Protein 5XEV (pdb70)

Sequence (409 aa):
STPIPAMQAALAATDLDGWLVYDFQGLNPHARRVLGIGDDVFLTRRFFVWVPRAGRAVVLHNHIEGGNWNRITQEWDAELRPFGSHAELDAALLRRGVVSGQRLAMEYSPNGAVPYVSRVDAGTLERVRGAGAAEVASSADLLQAFLVWTPDDLAAHRRAAALLMRAKDDAFRLIHDRLRAGQSVTEWEVQQLIMDQIRAAGMQAGHDVNVSFGVNAADSHYEPSEQRSATLHPGECVLIDLWAQEPGRPFADVTWVGFAGEPGTEYLDAWQAVRAAREAALELLRSRFVAEGYGRLQGWELDRAARDAMGEERWAPHFLHRTGHDLGVQIHGAGANLDDYETRDTRTTLTPGLSSVTVEPGTYPAAGGFGIRSEVDVYLAPDGPEVTTDLQQAPFILGVGDWDDAVRAAGYGEQ

Structure (mmCIF, N/CA/C/O backbone):
data_5XEV
#
_entry.id   5XEV
#
_cell.length_a   90.670
_cell.length_b   91.879
_cell.length_c   53.849
_cell.angle_alpha   90.00
_cell.angle_beta   98.78
_cell.angle_gamma   90.00
#
_symmetry.space_group_name_H-M   'C 1 2 1'
#
loop_
_entity.id
_entity.type
_entity.pdbx_description
1 polymer 'Xaa-Pro dipeptidase,Peptidase-related protein'
2 non-polymer 'ZINC ION'
3 non-polymer 'PHOSPHATE ION'
4 non-polymer 'ACETATE ION'
5 non-polymer 'CHLORIDE ION'
6 non-polymer 1,2-ETHANEDIOL
7 water water
#
loop_
_atom_site.group_PDB
_atom_site.id
_atom_site.type_symbol
_atom_site.label_atom_id
_atom_site.label_alt_id
_atom_site.label_comp_id
_atom_site.label_asym_id
_atom_site.label_entity_id
_atom_site.label_seq_id
_atom_site.pdbx_PDB_ins_code
_atom_site.Cartn_x
_atom_site.Cartn_y
_atom_site.Cartn_z
_atom_site.occupancy
_atom_site.B_iso_or_equiv
_atom_site.auth_seq_id
_atom_site.auth_comp_id
_atom_site.auth_asym_id
_atom_site.auth_atom_id
_atom_site.pdbx_PDB_model_num
ATOM 1 N N . SER A 1 2 ? -8.101 -30.079 -22.364 1.00 38.27 2 SER A N 1
ATOM 2 C CA . SER A 1 2 ? -9.195 -29.116 -22.330 1.00 38.81 2 SER A CA 1
ATOM 3 C C . SER A 1 2 ? -8.630 -27.704 -22.264 1.00 34.90 2 SER A C 1
ATOM 4 O O . SER A 1 2 ? -7.412 -27.519 -22.124 1.00 29.01 2 SER A O 1
ATOM 11 N N . THR A 1 3 ? -9.504 -26.702 -22.380 1.00 24.49 3 THR A N 1
ATOM 12 C CA . THR A 1 3 ? -9.076 -25.323 -22.245 1.00 21.59 3 THR A CA 1
ATOM 13 C C . THR A 1 3 ? -9.945 -24.642 -21.196 1.00 17.92 3 THR A C 1
ATOM 14 O O . THR A 1 3 ? -11.176 -24.730 -21.262 1.00 21.04 3 THR A O 1
ATOM 25 N N . PRO A 1 4 ? -9.341 -23.948 -20.234 1.00 18.76 4 PRO A N 1
ATOM 26 C CA . PRO A 1 4 ? -10.106 -23.211 -19.228 1.00 14.88 4 PRO A CA 1
ATOM 27 C C . PRO A 1 4 ? -10.499 -21.812 -19.671 1.00 15.60 4 PRO A C 1
ATOM 28 O O . PRO A 1 4 ? -11.231 -21.129 -18.942 1.00 15.57 4 PRO A O 1
ATOM 39 N N . ILE A 1 5 ? -10.008 -21.357 -20.820 1.00 15.05 5 ILE A N 1
ATOM 40 C CA . ILE A 1 5 ? -10.100 -19.944 -21.160 1.00 13.89 5 ILE A CA 1
ATOM 41 C C . ILE A 1 5 ? -11.528 -19.522 -21.479 1.00 13.95 5 ILE A C 1
ATOM 42 O O . ILE A 1 5 ? -11.974 -18.472 -20.990 1.00 14.51 5 ILE A O 1
ATOM 58 N N . PRO A 1 6 ? -12.304 -20.294 -22.252 1.00 15.73 6 PRO A N 1
ATOM 59 C CA . PRO A 1 6 ? -13.687 -19.863 -22.497 1.00 15.07 6 PRO A CA 1
ATOM 60 C C . PRO A 1 6 ? -14.489 -19.646 -21.229 1.00 14.81 6 PRO A C 1
ATOM 61 O O . PRO A 1 6 ? -15.229 -18.662 -21.145 1.00 15.13 6 PRO A O 1
ATOM 72 N N . ALA A 1 7 ? -14.374 -20.523 -20.234 1.00 14.54 7 ALA A N 1
ATOM 73 C CA . ALA A 1 7 ? -15.153 -20.323 -19.023 1.00 13.64 7 ALA A CA 1
ATOM 74 C C . ALA A 1 7 ? -14.698 -19.067 -18.294 1.00 13.02 7 ALA A C 1
ATOM 75 O O . ALA A 1 7 ? -15.521 -18.318 -17.743 1.00 14.57 7 ALA A O 1
ATOM 82 N N . MET A 1 8 ? -13.386 -18.823 -18.272 1.00 11.99 8 MET A N 1
ATOM 83 C CA . MET A 1 8 ? -12.872 -17.637 -17.596 1.00 13.18 8 MET A CA 1
ATOM 84 C C . MET A 1 8 ? -13.323 -16.368 -18.309 1.00 12.61 8 MET A C 1
ATOM 85 O O . MET A 1 8 ? -13.678 -15.380 -17.661 1.00 13.56 8 MET A O 1
ATOM 99 N N . GLN A 1 9 ? -13.340 -16.377 -19.645 1.00 11.45 9 GLN A N 1
ATOM 100 C CA . GLN A 1 9 ? -13.795 -15.207 -20.386 1.00 14.24 9 GLN A CA 1
ATOM 101 C C . GLN A 1 9 ? -15.296 -15.010 -20.257 1.00 16.65 9 GLN A C 1
ATOM 102 O O . GLN A 1 9 ? -15.761 -13.872 -20.216 1.00 15.06 9 GLN A O 1
ATOM 116 N N . ALA A 1 10 ? -16.063 -16.097 -20.173 1.00 14.89 10 ALA A N 1
ATOM 117 C CA . ALA A 1 10 ? -17.497 -15.954 -19.925 1.00 14.86 10 ALA A CA 1
ATOM 118 C C . ALA A 1 10 ? -17.753 -15.336 -18.562 1.00 15.91 10 ALA A C 1
ATOM 119 O O . ALA A 1 10 ? -18.652 -14.493 -18.410 1.00 17.36 10 ALA A O 1
ATOM 126 N N . ALA A 1 11 ? -16.961 -15.717 -17.563 1.00 15.12 11 ALA A N 1
ATOM 127 C CA . ALA A 1 11 ? -17.095 -15.120 -16.239 1.00 14.73 11 ALA A CA 1
ATOM 128 C C . ALA A 1 11 ? -16.715 -13.652 -16.298 1.00 14.57 11 ALA A C 1
ATOM 129 O O . ALA A 1 11 ? -17.431 -12.791 -15.774 1.00 15.54 11 ALA A O 1
ATOM 136 N N . LEU A 1 12 ? -15.620 -13.337 -16.988 1.00 12.15 12 LEU A N 1
ATOM 137 C CA . LEU A 1 12 ? -15.217 -11.945 -17.118 1.00 14.04 12 LEU A CA 1
ATOM 138 C C . LEU A 1 12 ? -16.276 -11.104 -17.818 1.00 14.84 12 LEU A C 1
ATOM 139 O O . LEU A 1 12 ? -16.394 -9.901 -17.543 1.00 15.21 12 LEU A O 1
ATOM 155 N N . ALA A 1 13 ? -17.043 -11.702 -18.739 1.00 16.90 13 ALA A N 1
ATOM 156 C CA . ALA A 1 13 ? -18.000 -10.922 -19.519 1.00 17.63 13 ALA A CA 1
ATOM 157 C C . ALA A 1 13 ? -19.054 -10.286 -18.634 1.00 19.18 13 ALA A C 1
ATOM 158 O O . ALA A 1 13 ? -19.602 -9.236 -18.994 1.00 23.60 13 ALA A O 1
ATOM 165 N N . ALA A 1 14 ? -19.367 -10.902 -17.502 1.00 17.74 14 ALA A N 1
ATOM 166 C CA . ALA A 1 14 ? -20.360 -10.372 -16.578 1.00 20.07 14 ALA A CA 1
ATOM 167 C C . ALA A 1 14 ? -19.791 -9.307 -15.661 1.00 23.37 14 ALA A C 1
ATOM 168 O O . ALA A 1 14 ? -20.515 -8.808 -14.789 1.00 23.78 14 ALA A O 1
ATOM 175 N N . THR A 1 15 ? -18.520 -8.966 -15.822 1.00 18.59 15 THR A N 1
ATOM 176 C CA . THR A 1 15 ? -17.857 -7.928 -15.050 1.00 16.46 15 THR A CA 1
ATOM 177 C C . THR A 1 15 ? -17.522 -6.783 -15.991 1.00 16.33 15 THR A C 1
ATOM 178 O O . THR A 1 15 ? -17.692 -6.881 -17.208 1.00 16.64 15 THR A O 1
ATOM 189 N N . ASP A 1 16 ? -16.972 -5.709 -15.425 1.00 17.09 16 ASP A N 1
ATOM 190 C CA . ASP A 1 16 ? -16.407 -4.633 -16.230 1.00 15.83 16 ASP A CA 1
ATOM 191 C C . ASP A 1 16 ? -14.884 -4.638 -16.215 1.00 17.78 16 ASP A C 1
ATOM 192 O O . ASP A 1 16 ? -14.262 -3.668 -16.653 1.00 19.24 16 ASP A O 1
ATOM 201 N N . LEU A 1 17 ? -14.274 -5.735 -15.775 1.00 15.87 17 LEU A N 1
ATOM 202 C CA . LEU A 1 17 ? -12.823 -5.781 -15.682 1.00 13.90 17 LEU A CA 1
ATOM 203 C C . LEU A 1 17 ? -12.189 -6.131 -17.019 1.00 13.54 17 LEU A C 1
ATOM 204 O O . LEU A 1 17 ? -12.802 -6.751 -17.889 1.00 14.75 17 LEU A O 1
ATOM 220 N N . ASP A 1 18 ? -10.939 -5.703 -17.187 1.00 13.55 18 ASP A N 1
ATOM 221 C CA . ASP A 1 18 ? -10.212 -5.979 -18.413 1.00 12.57 18 ASP A CA 1
ATOM 222 C C . ASP A 1 18 ? -9.691 -7.403 -18.480 1.00 11.88 18 ASP A C 1
ATOM 223 O O . ASP A 1 18 ? -9.479 -7.915 -19.588 1.00 13.19 18 ASP A O 1
ATOM 232 N N . GLY A 1 19 ? -9.488 -8.047 -17.344 1.00 11.66 19 GLY A N 1
ATOM 233 C CA . GLY A 1 19 ? -8.967 -9.399 -17.381 1.00 10.78 19 GLY A CA 1
ATOM 234 C C . GLY A 1 19 ? -8.734 -9.941 -15.992 1.00 11.63 19 GLY A C 1
ATOM 235 O O . GLY A 1 19 ? -8.945 -9.262 -14.977 1.00 12.09 19 GLY A O 1
ATOM 239 N N . TRP A 1 20 ? -8.297 -11.192 -15.975 1.00 10.44 20 TRP A N 1
ATOM 240 C CA . TRP A 1 20 ? -8.053 -11.955 -14.758 1.00 11.63 20 TRP A CA 1
ATOM 241 C C . TRP A 1 20 ? -6.603 -12.395 -14.812 1.00 10.98 20 TRP A C 1
ATOM 242 O O . TRP A 1 20 ? -6.190 -13.044 -15.784 1.00 10.77 20 TRP A O 1
ATOM 263 N N . LEU A 1 21 ? -5.815 -11.964 -13.827 1.00 9.97 21 LEU A N 1
ATOM 264 C CA . LEU A 1 21 ? -4.410 -12.345 -13.727 1.00 10.11 21 LEU A CA 1
ATOM 265 C C . LEU A 1 21 ? -4.267 -13.427 -12.659 1.00 10.51 21 LEU A C 1
ATOM 266 O O . LEU A 1 21 ? -4.359 -13.153 -11.455 1.00 10.32 21 LEU A O 1
ATOM 282 N N . VAL A 1 22 ? -4.057 -14.654 -13.097 1.00 10.07 22 VAL A N 1
ATOM 283 C CA . VAL A 1 22 ? -3.885 -15.788 -12.197 1.00 10.09 22 VAL A CA 1
ATOM 284 C C . VAL A 1 22 ? -2.396 -15.924 -11.881 1.00 11.17 22 VAL A C 1
ATOM 285 O O . VAL A 1 22 ? -1.576 -16.062 -12.793 1.00 10.55 22 VAL A O 1
ATOM 298 N N . TYR A 1 23 ? -2.036 -15.896 -10.607 1.00 10.46 23 TYR A N 1
ATOM 299 C CA . TYR A 1 23 ? -0.672 -16.084 -10.157 1.00 10.96 23 TYR A CA 1
ATOM 300 C C . TYR A 1 23 ? -0.578 -17.303 -9.256 1.00 10.76 23 TYR A C 1
ATOM 301 O O . TYR A 1 23 ? -1.442 -17.520 -8.415 1.00 10.65 23 TYR A O 1
ATOM 319 N N . ASP A 1 24 ? 0.499 -18.066 -9.380 1.00 10.65 24 ASP A N 1
ATOM 320 C CA . ASP A 1 24 ? 0.755 -19.132 -8.419 1.00 10.97 24 ASP A CA 1
ATOM 321 C C . ASP A 1 24 ? 2.247 -19.347 -8.235 1.00 11.49 24 ASP A C 1
ATOM 322 O O . ASP A 1 24 ? 3.070 -19.055 -9.110 1.00 11.21 24 ASP A O 1
ATOM 331 N N . PHE A 1 25 ? 2.582 -19.874 -7.062 1.00 11.44 25 PHE A N 1
ATOM 332 C CA . PHE A 1 25 ? 3.910 -20.396 -6.752 1.00 12.36 25 PHE A CA 1
ATOM 333 C C . PHE A 1 25 ? 3.691 -21.633 -5.886 1.00 13.45 25 PHE A C 1
ATOM 334 O O . PHE A 1 25 ? 3.221 -21.520 -4.749 1.00 12.98 25 PHE A O 1
ATOM 351 N N . GLN A 1 26 ? 3.983 -22.811 -6.434 1.00 14.14 26 GLN A N 1
ATOM 352 C CA . GLN A 1 26 ? 3.893 -24.081 -5.694 1.00 14.79 26 GLN A CA 1
ATOM 353 C C . GLN A 1 26 ? 2.498 -24.184 -5.084 1.00 15.44 26 GLN A C 1
ATOM 354 O O . GLN A 1 26 ? 1.506 -24.058 -5.810 1.00 15.31 26 GLN A O 1
ATOM 368 N N . GLY A 1 27 ? 2.353 -24.390 -3.774 1.00 16.05 27 GLY A N 1
ATOM 369 C CA . GLY A 1 27 ? 1.026 -24.521 -3.197 1.00 17.35 27 GLY A CA 1
ATOM 370 C C . GLY A 1 27 ? 0.328 -23.239 -2.775 1.00 16.55 27 GLY A C 1
ATOM 371 O O . GLY A 1 27 ? -0.686 -23.284 -2.068 1.00 18.10 27 GLY A O 1
ATOM 375 N N . LEU A 1 28 ? 0.835 -22.080 -3.188 1.00 13.48 28 LEU A N 1
ATOM 376 C CA . LEU A 1 28 ? 0.368 -20.829 -2.609 1.00 11.56 28 LEU A CA 1
ATOM 377 C C . LEU A 1 28 ? -1.097 -20.562 -2.917 1.00 12.94 28 LEU A C 1
ATOM 378 O O . LEU A 1 28 ? -1.858 -20.139 -2.029 1.00 12.88 28 LEU A O 1
ATOM 394 N N . ASN A 1 29 ? -1.519 -20.798 -4.160 1.00 11.90 29 ASN A N 1
ATOM 395 C CA . ASN A 1 29 ? -2.831 -20.400 -4.657 1.00 12.92 29 ASN A CA 1
ATOM 396 C C . ASN A 1 29 ? -3.509 -21.584 -5.331 1.00 13.92 29 ASN A C 1
ATOM 397 O O . ASN A 1 29 ? -3.479 -21.718 -6.562 1.00 12.60 29 ASN A O 1
ATOM 408 N N . PRO A 1 30 ? -4.179 -22.435 -4.559 1.00 13.98 30 PRO A N 1
ATOM 409 C CA . PRO A 1 30 ? -4.849 -23.599 -5.167 1.00 15.19 30 PRO A CA 1
ATOM 410 C C . PRO A 1 30 ? -5.853 -23.229 -6.240 1.00 13.40 30 PRO A C 1
ATOM 411 O O . PRO A 1 30 ? -6.092 -24.023 -7.159 1.00 14.04 30 PRO A O 1
ATOM 422 N N . HIS A 1 31 ? -6.462 -22.053 -6.163 1.00 12.37 31 HIS A N 1
ATOM 423 C CA . HIS A 1 31 ? -7.421 -21.659 -7.184 1.00 12.91 31 HIS A CA 1
ATOM 424 C C . HIS A 1 31 ? -6.766 -21.587 -8.542 1.00 15.60 31 HIS A C 1
ATOM 425 O O . HIS A 1 31 ? -7.442 -21.801 -9.561 1.00 14.98 31 HIS A O 1
ATOM 439 N N . ALA A 1 32 ? -5.482 -21.235 -8.595 1.00 13.19 32 ALA A N 1
ATOM 440 C CA . ALA A 1 32 ? -4.826 -21.088 -9.888 1.00 14.58 32 ALA A CA 1
ATOM 441 C C . ALA A 1 32 ? -4.883 -22.390 -10.654 1.00 15.88 32 ALA A C 1
ATOM 442 O O . ALA A 1 32 ? -5.248 -22.431 -11.835 1.00 16.32 32 ALA A O 1
ATOM 449 N N . ARG A 1 33 ? -4.498 -23.474 -10.004 1.00 14.90 33 ARG A N 1
ATOM 450 C CA . ARG A 1 33 ? -4.445 -24.740 -10.701 1.00 16.66 33 ARG A CA 1
ATOM 451 C C . ARG A 1 33 ? -5.839 -25.268 -10.988 1.00 15.55 33 ARG A C 1
ATOM 452 O O . ARG A 1 33 ? -6.056 -25.866 -12.044 1.00 19.81 33 ARG A O 1
ATOM 473 N N . ARG A 1 34 ? -6.791 -25.042 -10.078 1.00 14.23 34 ARG A N 1
ATOM 474 C CA . ARG A 1 34 ? -8.165 -25.493 -10.301 1.00 16.57 34 ARG A CA 1
ATOM 475 C C . ARG A 1 34 ? -8.802 -24.752 -11.468 1.00 15.66 34 ARG A C 1
ATOM 476 O O . ARG A 1 34 ? -9.317 -25.378 -12.401 1.00 16.68 34 ARG A O 1
ATOM 482 N N . VAL A 1 35 ? -8.764 -23.416 -11.457 1.00 14.14 35 VAL A N 1
ATOM 483 C CA . VAL A 1 35 ? -9.415 -22.679 -12.537 1.00 13.43 35 VAL A CA 1
ATOM 484 C C . VAL A 1 35 ? -8.766 -22.970 -13.882 1.00 13.96 35 VAL A C 1
ATOM 485 O O . VAL A 1 35 ? -9.449 -22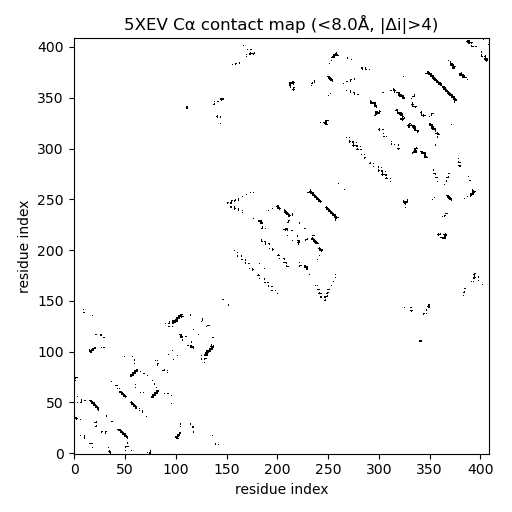.975 -14.919 1.00 15.19 35 VAL A O 1
ATOM 498 N N . LEU A 1 36 ? -7.458 -23.190 -13.911 1.00 15.52 36 LEU A N 1
ATOM 499 C CA . LEU A 1 36 ? -6.741 -23.414 -15.166 1.00 15.63 36 LEU A CA 1
ATOM 500 C C . LEU A 1 36 ? -6.770 -24.874 -15.609 1.00 15.13 36 LEU A C 1
ATOM 501 O O . LEU A 1 36 ? -6.252 -25.191 -16.686 1.00 18.56 36 LEU A O 1
ATOM 517 N N . GLY A 1 37 ? -7.316 -25.770 -14.791 1.00 15.35 37 GLY A N 1
ATOM 518 C CA . GLY A 1 37 ? -7.419 -27.164 -15.175 1.00 19.81 37 GLY A CA 1
ATOM 519 C C . GLY A 1 37 ? -6.098 -27.891 -15.152 1.00 20.54 37 GLY A C 1
ATOM 520 O O . GLY A 1 37 ? -5.910 -28.847 -15.909 1.00 23.93 37 GLY A O 1
ATOM 524 N N . ILE A 1 38 ? -5.169 -27.458 -14.303 1.00 19.04 38 ILE A N 1
ATOM 525 C CA . ILE A 1 38 ? -3.856 -28.083 -14.202 1.00 20.51 38 ILE A CA 1
ATOM 526 C C . ILE A 1 38 ? -3.963 -29.303 -13.294 1.00 27.49 38 ILE A C 1
ATOM 527 O O . ILE A 1 38 ? -4.381 -29.191 -12.140 1.00 32.52 38 ILE A O 1
ATOM 543 N N . GLY A 1 39 ? -3.551 -30.461 -13.806 1.00 39.23 39 GLY A N 1
ATOM 544 C CA . GLY A 1 39 ? -3.650 -31.687 -13.031 1.00 41.02 39 GLY A CA 1
ATOM 545 C C . GLY A 1 39 ? -2.730 -31.684 -11.824 1.00 45.84 39 GLY A C 1
ATOM 546 O O . GLY A 1 39 ? -1.648 -31.095 -11.830 1.00 46.95 39 GLY A O 1
ATOM 550 N N . ASP A 1 40 ? -3.174 -32.366 -10.764 1.00 50.37 40 ASP A N 1
ATOM 551 C CA . ASP A 1 40 ? -2.390 -32.413 -9.534 1.00 45.13 40 ASP A CA 1
ATOM 552 C C . ASP A 1 40 ? -1.050 -33.094 -9.752 1.00 40.85 40 ASP A C 1
ATOM 553 O O . ASP A 1 40 ? -0.082 -32.797 -9.043 1.00 46.92 40 ASP A O 1
ATOM 562 N N . ASP A 1 41 ? -0.973 -34.000 -10.722 1.00 38.61 41 ASP A N 1
ATOM 563 C CA . ASP A 1 41 ? 0.263 -34.714 -11.018 1.00 41.82 41 ASP A CA 1
ATOM 564 C C . ASP A 1 41 ? 1.266 -33.879 -11.806 1.00 41.19 41 ASP A C 1
ATOM 565 O O . ASP A 1 41 ? 2.322 -34.401 -12.180 1.00 42.32 41 ASP A O 1
ATOM 574 N N . VAL A 1 42 ? 0.970 -32.611 -12.074 1.00 35.33 42 VAL A N 1
ATOM 575 C CA . VAL A 1 42 ? 1.873 -31.749 -12.826 1.00 31.33 42 VAL A CA 1
ATOM 576 C C . VAL A 1 42 ? 2.794 -31.053 -11.834 1.00 26.06 42 VAL A C 1
ATOM 577 O O . VAL A 1 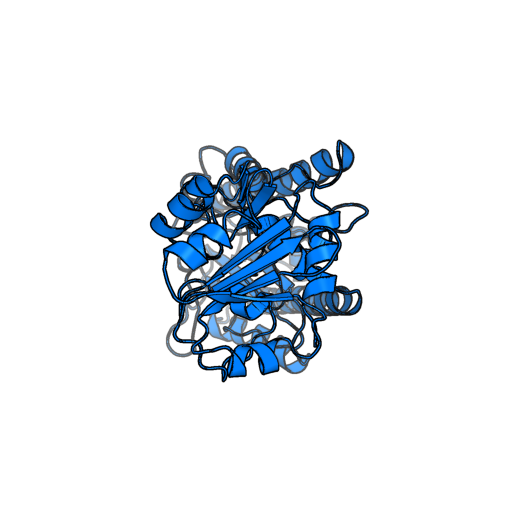42 ? 2.330 -30.338 -10.939 1.00 31.52 42 VAL A O 1
ATOM 590 N N . PHE A 1 43 ? 4.094 -31.261 -11.996 1.00 29.21 43 PHE A N 1
ATOM 591 C CA . PHE A 1 43 ? 5.103 -30.735 -11.084 1.00 31.53 43 PHE A CA 1
ATOM 592 C C . PHE A 1 43 ? 5.547 -29.370 -11.598 1.00 28.96 43 PHE A C 1
ATOM 593 O O . PHE A 1 43 ? 6.223 -29.277 -12.629 1.00 31.04 43 PHE A O 1
ATOM 610 N N . LEU A 1 44 ? 5.164 -28.308 -10.882 1.00 25.09 44 LEU A N 1
ATOM 611 C CA . LEU A 1 44 ? 5.531 -26.938 -11.234 1.00 21.25 44 LEU A CA 1
ATOM 612 C C . LEU A 1 44 ? 6.238 -26.296 -10.047 1.00 20.01 44 LEU A C 1
ATOM 613 O O . LEU A 1 44 ? 5.587 -25.908 -9.069 1.00 22.02 44 LEU A O 1
ATOM 629 N N . THR A 1 45 ? 7.554 -26.139 -10.153 1.00 19.93 45 THR A N 1
ATOM 630 C CA . THR A 1 45 ? 8.343 -25.594 -9.054 1.00 20.85 45 THR A CA 1
ATOM 631 C C . THR A 1 45 ? 8.497 -24.084 -9.125 1.00 20.18 45 THR A C 1
ATOM 632 O O . THR A 1 45 ? 8.870 -23.463 -8.125 1.00 19.57 45 THR A O 1
ATOM 643 N N . ARG A 1 46 ? 8.236 -23.475 -10.269 1.00 15.99 46 ARG A N 1
ATOM 644 C CA . ARG A 1 46 ? 8.466 -22.050 -10.434 1.00 17.03 46 ARG A CA 1
ATOM 645 C C . ARG A 1 46 ? 7.157 -21.279 -10.516 1.00 14.85 46 ARG A C 1
ATOM 646 O O . ARG A 1 46 ? 6.109 -21.796 -10.931 1.00 14.95 46 ARG A O 1
ATOM 667 N N . ARG A 1 47 ? 7.240 -20.019 -10.121 1.00 13.02 47 ARG A N 1
ATOM 668 C CA . ARG A 1 47 ? 6.089 -19.136 -10.161 1.00 12.71 47 ARG A CA 1
ATOM 669 C C . ARG A 1 47 ? 5.649 -18.905 -11.603 1.00 11.71 47 ARG A C 1
ATOM 670 O O . ARG A 1 47 ? 6.445 -18.988 -12.538 1.00 12.92 47 ARG A O 1
ATOM 691 N N . PHE A 1 48 ? 4.372 -18.574 -11.773 1.00 11.48 48 PHE A N 1
ATOM 692 C CA . PHE A 1 48 ? 3.859 -18.284 -13.095 1.00 11.35 48 PHE A CA 1
ATOM 693 C C . PHE A 1 48 ? 2.689 -17.331 -12.987 1.00 11.00 48 PHE A C 1
ATOM 694 O O . PHE A 1 48 ? 2.050 -17.216 -11.945 1.00 10.84 48 PHE A O 1
ATOM 711 N N . PHE A 1 49 ? 2.401 -16.654 -14.103 1.00 11.33 49 PHE A N 1
ATOM 712 C CA . PHE A 1 49 ? 1.203 -15.847 -14.258 1.00 10.70 49 PHE A CA 1
ATOM 713 C C . PHE A 1 49 ? 0.471 -16.325 -15.500 1.00 10.94 49 PHE A C 1
ATOM 714 O O . PHE A 1 49 ? 1.106 -16.623 -16.513 1.00 11.23 49 PHE A O 1
ATOM 731 N N . VAL A 1 50 ? -0.855 -16.359 -15.441 1.00 10.70 50 VAL A N 1
ATOM 732 C CA . VAL A 1 50 ? -1.679 -16.505 -16.635 1.00 10.81 50 VAL A CA 1
ATOM 733 C C . VAL A 1 50 ? -2.602 -15.308 -16.715 1.00 10.62 50 VAL A C 1
ATOM 734 O O . VAL A 1 50 ? -3.439 -15.099 -15.825 1.00 10.66 50 VAL A O 1
ATOM 747 N N . TRP A 1 51 ? -2.468 -14.533 -17.793 1.00 10.87 51 TRP A N 1
ATOM 748 C CA . TRP A 1 51 ? -3.306 -13.375 -18.046 1.00 10.63 51 TRP A CA 1
ATOM 749 C C . TRP A 1 51 ? -4.437 -13.819 -18.959 1.00 10.89 51 TRP A C 1
ATOM 750 O O . TRP A 1 51 ? -4.184 -14.365 -20.035 1.00 11.44 51 TRP A O 1
ATOM 771 N N . VAL A 1 52 ? -5.669 -13.596 -18.516 1.00 10.85 52 VAL A N 1
ATOM 772 C CA . VAL A 1 52 ? -6.826 -13.881 -19.354 1.00 10.90 52 VAL A CA 1
ATOM 773 C C . VAL A 1 52 ? -7.578 -12.582 -19.577 1.00 11.65 52 VAL A C 1
ATOM 774 O O . VAL A 1 52 ? -8.258 -12.103 -18.655 1.00 10.81 52 VAL A O 1
ATOM 787 N N . PRO A 1 53 ? -7.507 -11.995 -20.770 1.00 11.13 53 PRO A N 1
ATOM 788 C CA . PRO A 1 53 ? -8.281 -10.791 -21.067 1.00 12.20 53 PRO A CA 1
ATOM 789 C C . PRO A 1 53 ? -9.737 -11.154 -21.338 1.00 13.70 53 PRO A C 1
ATOM 790 O O . PRO A 1 53 ? -10.097 -12.318 -21.477 1.00 12.00 53 PRO A O 1
ATOM 801 N N . ARG A 1 54 ? -10.580 -10.121 -21.405 1.00 14.33 54 ARG A N 1
ATOM 802 C CA . ARG A 1 54 ? -11.993 -10.323 -21.712 1.00 16.58 54 ARG A CA 1
ATOM 803 C C . ARG A 1 54 ? -12.170 -11.111 -23.000 1.00 15.83 54 ARG A C 1
ATOM 804 O O . ARG A 1 54 ? -13.059 -11.965 -23.100 1.00 16.98 54 ARG A O 1
ATOM 825 N N . ALA A 1 55 ? -11.369 -10.799 -24.010 1.00 15.76 55 ALA A N 1
ATOM 826 C CA . ALA A 1 55 ? -11.436 -11.418 -25.323 1.00 14.70 55 ALA A CA 1
ATOM 827 C C . ALA A 1 55 ? -10.024 -11.463 -25.884 1.00 16.13 55 ALA A C 1
ATOM 828 O O . ALA A 1 55 ? -9.208 -10.583 -25.601 1.00 19.76 55 ALA A O 1
ATOM 835 N N . GLY A 1 56 ? -9.738 -12.484 -26.674 1.00 15.87 56 GLY A N 1
ATOM 836 C CA . GLY A 1 56 ? -8.418 -12.675 -27.237 1.00 18.17 56 GLY A CA 1
ATOM 837 C C . GLY A 1 56 ? -7.669 -13.771 -26.514 1.00 15.03 56 GLY A C 1
ATOM 838 O O . GLY A 1 56 ? -8.215 -14.509 -25.694 1.00 16.02 56 GLY A O 1
ATOM 842 N N . ARG A 1 57 ? -6.396 -13.895 -26.871 1.00 14.54 57 ARG A N 1
ATOM 843 C CA . ARG A 1 57 ? -5.582 -14.994 -26.368 1.00 16.45 57 ARG A CA 1
ATOM 844 C C . ARG A 1 57 ? -5.213 -14.757 -24.910 1.00 12.43 57 ARG A C 1
ATOM 845 O O . ARG A 1 57 ? -4.929 -13.633 -24.494 1.00 13.21 57 ARG A O 1
ATOM 866 N N . ALA A 1 58 ? -5.187 -15.843 -24.144 1.00 13.53 58 ALA A N 1
ATOM 867 C CA . ALA A 1 58 ? -4.506 -15.832 -22.858 1.00 12.45 58 ALA A CA 1
ATOM 868 C C . ALA A 1 58 ? -3.008 -15.704 -23.077 1.00 13.48 58 ALA A C 1
ATOM 869 O O . ALA A 1 58 ? -2.468 -16.087 -24.123 1.00 13.37 58 ALA A O 1
ATOM 876 N N . VAL A 1 59 ? -2.325 -15.179 -22.068 1.00 11.83 59 VAL A N 1
ATOM 877 C CA . VAL A 1 59 ? -0.873 -15.045 -22.097 1.00 11.62 59 VAL A CA 1
ATOM 878 C C . VAL A 1 59 ? -0.298 -15.723 -20.862 1.00 11.49 59 VAL A C 1
ATOM 879 O O . VAL A 1 59 ? -0.600 -15.329 -19.726 1.00 11.96 59 VAL A O 1
ATOM 892 N N . VAL A 1 60 ? 0.540 -16.727 -21.077 1.00 11.74 60 VAL A N 1
ATOM 893 C CA . VAL A 1 60 ? 1.174 -17.463 -19.996 1.00 11.71 60 VAL A CA 1
ATOM 894 C C . VAL A 1 60 ? 2.587 -16.950 -19.829 1.00 13.17 60 VAL A C 1
ATOM 895 O O . VAL A 1 60 ? 3.405 -17.066 -20.746 1.00 13.23 60 VAL A O 1
ATOM 908 N N . LEU A 1 61 ? 2.900 -16.423 -18.660 1.00 11.50 61 LEU A N 1
ATOM 909 C CA . LEU A 1 61 ? 4.265 -16.043 -18.320 1.00 12.13 61 LEU A CA 1
ATOM 910 C C . LEU A 1 61 ? 4.825 -17.157 -17.452 1.00 12.76 61 LEU A C 1
ATOM 911 O O . LEU A 1 61 ? 4.371 -17.353 -16.322 1.00 12.69 61 LEU A O 1
ATOM 927 N N . HIS A 1 62 ? 5.805 -17.881 -17.973 1.00 13.10 62 HIS A N 1
ATOM 928 C CA . HIS A 1 62 ? 6.346 -19.036 -17.280 1.00 13.37 62 HIS A CA 1
ATOM 929 C C . HIS A 1 62 ? 7.860 -18.998 -17.349 1.00 13.77 62 HIS A C 1
ATOM 930 O O . HIS A 1 62 ? 8.450 -18.441 -18.278 1.00 13.56 62 HIS A O 1
ATOM 944 N N . ASN A 1 63 ? 8.484 -19.600 -16.345 1.00 13.91 63 ASN A N 1
ATOM 945 C CA . ASN A 1 63 ? 9.924 -19.720 -16.343 1.00 15.84 63 ASN A CA 1
ATOM 946 C C . ASN A 1 63 ? 10.326 -20.689 -17.438 1.00 16.84 63 ASN A C 1
ATOM 947 O O . ASN A 1 63 ? 9.667 -21.707 -17.655 1.00 18.41 63 ASN A O 1
ATOM 958 N N . HIS A 1 64 ? 11.383 -20.339 -18.157 1.00 16.88 64 HIS A N 1
ATOM 959 C CA . HIS A 1 64 ? 11.795 -21.147 -19.302 1.00 19.37 64 HIS A CA 1
ATOM 960 C C . HIS A 1 64 ? 12.144 -22.570 -18.899 1.00 24.26 64 HIS A C 1
ATOM 961 O O . HIS A 1 64 ? 12.032 -23.484 -19.723 1.00 28.10 64 HIS A O 1
ATOM 975 N N . ILE A 1 65 ? 12.545 -22.789 -17.643 1.00 20.97 65 ILE A N 1
ATOM 976 C CA . ILE A 1 65 ? 12.947 -24.132 -17.233 1.00 23.52 65 ILE A CA 1
ATOM 977 C C . ILE A 1 65 ? 11.763 -25.088 -17.218 1.00 23.89 65 ILE A C 1
ATOM 978 O O . ILE A 1 65 ? 11.957 -26.303 -17.299 1.00 29.09 65 ILE A O 1
ATOM 994 N N . GLU A 1 66 ? 10.537 -24.575 -17.127 1.00 22.98 66 GLU A N 1
ATOM 995 C CA . GLU A 1 66 ? 9.339 -25.406 -17.131 1.00 20.58 66 GLU A CA 1
ATOM 996 C C . GLU A 1 66 ? 8.510 -25.199 -18.401 1.00 22.77 66 GLU A C 1
ATOM 997 O O . GLU A 1 66 ? 7.297 -25.403 -18.407 1.00 22.45 66 GLU A O 1
ATOM 1009 N N . GLY A 1 67 ? 9.176 -24.846 -19.503 1.00 24.75 67 GLY A N 1
ATOM 1010 C CA . GLY A 1 67 ? 8.461 -24.656 -20.757 1.00 22.51 67 GLY A CA 1
ATOM 1011 C C . GLY A 1 67 ? 7.812 -25.933 -21.252 1.00 26.30 67 GLY A C 1
ATOM 1012 O O . GLY A 1 67 ? 6.698 -25.910 -21.783 1.00 29.11 67 GLY A O 1
ATOM 1016 N N . GLY A 1 68 ? 8.496 -27.065 -21.085 1.00 28.81 68 GLY A N 1
ATOM 1017 C CA . GLY A 1 68 ? 7.935 -28.316 -21.557 1.00 28.66 68 GLY A CA 1
ATOM 1018 C C . GLY A 1 68 ? 6.623 -28.635 -20.878 1.00 26.57 68 GLY A C 1
ATOM 1019 O O . GLY A 1 68 ? 5.642 -28.999 -21.529 1.00 25.61 68 GLY A O 1
ATOM 1023 N N . ASN A 1 69 ? 6.582 -28.479 -19.555 1.00 24.86 69 ASN A N 1
ATOM 1024 C CA . ASN A 1 69 ? 5.350 -28.739 -18.825 1.00 25.59 69 ASN A CA 1
ATOM 1025 C C . ASN A 1 69 ? 4.253 -27.777 -19.250 1.00 20.65 69 ASN A C 1
ATOM 1026 O O . ASN A 1 69 ? 3.080 -28.154 -19.306 1.00 23.13 69 ASN A O 1
ATOM 1037 N N . TRP A 1 70 ? 4.618 -26.521 -19.541 1.00 21.08 70 TRP A N 1
ATOM 1038 C CA . TRP A 1 70 ? 3.630 -25.531 -19.944 1.00 19.17 70 TRP A CA 1
ATOM 1039 C C . TRP A 1 70 ? 3.096 -25.773 -21.353 1.00 19.59 70 TRP A C 1
ATOM 1040 O O . TRP A 1 70 ? 1.909 -25.533 -21.594 1.00 19.59 70 TRP A O 1
ATOM 1061 N N . ASN A 1 71 ? 3.925 -26.270 -22.277 1.00 23.22 71 ASN A N 1
ATOM 1062 C CA . ASN A 1 71 ? 3.401 -26.726 -23.568 1.00 21.71 71 ASN A CA 1
ATOM 1063 C C . ASN A 1 71 ? 2.333 -27.794 -23.376 1.00 23.11 71 ASN A C 1
ATOM 1064 O O . ASN A 1 71 ? 1.255 -27.731 -23.984 1.00 21.09 71 ASN A O 1
ATOM 1075 N N . ARG A 1 72 ? 2.612 -28.788 -22.525 1.00 23.00 72 ARG A N 1
ATOM 1076 C CA . ARG A 1 72 ? 1.658 -29.869 -22.304 1.00 23.13 72 ARG A CA 1
ATOM 1077 C C . ARG A 1 72 ? 0.383 -29.353 -21.645 1.00 23.28 72 ARG A C 1
ATOM 1078 O O . ARG A 1 72 ? -0.729 -29.685 -22.072 1.00 22.65 72 ARG A O 1
ATOM 1082 N N . ILE A 1 73 ? 0.521 -28.528 -20.602 1.00 19.22 73 ILE A N 1
ATOM 1083 C CA . ILE A 1 73 ? -0.649 -27.994 -19.912 1.00 19.06 73 ILE A CA 1
ATOM 1084 C C . ILE A 1 73 ? -1.572 -27.305 -20.899 1.00 16.78 73 ILE A C 1
ATOM 1085 O O . ILE A 1 73 ? -2.790 -27.483 -20.865 1.00 19.68 73 ILE A O 1
ATOM 1101 N N . THR A 1 74 ? -0.998 -26.504 -21.795 1.00 19.07 74 THR A N 1
ATOM 1102 C CA . THR A 1 74 ? -1.766 -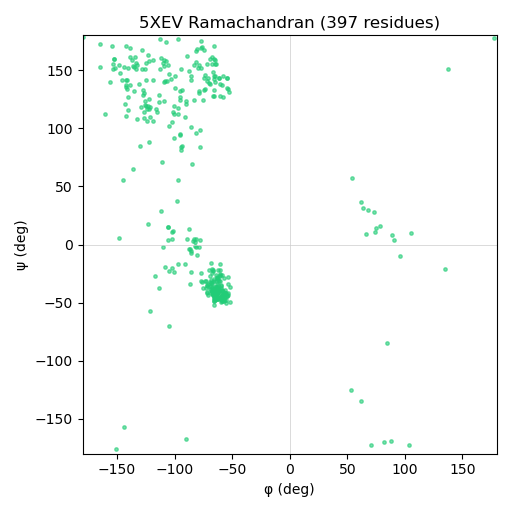25.548 -22.586 1.00 19.08 74 THR A CA 1
ATOM 1103 C C . THR A 1 74 ? -2.022 -26.007 -24.010 1.00 21.20 74 THR A C 1
ATOM 1104 O O . THR A 1 74 ? -2.477 -25.207 -24.835 1.00 20.81 74 THR A O 1
ATOM 1115 N N . GLN A 1 75 ? -1.747 -27.264 -24.328 1.00 23.71 75 GLN A N 1
ATOM 1116 C CA . GLN A 1 75 ? -1.743 -27.652 -25.733 1.00 24.27 75 GLN A CA 1
ATOM 1117 C C . GLN A 1 75 ? -3.099 -27.450 -26.408 1.00 25.60 75 GLN A C 1
ATOM 1118 O O . GLN A 1 75 ? -3.140 -27.306 -27.634 1.00 29.76 75 GLN A O 1
ATOM 1132 N N . GLU A 1 76 ? -4.193 -27.394 -25.651 1.00 22.53 76 GLU A N 1
ATOM 1133 C CA . GLU A 1 76 ? -5.519 -27.141 -26.208 1.00 24.18 76 GLU A CA 1
ATOM 1134 C C . GLU A 1 76 ? -6.005 -25.709 -25.990 1.00 22.35 76 GLU A C 1
ATOM 1135 O O . GLU A 1 76 ? -7.136 -25.396 -26.362 1.00 24.28 76 GLU A O 1
ATOM 1147 N N . TRP A 1 77 ? -5.182 -24.825 -25.421 1.00 21.28 77 TRP A N 1
ATOM 1148 C CA . TRP A 1 77 ? -5.645 -23.502 -25.001 1.00 22.25 77 TRP A CA 1
ATOM 1149 C C . TRP A 1 77 ? -5.630 -22.436 -26.087 1.00 25.30 77 TRP A C 1
ATOM 1150 O O . TRP A 1 77 ? -6.332 -21.428 -25.961 1.00 34.56 77 TRP A O 1
ATOM 1171 N N . ASP A 1 78 ? -4.817 -22.575 -27.105 1.00 26.78 78 ASP A N 1
ATOM 1172 C CA . ASP A 1 78 ? -4.656 -21.480 -28.061 1.00 30.80 78 ASP A CA 1
ATOM 1173 C C . ASP A 1 78 ? -4.283 -20.176 -27.339 1.00 28.19 78 ASP A C 1
ATOM 1174 O O . ASP A 1 78 ? -4.970 -19.160 -27.416 1.00 28.85 78 ASP A O 1
ATOM 1183 N N . ALA A 1 79 ? -3.175 -20.239 -26.604 1.00 17.52 79 ALA A N 1
ATOM 1184 C CA . ALA A 1 79 ? -2.659 -19.149 -25.795 1.00 15.06 79 ALA A CA 1
ATOM 1185 C C . ALA A 1 79 ? -1.274 -18.755 -26.292 1.00 13.30 79 ALA A C 1
ATOM 1186 O O . ALA A 1 79 ? -0.581 -19.543 -26.933 1.00 15.13 79 ALA A O 1
ATOM 1193 N N . GLU A 1 80 ? -0.853 -17.530 -25.966 1.00 13.19 80 GLU A N 1
ATOM 1194 C CA . GLU A 1 80 ? 0.547 -17.157 -26.087 1.00 12.99 80 GLU A CA 1
ATOM 1195 C C . GLU A 1 80 ? 1.317 -17.723 -24.901 1.00 13.95 80 GLU A C 1
ATOM 1196 O O . GLU A 1 80 ? 0.887 -17.573 -23.751 1.00 14.26 80 GLU A O 1
ATOM 1208 N N . LEU A 1 81 ? 2.456 -18.363 -25.167 1.00 13.26 81 LEU A N 1
ATOM 1209 C CA . LEU A 1 81 ? 3.363 -18.829 -24.126 1.00 14.34 81 LEU A CA 1
ATOM 1210 C C . LEU A 1 81 ? 4.591 -17.945 -24.191 1.00 13.07 81 LEU A C 1
ATOM 1211 O O . LEU A 1 81 ? 5.244 -17.868 -25.238 1.00 14.56 81 LEU A O 1
ATOM 1227 N N . ARG A 1 82 ? 4.930 -17.300 -23.085 1.00 12.63 82 ARG A N 1
ATOM 1228 C CA . ARG A 1 82 ? 6.021 -16.335 -23.059 1.00 13.77 82 ARG A CA 1
ATOM 1229 C C . ARG A 1 82 ? 6.983 -16.717 -21.946 1.00 13.80 82 ARG A C 1
ATOM 1230 O O . ARG A 1 82 ? 6.640 -16.592 -20.755 1.00 13.92 82 ARG A O 1
ATOM 1251 N N . PRO A 1 83 ? 8.164 -17.208 -22.275 1.00 14.92 83 PRO A N 1
ATOM 1252 C CA . PRO A 1 83 ? 9.109 -17.589 -21.234 1.00 16.35 83 PRO A CA 1
ATOM 1253 C C . PRO A 1 83 ? 9.813 -16.377 -20.679 1.00 15.51 83 PRO A C 1
ATOM 1254 O O . PRO A 1 83 ? 10.020 -15.375 -21.368 1.00 15.81 83 PRO A O 1
ATOM 1265 N N . PHE A 1 84 ? 10.220 -16.501 -19.418 1.00 14.39 84 PHE A N 1
ATOM 1266 C CA . PHE A 1 84 ? 11.155 -15.567 -18.817 1.00 13.99 84 PHE A CA 1
ATOM 1267 C C . PHE A 1 84 ? 12.234 -16.343 -18.073 1.00 14.53 84 PHE A C 1
ATOM 1268 O O . PHE A 1 84 ? 12.045 -17.487 -17.661 1.00 16.13 84 PHE A O 1
ATOM 1285 N N . GLY A 1 85 ? 13.372 -15.691 -17.919 1.00 14.16 85 GLY A N 1
ATOM 1286 C CA . GLY A 1 85 ? 14.461 -16.227 -17.122 1.00 15.25 85 GLY A CA 1
ATOM 1287 C C . GLY A 1 85 ? 14.831 -15.295 -15.990 1.00 18.58 85 GLY A C 1
ATOM 1288 O O . GLY A 1 85 ? 14.808 -15.669 -14.812 1.00 26.43 85 GLY A O 1
ATOM 1292 N N . SER A 1 86 ? 15.171 -14.076 -16.336 1.00 15.98 86 SER A N 1
ATOM 1293 C CA . SER A 1 86 ? 15.630 -13.089 -15.375 1.00 15.01 86 SER A CA 1
ATOM 1294 C C . SER A 1 86 ? 14.456 -12.303 -14.818 1.00 14.19 86 SER A C 1
ATOM 1295 O O . SER A 1 86 ? 13.378 -12.238 -15.417 1.00 14.52 86 SER A O 1
ATOM 1303 N N . HIS A 1 87 ? 14.692 -11.646 -13.685 1.00 14.30 87 HIS A N 1
ATOM 1304 C CA . HIS A 1 87 ? 13.640 -10.805 -13.130 1.00 13.49 87 HIS A CA 1
ATOM 1305 C C . HIS A 1 87 ? 13.358 -9.623 -14.042 1.00 15.25 87 HIS A C 1
ATOM 1306 O O . HIS A 1 87 ? 12.214 -9.158 -14.099 1.00 14.58 87 HIS A O 1
ATOM 1320 N N . ALA A 1 88 ? 14.356 -9.126 -14.766 1.00 14.68 88 ALA A N 1
ATOM 1321 C CA . ALA A 1 88 ? 14.097 -8.048 -15.718 1.00 14.42 88 ALA A CA 1
ATOM 1322 C C . ALA A 1 88 ? 13.143 -8.512 -16.811 1.00 15.05 88 ALA A C 1
ATOM 1323 O O . ALA A 1 88 ? 12.229 -7.776 -17.202 1.00 14.72 88 ALA A O 1
ATOM 1330 N N . GLU A 1 89 ? 13.331 -9.735 -17.315 1.00 15.54 89 GLU A N 1
ATOM 1331 C CA . GLU A 1 89 ? 12.428 -10.279 -18.323 1.00 13.37 89 GLU A CA 1
ATOM 1332 C C . GLU A 1 89 ? 11.036 -10.485 -17.751 1.00 13.56 89 GLU A C 1
ATOM 1333 O O . GLU A 1 89 ? 10.040 -10.164 -18.410 1.00 12.87 89 GLU A O 1
ATOM 1345 N N . LEU A 1 90 ? 10.944 -11.009 -16.532 1.00 12.05 90 LEU A N 1
ATOM 1346 C CA . LEU A 1 90 ? 9.644 -11.168 -15.896 1.00 13.54 90 LEU A CA 1
ATOM 1347 C C . LEU A 1 90 ? 8.927 -9.828 -15.803 1.00 12.82 90 LEU A C 1
ATOM 1348 O O . LEU A 1 90 ? 7.740 -9.712 -16.167 1.00 12.72 90 LEU A O 1
ATOM 1364 N N . ASP A 1 91 ? 9.621 -8.805 -15.319 1.00 12.77 91 ASP A N 1
ATOM 1365 C CA . ASP A 1 91 ? 8.968 -7.516 -15.113 1.00 12.55 91 ASP A CA 1
ATOM 1366 C C . ASP A 1 91 ? 8.567 -6.873 -16.433 1.00 13.40 91 ASP A C 1
ATOM 1367 O O . ASP A 1 91 ? 7.501 -6.256 -16.516 1.00 13.98 91 ASP A O 1
ATOM 1376 N N . ALA A 1 92 ? 9.387 -7.002 -17.481 1.00 12.68 92 ALA A N 1
ATOM 1377 C CA . ALA A 1 92 ? 8.987 -6.474 -18.776 1.00 12.65 92 ALA A CA 1
ATOM 1378 C C . ALA A 1 92 ? 7.749 -7.170 -19.293 1.00 12.85 92 ALA A C 1
ATOM 1379 O O . ALA A 1 92 ? 6.843 -6.515 -19.841 1.00 14.72 92 ALA A O 1
ATOM 1386 N N . ALA A 1 93 ? 7.675 -8.494 -19.138 1.00 13.32 93 ALA A N 1
ATOM 1387 C CA . ALA A 1 93 ? 6.499 -9.233 -19.576 1.00 13.46 93 ALA A CA 1
ATOM 1388 C C . ALA A 1 93 ? 5.281 -8.847 -18.752 1.00 12.73 93 ALA A C 1
ATOM 1389 O O . ALA A 1 93 ? 4.197 -8.636 -19.312 1.00 14.65 93 ALA A O 1
ATOM 1396 N N . LEU A 1 94 ? 5.448 -8.697 -17.438 1.00 12.86 94 LEU A N 1
ATOM 1397 C CA A LEU A 1 94 ? 4.316 -8.343 -16.595 0.61 11.58 94 LEU A CA 1
ATOM 1398 C CA B LEU A 1 94 ? 4.328 -8.320 -16.577 0.39 11.88 94 LEU A CA 1
ATOM 1399 C C . LEU A 1 94 ? 3.790 -6.953 -16.949 1.00 13.55 94 LEU A C 1
ATOM 1400 O O . LEU A 1 94 ? 2.569 -6.755 -17.069 1.00 12.91 94 LEU A O 1
ATOM 1431 N N . ARG A 1 95 ? 4.687 -5.984 -17.144 1.00 13.14 95 ARG A N 1
ATOM 1432 C CA A ARG A 1 95 ? 4.258 -4.655 -17.573 0.57 13.49 95 ARG A CA 1
ATOM 1433 C CA B ARG A 1 95 ? 4.244 -4.662 -17.559 0.43 13.62 95 ARG A CA 1
ATOM 1434 C C . ARG A 1 95 ? 3.477 -4.740 -18.873 1.00 14.91 95 ARG A C 1
ATOM 1435 O O . ARG A 1 95 ? 2.452 -4.063 -19.044 1.00 16.71 95 ARG A O 1
ATOM 1476 N N . GLY A 1 96 ? 3.935 -5.580 -19.792 1.00 14.89 96 GLY A N 1
ATOM 1477 C CA . GLY A 1 96 ? 3.256 -5.693 -21.067 1.00 16.42 96 GLY A CA 1
ATOM 1478 C C . GLY A 1 96 ? 1.812 -6.109 -20.899 1.00 18.75 96 GLY A C 1
ATOM 1479 O O . GLY A 1 96 ? 0.928 -5.616 -21.607 1.00 22.97 96 GLY A O 1
ATOM 1483 N N . VAL A 1 97 ? 1.552 -7.020 -19.970 1.00 15.90 97 VAL A N 1
ATOM 1484 C CA . VAL A 1 97 ? 0.197 -7.538 -19.808 1.00 16.97 97 VAL A CA 1
ATOM 1485 C C . VAL A 1 97 ? -0.673 -6.694 -18.880 1.00 17.38 97 VAL A C 1
ATOM 1486 O O . VAL A 1 97 ? -1.889 -6.631 -19.083 1.00 22.13 97 VAL A O 1
ATOM 1499 N N . VAL A 1 98 ? -0.112 -6.084 -17.835 1.00 13.13 98 VAL A N 1
ATOM 1500 C CA . VAL A 1 98 ? -0.954 -5.433 -16.832 1.00 13.09 98 VAL A CA 1
ATOM 1501 C C . VAL A 1 98 ? -1.023 -3.911 -16.944 1.00 11.96 98 VAL A C 1
ATOM 1502 O O . VAL A 1 98 ? -1.920 -3.307 -16.345 1.00 12.56 98 VAL A O 1
ATOM 1515 N N . SER A 1 99 ? -0.076 -3.268 -17.607 1.00 13.00 99 SER A N 1
ATOM 1516 C CA . SER A 1 99 ? -0.055 -1.814 -17.585 1.00 13.45 99 SER A CA 1
ATOM 1517 C C . SER A 1 99 ? -1.371 -1.276 -18.116 1.00 12.75 99 SER A C 1
ATOM 1518 O O . SER A 1 99 ? -1.831 -1.670 -19.185 1.00 15.86 99 SER A O 1
ATOM 1526 N N . GLY A 1 100 ? -2.008 -0.403 -17.338 1.00 11.74 100 GLY A N 1
ATOM 1527 C CA . GLY A 1 100 ? -3.239 0.197 -17.785 1.00 14.90 100 GLY A CA 1
ATOM 1528 C C . GLY A 1 100 ? -4.439 -0.719 -17.740 1.00 15.74 100 GLY A C 1
ATOM 1529 O O . GLY A 1 100 ? -5.478 -0.376 -18.317 1.00 15.95 100 GLY A O 1
ATOM 1533 N N . GLN A 1 101 ? -4.342 -1.857 -17.055 1.00 13.44 101 GLN A N 1
ATOM 1534 C CA . GLN A 1 101 ? -5.421 -2.829 -17.005 1.00 12.95 101 GLN A CA 1
ATOM 1535 C C . GLN A 1 101 ? -6.073 -2.850 -15.631 1.00 14.36 101 GLN A C 1
ATOM 1536 O O . GLN A 1 101 ? -5.395 -2.774 -14.607 1.00 13.04 101 GLN A O 1
ATOM 1550 N N . ARG A 1 102 ? -7.391 -2.976 -15.621 1.00 11.46 102 ARG A N 1
ATOM 1551 C CA . ARG A 1 102 ? -8.180 -3.180 -14.414 1.00 11.12 102 ARG A CA 1
ATOM 1552 C C . ARG A 1 102 ? -8.424 -4.682 -14.330 1.00 11.66 102 ARG A C 1
ATOM 1553 O O . ARG A 1 102 ? -9.064 -5.260 -15.215 1.00 12.60 102 ARG A O 1
ATOM 1574 N N . LEU A 1 103 ? -7.828 -5.333 -13.341 1.00 11.19 103 LEU A N 1
ATOM 1575 C CA . LEU A 1 103 ? -7.748 -6.783 -13.374 1.00 10.57 103 LEU A CA 1
ATOM 1576 C C . LEU A 1 103 ? -8.115 -7.385 -12.030 1.00 11.75 103 LEU A C 1
ATOM 1577 O O . LEU A 1 103 ? -8.093 -6.716 -10.990 1.00 12.36 103 LEU A O 1
ATOM 1593 N N . ALA A 1 104 ? -8.451 -8.668 -12.062 1.00 10.17 104 ALA A N 1
ATOM 1594 C CA . ALA A 1 104 ? -8.694 -9.429 -10.854 1.00 11.27 104 ALA A CA 1
ATOM 1595 C C . ALA A 1 104 ? -7.549 -10.378 -10.533 1.00 9.77 104 ALA A C 1
ATOM 1596 O O . ALA A 1 104 ? -6.897 -10.937 -11.422 1.00 10.44 104 ALA A O 1
ATOM 1603 N N . MET A 1 105 ? -7.325 -10.572 -9.238 1.00 9.65 105 MET A N 1
ATOM 1604 C CA . MET A 1 105 ? -6.419 -11.581 -8.728 1.00 10.23 105 MET A CA 1
ATOM 1605 C C . MET A 1 105 ? -7.047 -12.243 -7.516 1.00 9.81 105 MET A C 1
ATOM 1606 O O . MET A 1 105 ? -8.025 -11.741 -6.960 1.00 10.11 105 MET A O 1
ATOM 1620 N N . GLU A 1 106 ? -6.451 -13.344 -7.058 1.00 10.26 106 GLU A N 1
ATOM 1621 C CA . GLU A 1 106 ? -6.915 -14.034 -5.849 1.00 10.59 106 GLU A CA 1
ATOM 1622 C C . GLU A 1 106 ? -6.407 -13.222 -4.660 1.00 10.47 106 GLU A C 1
ATOM 1623 O O . GLU A 1 106 ? -5.372 -13.505 -4.025 1.00 11.95 106 GLU A O 1
ATOM 1635 N N . TYR A 1 107 ? -7.197 -12.208 -4.346 1.00 11.49 107 TYR A N 1
ATOM 1636 C CA . TYR A 1 107 ? -6.894 -11.168 -3.384 1.00 12.06 107 TYR A CA 1
ATOM 1637 C C . TYR A 1 107 ? -8.190 -10.840 -2.663 1.00 12.48 107 TYR A C 1
ATOM 1638 O O . TYR A 1 107 ? -9.238 -10.732 -3.299 1.00 11.90 107 TYR A O 1
ATOM 1656 N N . SER A 1 108 ? -8.122 -10.705 -1.344 1.00 12.81 108 SER A N 1
ATOM 1657 C CA . SER A 1 108 ? -9.290 -10.354 -0.535 1.00 11.43 108 SER A CA 1
ATOM 1658 C C . SER A 1 108 ? -8.902 -9.142 0.293 1.00 11.06 108 SER A C 1
ATOM 1659 O O . SER A 1 108 ? -8.011 -9.256 1.159 1.00 11.46 108 SER A O 1
ATOM 1667 N N . PRO A 1 109 ? -9.501 -7.975 0.068 1.00 11.53 109 PRO A N 1
ATOM 1668 C CA . PRO A 1 109 ? -9.148 -6.804 0.868 1.00 12.52 109 PRO A CA 1
ATOM 1669 C C . PRO A 1 109 ? -9.277 -7.124 2.346 1.00 11.64 109 PRO A C 1
ATOM 1670 O O . PRO A 1 109 ? -10.241 -7.754 2.793 1.00 11.99 109 PRO A O 1
ATOM 1681 N N . ASN A 1 110 ? -8.260 -6.732 3.110 1.00 12.70 110 ASN A N 1
ATOM 1682 C CA . ASN A 1 110 ? -8.216 -6.928 4.554 1.00 12.38 110 ASN A CA 1
ATOM 1683 C C . ASN A 1 110 ? -8.131 -8.407 4.930 1.00 12.08 110 ASN A C 1
ATOM 1684 O O . ASN A 1 110 ? -8.266 -8.746 6.118 1.00 13.56 110 ASN A O 1
ATOM 1695 N N . GLY A 1 111 ? -7.919 -9.299 3.964 1.00 11.50 111 GLY A N 1
ATOM 1696 C CA . GLY A 1 111 ? -7.870 -10.720 4.260 1.00 12.48 111 GLY A CA 1
ATOM 1697 C C . GLY A 1 111 ? -9.174 -11.226 4.830 1.00 15.87 111 GLY A C 1
ATOM 1698 O O . GLY A 1 111 ? -9.179 -12.095 5.704 1.00 16.27 111 GLY A O 1
ATOM 1702 N N . ALA A 1 112 ? -10.284 -10.696 4.342 1.00 12.44 112 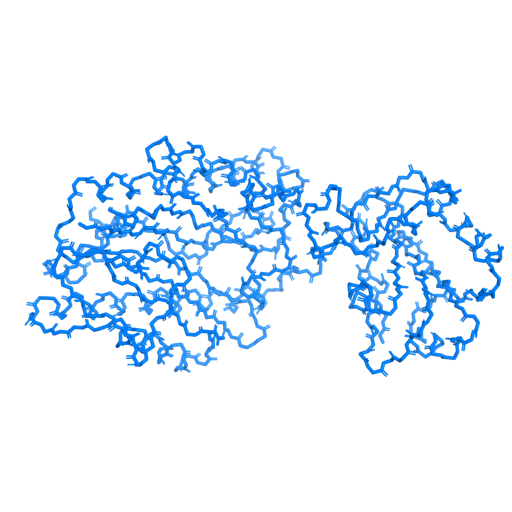ALA A N 1
ATOM 1703 C CA . ALA A 1 112 ? -11.578 -11.062 4.905 1.00 12.81 112 ALA A CA 1
ATOM 1704 C C . ALA A 1 112 ? -11.949 -12.502 4.602 1.00 14.46 112 ALA A C 1
ATOM 1705 O O . ALA A 1 112 ? -12.592 -13.162 5.433 1.00 16.56 112 ALA A O 1
ATOM 1712 N N . VAL A 1 113 ? -11.589 -12.993 3.429 1.00 14.14 113 VAL A N 1
ATOM 1713 C CA . VAL A 1 113 ? -11.971 -14.321 2.968 1.00 15.78 113 VAL A CA 1
ATOM 1714 C C . VAL A 1 113 ? -10.695 -15.093 2.674 1.00 14.50 113 VAL A C 1
ATOM 1715 O O . VAL A 1 113 ? -10.192 -15.064 1.539 1.00 14.73 113 VAL A O 1
ATOM 1728 N N . PRO A 1 114 ? -10.129 -15.775 3.666 1.00 15.21 114 PRO A N 1
ATOM 1729 C CA . PRO A 1 114 ? -8.866 -16.483 3.448 1.00 12.70 114 PRO A CA 1
ATOM 1730 C C . PRO A 1 114 ? -8.867 -17.443 2.278 1.00 12.95 114 PRO A C 1
ATOM 1731 O O . PRO A 1 114 ? -7.819 -17.633 1.658 1.00 12.92 114 PRO A O 1
ATOM 1742 N N . TYR A 1 115 ? -9.978 -18.105 1.966 1.00 14.31 115 TYR A N 1
ATOM 1743 C CA . TYR A 1 115 ? -9.900 -19.070 0.879 1.00 14.99 115 TYR A CA 1
ATOM 1744 C C . TYR A 1 115 ? -9.655 -18.405 -0.462 1.00 14.27 115 TYR A C 1
ATOM 1745 O O . TYR A 1 115 ? -9.157 -19.060 -1.386 1.00 17.55 115 TYR A O 1
ATOM 1763 N N . VAL A 1 116 ? -9.986 -17.118 -0.599 1.00 12.51 116 VAL A N 1
ATOM 1764 C CA . VAL A 1 116 ? -9.735 -16.391 -1.838 1.00 15.23 116 VAL A CA 1
ATOM 1765 C C . VAL A 1 116 ? -8.448 -15.586 -1.773 1.00 15.91 116 VAL A C 1
ATOM 1766 O O . VAL A 1 116 ? -7.903 -15.209 -2.819 1.00 18.21 116 VAL A O 1
ATOM 1779 N N . SER A 1 117 ? -7.920 -15.349 -0.586 1.00 11.50 117 SER A N 1
ATOM 1780 C CA . SER A 1 117 ? -6.820 -14.408 -0.405 1.00 12.05 117 SER A CA 1
ATOM 1781 C C . SER A 1 117 ? -5.503 -15.181 -0.452 1.00 11.94 117 SER A C 1
ATOM 1782 O O . SER A 1 117 ? -4.923 -15.556 0.565 1.00 11.97 117 SER A O 1
ATOM 1790 N N . ARG A 1 118 ? -5.013 -15.416 -1.669 1.00 10.82 118 ARG A N 1
ATOM 1791 C CA . ARG A 1 118 ? -3.885 -16.327 -1.842 1.00 10.74 118 ARG A CA 1
ATOM 1792 C C . ARG A 1 118 ? -2.629 -15.675 -2.405 1.00 11.92 118 ARG A C 1
ATOM 1793 O O . ARG A 1 118 ? -1.543 -16.179 -2.156 1.00 12.99 118 ARG A O 1
ATOM 1814 N N . VAL A 1 119 ? -2.745 -14.598 -3.175 1.00 10.22 119 VAL A N 1
ATOM 1815 C CA . VAL A 1 119 ? -1.558 -13.975 -3.749 1.00 10.23 119 VAL A CA 1
ATOM 1816 C C . VAL A 1 119 ? -0.819 -13.224 -2.652 1.00 10.27 119 VAL A C 1
ATOM 1817 O O . VAL A 1 119 ? -1.425 -12.493 -1.863 1.00 10.36 119 VAL A O 1
ATOM 1830 N N . ASP A 1 120 ? 0.493 -13.420 -2.590 1.00 10.46 120 ASP A N 1
ATOM 1831 C CA . ASP A 1 120 ? 1.286 -12.842 -1.519 1.00 10.68 120 ASP A CA 1
ATOM 1832 C C . ASP A 1 120 ? 1.419 -11.336 -1.695 1.00 11.18 120 ASP A C 1
ATOM 1833 O O . ASP A 1 120 ? 1.323 -10.792 -2.799 1.00 10.51 120 ASP A O 1
ATOM 1842 N N . ALA A 1 121 ? 1.656 -10.663 -0.565 1.00 11.19 121 ALA A N 1
ATOM 1843 C CA . ALA A 1 121 ? 1.752 -9.212 -0.563 1.00 11.01 121 ALA A CA 1
ATOM 1844 C C . ALA A 1 121 ? 2.827 -8.718 -1.520 1.00 11.22 121 ALA A C 1
ATOM 1845 O O . ALA A 1 121 ? 2.625 -7.734 -2.230 1.00 12.56 121 ALA A O 1
ATOM 1852 N N . GLY A 1 122 ? 3.971 -9.389 -1.557 1.00 12.14 122 GLY A N 1
ATOM 1853 C CA . GLY A 1 122 ? 5.066 -8.910 -2.379 1.00 12.52 122 GLY A CA 1
ATOM 1854 C C . GLY A 1 122 ? 4.746 -8.996 -3.857 1.00 12.15 122 GLY A C 1
ATOM 1855 O O . GLY A 1 122 ? 5.007 -8.056 -4.612 1.00 11.40 122 GLY A O 1
ATOM 1859 N N . THR A 1 123 ? 4.156 -10.107 -4.288 1.00 10.92 123 THR A N 1
ATOM 1860 C CA . THR A 1 123 ? 3.780 -10.230 -5.696 1.00 10.83 123 THR A CA 1
ATOM 1861 C C . THR A 1 123 ? 2.719 -9.206 -6.079 1.00 11.90 123 THR A C 1
ATOM 1862 O O . THR A 1 123 ? 2.741 -8.653 -7.187 1.00 11.32 123 THR A O 1
ATOM 1873 N N . LEU A 1 124 ? 1.780 -8.927 -5.175 1.00 11.52 124 LEU A N 1
ATOM 1874 C CA . LEU A 1 124 ? 0.809 -7.883 -5.476 1.00 10.26 124 LEU A CA 1
ATOM 1875 C C . LEU A 1 124 ? 1.487 -6.534 -5.637 1.00 11.23 124 LEU A C 1
ATOM 1876 O O . LEU A 1 124 ? 1.151 -5.770 -6.548 1.00 13.27 124 LEU A O 1
ATOM 1892 N N . GLU A 1 125 ? 2.459 -6.224 -4.772 1.00 12.48 125 GLU A N 1
ATOM 1893 C CA . GLU A 1 125 ? 3.242 -5.006 -4.953 1.00 13.84 125 GLU A CA 1
ATOM 1894 C C . GLU A 1 125 ? 3.866 -4.975 -6.331 1.00 12.44 125 GLU A C 1
ATOM 1895 O O . GLU A 1 125 ? 3.884 -3.927 -6.993 1.00 13.70 125 GLU A O 1
ATOM 1907 N N . ARG A 1 126 ? 4.387 -6.113 -6.782 1.00 11.37 126 ARG A N 1
ATOM 1908 C CA . ARG A 1 126 ? 5.044 -6.171 -8.080 1.00 11.71 126 ARG A CA 1
ATOM 1909 C C . ARG A 1 126 ? 4.050 -5.933 -9.216 1.00 10.61 126 ARG A C 1
ATOM 1910 O O . ARG A 1 126 ? 4.378 -5.271 -10.207 1.00 12.85 126 ARG A O 1
ATOM 1931 N N . VAL A 1 127 ? 2.844 -6.483 -9.100 1.00 10.44 127 VAL A N 1
ATOM 1932 C CA . VAL A 1 127 ? 1.834 -6.262 -10.128 1.00 10.83 127 VAL A CA 1
ATOM 1933 C C . VAL A 1 127 ? 1.437 -4.784 -10.178 1.00 12.21 127 VAL A C 1
ATOM 1934 O O . VAL A 1 127 ? 1.298 -4.197 -11.258 1.00 11.76 127 VAL A O 1
ATOM 1947 N N . ARG A 1 128 ? 1.231 -4.167 -9.018 1.00 11.93 128 ARG A N 1
ATOM 1948 C CA . ARG A 1 128 ? 0.947 -2.738 -9.023 1.00 12.25 128 ARG A CA 1
ATOM 1949 C C . ARG A 1 128 ? 2.114 -1.949 -9.598 1.00 13.58 128 ARG A C 1
ATOM 1950 O O . ARG A 1 128 ? 1.917 -0.990 -10.348 1.00 15.59 128 ARG A O 1
ATOM 1971 N N . GLY A 1 129 ? 3.344 -2.332 -9.260 1.00 12.61 129 GLY A N 1
ATOM 1972 C CA . GLY A 1 129 ? 4.500 -1.613 -9.758 1.00 13.89 129 GLY A CA 1
ATOM 1973 C C . GLY A 1 129 ? 4.680 -1.756 -11.248 1.00 14.73 129 GLY A C 1
ATOM 1974 O O . GLY A 1 129 ? 5.334 -0.904 -11.873 1.00 18.57 129 GLY A O 1
ATOM 1978 N N . ALA A 1 130 ? 4.110 -2.813 -11.843 1.00 12.58 130 ALA A N 1
ATOM 1979 C CA . ALA A 1 130 ? 4.110 -3.035 -13.279 1.00 13.28 130 ALA A CA 1
ATOM 1980 C C . ALA A 1 130 ? 3.060 -2.200 -14.002 1.00 12.87 130 ALA A C 1
ATOM 1981 O O . ALA A 1 130 ? 2.954 -2.299 -15.225 1.00 14.74 130 ALA A O 1
ATOM 1988 N N . GLY A 1 131 ? 2.257 -1.429 -13.272 1.00 12.75 131 GLY A N 1
ATOM 1989 C CA . GLY A 1 131 ? 1.361 -0.468 -13.876 1.00 14.08 131 GLY A CA 1
ATOM 1990 C C . GLY A 1 131 ? -0.110 -0.850 -13.886 1.00 14.55 131 GLY A C 1
ATOM 1991 O O . GLY A 1 131 ? -0.908 -0.155 -14.540 1.00 13.98 131 GLY A O 1
ATOM 1995 N N . ALA A 1 132 ? -0.514 -1.907 -13.180 1.00 12.76 132 ALA A N 1
ATOM 1996 C CA . ALA A 1 132 ? -1.926 -2.275 -13.150 1.00 12.06 132 ALA A CA 1
ATOM 1997 C C . ALA A 1 132 ? -2.739 -1.073 -12.703 1.00 13.58 132 ALA A C 1
ATOM 1998 O O . ALA A 1 132 ? -2.372 -0.378 -11.757 1.00 16.41 132 ALA A O 1
ATOM 2005 N N . ALA A 1 133 ? -3.839 -0.815 -13.397 1.00 13.53 133 ALA A N 1
ATOM 2006 C CA . ALA A 1 133 ? -4.661 0.328 -13.022 1.00 14.54 133 ALA A CA 1
ATOM 2007 C C . ALA A 1 133 ? -5.508 0.040 -11.794 1.00 15.90 133 ALA A C 1
ATOM 2008 O O . ALA A 1 133 ? -5.829 0.959 -11.028 1.00 15.24 133 ALA A O 1
ATOM 2015 N N . GLU A 1 134 ? -5.908 -1.213 -11.609 1.00 12.74 134 GLU A N 1
ATOM 2016 C CA . GLU A 1 134 ? -6.746 -1.608 -10.495 1.00 13.98 134 GLU A CA 1
ATOM 2017 C C . GLU A 1 134 ? -6.507 -3.086 -10.277 1.00 13.03 134 GLU A C 1
ATOM 2018 O O . GLU A 1 134 ? -6.383 -3.840 -11.249 1.00 11.87 134 GLU A O 1
ATOM 2030 N N . VAL A 1 135 ? -6.432 -3.493 -9.014 1.00 12.47 135 VAL A N 1
ATOM 2031 C CA . VAL A 1 135 ? -6.463 -4.898 -8.652 1.00 12.62 135 VAL A CA 1
ATOM 2032 C C . VAL A 1 135 ? -7.725 -5.108 -7.830 1.00 15.72 135 VAL A C 1
ATOM 2033 O O . VAL A 1 135 ? -7.901 -4.483 -6.775 1.00 18.17 135 VAL A O 1
ATOM 2046 N N . ALA A 1 136 ? -8.626 -5.920 -8.353 1.00 11.93 136 ALA A N 1
ATOM 2047 C CA . ALA A 1 136 ? -9.843 -6.301 -7.659 1.00 12.57 136 ALA A CA 1
ATOM 2048 C C . ALA A 1 136 ? -9.791 -7.771 -7.285 1.00 11.55 136 ALA A C 1
ATOM 2049 O O . ALA A 1 136 ? -9.022 -8.566 -7.844 1.00 12.94 136 ALA A O 1
ATOM 2056 N N . SER A 1 137 ? -10.622 -8.135 -6.326 1.00 11.12 137 SER A N 1
ATOM 2057 C CA . SER A 1 137 ? -10.725 -9.535 -5.940 1.00 11.99 137 SER A CA 1
ATOM 2058 C C . SER A 1 137 ? -11.407 -10.353 -7.031 1.00 9.62 137 SER A C 1
ATOM 2059 O O . SER A 1 137 ? -12.410 -9.928 -7.611 1.00 11.57 137 SER A O 1
ATOM 2067 N N . SER A 1 138 ? -10.877 -11.551 -7.279 1.00 10.06 138 SER A N 1
ATOM 2068 C CA . SER A 1 138 ? -11.524 -12.510 -8.177 1.00 9.57 138 SER A CA 1
ATOM 2069 C C . SER A 1 138 ? -12.643 -13.284 -7.493 1.00 11.32 138 SER A C 1
ATOM 2070 O O . SER A 1 138 ? -13.181 -14.212 -8.096 1.00 11.41 138 SER A O 1
ATOM 2078 N N . ALA A 1 139 ? -12.975 -12.959 -6.249 1.00 11.20 139 ALA A N 1
ATOM 2079 C CA . ALA A 1 139 ? -13.939 -13.765 -5.505 1.00 11.96 139 ALA A CA 1
ATOM 2080 C C . ALA A 1 139 ? -15.249 -13.940 -6.257 1.00 13.15 139 ALA A C 1
ATOM 2081 O O . ALA A 1 139 ? -15.822 -15.037 -6.262 1.00 12.97 139 ALA A O 1
ATOM 2088 N N . ASP A 1 140 ? -15.762 -12.872 -6.859 1.00 11.25 140 ASP A N 1
ATOM 2089 C CA . ASP A 1 140 ? -17.036 -12.984 -7.558 1.00 11.40 140 ASP A CA 1
ATOM 2090 C C . ASP A 1 140 ? -16.892 -13.760 -8.860 1.00 12.20 140 ASP A C 1
ATOM 2091 O O . ASP A 1 140 ? -17.784 -14.544 -9.221 1.00 13.08 140 ASP A O 1
ATOM 2100 N N . LEU A 1 141 ? -15.770 -13.579 -9.576 1.00 12.33 141 LEU A N 1
ATOM 2101 C CA . LEU A 1 141 ? -15.500 -14.399 -10.752 1.00 14.08 141 LEU A CA 1
ATOM 2102 C C . LEU A 1 141 ? -15.508 -15.873 -10.395 1.00 12.27 141 LEU A C 1
ATOM 2103 O O . LEU A 1 141 ? -16.043 -16.699 -11.140 1.00 14.90 141 LEU A O 1
ATOM 2119 N N . LEU A 1 142 ? -14.884 -16.228 -9.273 1.00 11.10 142 LEU A N 1
ATOM 2120 C CA . LEU A 1 142 ? -14.805 -17.624 -8.863 1.00 10.40 142 LEU A CA 1
ATOM 2121 C C . LEU A 1 142 ? -16.188 -18.210 -8.615 1.00 11.53 142 LEU A C 1
ATOM 2122 O O . LEU A 1 142 ? -16.413 -19.411 -8.848 1.00 13.95 142 LEU A O 1
ATOM 2138 N N . GLN A 1 143 ? -17.131 -17.377 -8.177 1.00 11.40 143 GLN A N 1
ATOM 2139 C CA . GLN A 1 143 ? -18.482 -17.874 -7.942 1.00 11.79 143 GLN A CA 1
ATOM 2140 C C . GLN A 1 143 ? -19.184 -18.274 -9.231 1.00 13.50 143 GLN A C 1
ATOM 2141 O O . GLN A 1 143 ? -20.098 -19.104 -9.187 1.00 14.02 143 GLN A O 1
ATOM 2155 N N . ALA A 1 144 ? -18.784 -17.717 -10.379 1.00 12.45 144 ALA A N 1
ATOM 2156 C CA . ALA A 1 144 ? -19.415 -18.089 -11.641 1.00 12.12 144 ALA A CA 1
ATOM 2157 C C . ALA A 1 144 ? -19.273 -19.579 -11.906 1.00 13.90 144 ALA A C 1
ATOM 2158 O O . ALA A 1 144 ? -20.099 -20.169 -12.615 1.00 17.51 144 ALA A O 1
ATOM 2165 N N . PHE A 1 145 ? -18.242 -20.206 -11.366 1.00 13.18 145 PHE A N 1
ATOM 2166 C CA . PHE A 1 145 ? -17.968 -21.618 -11.587 1.00 14.46 145 PHE A CA 1
ATOM 2167 C C . PHE A 1 145 ? -18.814 -22.515 -10.695 1.00 17.54 145 PHE A C 1
ATOM 2168 O O . PHE A 1 145 ? -18.719 -23.740 -10.800 1.00 19.20 145 PHE A O 1
ATOM 2185 N N . LEU A 1 146 ? -19.629 -21.931 -9.823 1.00 14.76 146 LEU A N 1
ATOM 2186 C CA . LEU A 1 146 ? -20.421 -22.677 -8.847 1.00 14.43 146 LEU A CA 1
ATOM 2187 C C . LEU A 1 146 ? -21.894 -22.739 -9.222 1.00 14.41 146 LEU A C 1
ATOM 2188 O O . LEU A 1 146 ? -22.709 -23.264 -8.441 1.00 13.51 146 LEU A O 1
ATOM 2204 N N . VAL A 1 147 ? -22.272 -22.209 -10.382 1.00 14.09 147 VAL A N 1
ATOM 2205 C CA . VAL A 1 147 ? -23.675 -22.131 -10.771 1.00 15.61 147 VAL A CA 1
ATOM 2206 C C . VAL A 1 147 ? -24.238 -23.533 -10.973 1.00 13.99 147 VAL A C 1
ATOM 2207 O O . VAL A 1 147 ? -23.640 -24.378 -11.649 1.00 15.40 147 VAL A O 1
ATOM 2220 N N . TRP A 1 148 ? -25.412 -23.787 -10.396 1.00 13.26 148 TRP A N 1
ATOM 2221 C CA . TRP A 1 148 ? -26.047 -25.095 -10.542 1.00 13.38 148 TRP A CA 1
ATOM 2222 C C . TRP A 1 148 ? -26.602 -25.328 -11.943 1.00 14.33 148 TRP A C 1
ATOM 2223 O O . TRP A 1 148 ? -27.208 -24.444 -12.540 1.00 16.71 148 TRP A O 1
ATOM 2244 N N . THR A 1 149 ? -26.449 -26.543 -12.445 1.00 13.07 149 THR A N 1
ATOM 2245 C CA . THR A 1 149 ? -27.154 -26.927 -13.656 1.00 14.43 149 THR A CA 1
ATOM 2246 C C . THR A 1 149 ? -28.593 -27.301 -13.311 1.00 14.12 149 THR A C 1
ATOM 2247 O O . THR A 1 149 ? -28.936 -27.501 -12.143 1.00 14.08 149 THR A O 1
ATOM 2258 N N . PRO A 1 150 ? -29.466 -27.443 -14.312 1.00 15.23 150 PRO A N 1
ATOM 2259 C CA . PRO A 1 150 ? -30.817 -27.930 -13.996 1.00 15.31 150 PRO A CA 1
ATOM 2260 C C . PRO A 1 150 ? -30.813 -29.265 -13.273 1.00 13.80 150 PRO A C 1
ATOM 2261 O O . PRO A 1 150 ? -31.628 -29.483 -12.370 1.00 14.71 150 PRO A O 1
ATOM 2272 N N . ASP A 1 151 ? -29.928 -30.181 -13.652 1.00 15.97 151 ASP A N 1
ATOM 2273 C CA . ASP A 1 151 ? -29.870 -31.467 -12.961 1.00 15.22 151 ASP A CA 1
ATOM 2274 C C . ASP A 1 151 ? -29.386 -31.304 -11.525 1.00 14.02 151 ASP A C 1
ATOM 2275 O O . ASP A 1 151 ? -29.821 -32.041 -10.637 1.00 14.70 151 ASP A O 1
ATOM 2284 N N . ASP A 1 152 ? -28.485 -30.353 -11.275 1.00 12.64 152 ASP A N 1
ATOM 2285 C CA . ASP A 1 152 ? -28.054 -30.054 -9.912 1.00 12.21 152 ASP A CA 1
ATOM 2286 C C . ASP A 1 152 ? -29.233 -29.580 -9.078 1.00 12.53 152 ASP A C 1
ATOM 2287 O O . ASP A 1 152 ? -29.441 -30.048 -7.953 1.00 12.81 152 ASP A O 1
ATOM 2296 N N . LEU A 1 153 ? -30.033 -28.659 -9.632 1.00 12.15 153 LEU A N 1
ATOM 2297 C CA . LEU A 1 153 ? -31.183 -28.158 -8.889 1.00 12.07 153 LEU A CA 1
ATOM 2298 C C . LEU A 1 153 ? -32.172 -29.286 -8.611 1.00 12.34 153 LEU A C 1
ATOM 2299 O O . LEU A 1 153 ? -32.707 -29.398 -7.498 1.00 12.17 153 LEU A O 1
ATOM 2315 N N . ALA A 1 154 ? -32.465 -30.112 -9.616 1.00 12.71 154 ALA A N 1
ATOM 2316 C CA . ALA A 1 154 ? -33.406 -31.210 -9.402 1.00 12.98 154 ALA A CA 1
ATOM 2317 C C . ALA A 1 154 ? -32.902 -32.165 -8.323 1.00 12.81 154 ALA A C 1
ATOM 2318 O O . ALA A 1 154 ? -33.685 -32.647 -7.487 1.00 12.81 154 ALA A O 1
ATOM 2325 N N . ALA A 1 155 ? -31.599 -32.450 -8.321 1.00 12.82 155 ALA A N 1
ATOM 2326 C CA . ALA A 1 155 ? -31.046 -33.328 -7.299 1.00 13.38 155 ALA A CA 1
ATOM 2327 C C . ALA A 1 155 ? -31.103 -32.680 -5.924 1.00 12.17 155 ALA A C 1
ATOM 2328 O O . ALA A 1 155 ? -31.386 -33.359 -4.940 1.00 12.15 155 ALA A O 1
ATOM 2335 N N . HIS A 1 156 ? -30.823 -31.380 -5.836 1.00 11.89 156 HIS A N 1
ATOM 2336 C CA . HIS A 1 156 ? -31.005 -30.667 -4.576 1.00 11.56 156 HIS A CA 1
ATOM 2337 C C . HIS A 1 156 ? -32.441 -30.804 -4.078 1.00 11.66 156 HIS A C 1
ATOM 2338 O O . HIS A 1 156 ? -32.675 -31.047 -2.891 1.00 11.53 156 HIS A O 1
ATOM 2352 N N . ARG A 1 157 ? -33.422 -30.626 -4.973 1.00 11.92 157 ARG A N 1
ATOM 2353 C CA . ARG A 1 157 ? -34.814 -30.720 -4.529 1.00 12.04 157 ARG A CA 1
ATOM 2354 C C . ARG A 1 157 ? -35.187 -32.136 -4.108 1.00 12.62 157 ARG A C 1
ATOM 2355 O O . ARG A 1 157 ? -36.008 -32.301 -3.204 1.00 12.20 157 ARG A O 1
ATOM 2376 N N . ARG A 1 158 ? -34.615 -33.174 -4.730 1.00 12.78 158 ARG A N 1
ATOM 2377 C CA . ARG A 1 158 ? -34.892 -34.522 -4.248 1.00 13.37 158 ARG A CA 1
ATOM 2378 C C . ARG A 1 158 ? -34.321 -34.715 -2.849 1.00 12.35 158 ARG A C 1
ATOM 2379 O O . ARG A 1 158 ? -34.966 -35.315 -1.986 1.00 12.41 158 ARG A O 1
ATOM 2400 N N . ALA A 1 159 ? -33.144 -34.165 -2.591 1.00 12.08 159 ALA A N 1
ATOM 2401 C CA . ALA A 1 159 ? -32.574 -34.248 -1.258 1.00 12.47 159 ALA A CA 1
ATOM 2402 C C . ALA A 1 159 ? -33.425 -33.464 -0.267 1.00 12.68 159 ALA A C 1
ATOM 2403 O O . ALA A 1 159 ? -33.682 -33.932 0.855 1.00 11.99 159 ALA A O 1
ATOM 2410 N N . ALA A 1 160 ? -33.921 -32.295 -0.685 1.00 11.55 160 ALA A N 1
ATOM 2411 C CA . ALA A 1 160 ? -34.762 -31.486 0.189 1.00 11.42 160 ALA A CA 1
ATOM 2412 C C . ALA A 1 160 ? -36.011 -32.253 0.592 1.00 11.70 160 ALA A C 1
ATOM 2413 O O . ALA A 1 160 ? -36.405 -32.255 1.766 1.00 11.70 160 ALA A O 1
ATOM 2420 N N . ALA A 1 161 ? -36.664 -32.897 -0.380 1.00 11.92 161 ALA A N 1
ATOM 2421 C CA . ALA A 1 161 ? -37.867 -33.658 -0.075 1.00 12.15 161 ALA A CA 1
ATOM 2422 C C . ALA A 1 161 ? -37.573 -34.808 0.871 1.00 12.17 161 ALA A C 1
ATOM 2423 O O . ALA A 1 161 ? -38.364 -35.083 1.773 1.00 13.35 161 ALA A O 1
ATOM 2430 N N . LEU A 1 162 ? -36.457 -35.516 0.664 1.00 12.20 162 LEU A N 1
ATOM 2431 C CA . LEU A 1 162 ? -36.076 -36.575 1.589 1.00 12.65 162 LEU A CA 1
ATOM 2432 C C . LEU A 1 162 ? -35.893 -36.021 2.998 1.00 11.97 162 LEU A C 1
ATOM 2433 O O . LEU A 1 162 ? -36.371 -36.616 3.969 1.00 12.04 162 LEU A O 1
ATOM 2449 N N . LEU A 1 163 ? -35.227 -34.877 3.129 1.00 11.69 163 LEU A N 1
ATOM 2450 C CA . LEU A 1 163 ? -34.999 -34.310 4.456 1.00 11.47 163 LEU A CA 1
ATOM 2451 C C . LEU A 1 163 ? -36.311 -33.903 5.112 1.00 11.48 163 LEU A C 1
ATOM 2452 O O . LEU A 1 163 ? -36.464 -34.026 6.339 1.00 11.45 163 LEU A O 1
ATOM 2468 N N . MET A 1 164 ? -37.268 -33.383 4.331 1.00 11.55 164 MET A N 1
ATOM 2469 C CA . MET A 1 164 ? -38.548 -33.026 4.941 1.00 11.61 164 MET A CA 1
ATOM 2470 C C . MET A 1 164 ? -39.251 -34.258 5.491 1.00 12.29 164 MET A C 1
ATOM 2471 O O . MET A 1 164 ? -39.843 -34.205 6.572 1.00 12.22 164 MET A O 1
ATOM 2485 N N . ARG A 1 165 ? -39.195 -35.377 4.762 1.00 12.03 165 ARG A N 1
ATOM 2486 C CA . ARG A 1 165 ? -39.760 -36.630 5.263 1.00 12.25 165 ARG A CA 1
ATOM 2487 C C . ARG A 1 165 ? -38.997 -37.123 6.480 1.00 12.17 165 ARG A C 1
ATOM 2488 O O . ARG A 1 165 ? -39.590 -37.498 7.492 1.00 12.33 165 ARG A O 1
ATOM 2509 N N . ALA A 1 166 ? -37.668 -37.110 6.401 1.00 12.06 166 ALA A N 1
ATOM 2510 C CA . ALA A 1 166 ? -36.863 -37.695 7.463 1.00 12.07 166 ALA A CA 1
ATOM 2511 C C . ALA A 1 166 ? -37.014 -36.922 8.758 1.00 11.89 166 ALA A C 1
ATOM 2512 O O . ALA A 1 166 ? -37.035 -37.522 9.835 1.00 12.54 166 ALA A O 1
ATOM 2519 N N . LYS A 1 167 ? -37.108 -35.586 8.678 1.00 11.67 167 LYS A N 1
ATOM 2520 C CA . LYS A 1 167 ? -37.252 -34.820 9.909 1.00 11.56 167 LYS A CA 1
ATOM 2521 C C . LYS A 1 167 ? -38.616 -35.057 10.531 1.00 11.69 167 LYS A C 1
ATOM 2522 O O . LYS A 1 167 ? -38.727 -35.100 11.753 1.00 12.32 167 LYS A O 1
ATOM 2541 N N . ASP A 1 168 ? -39.647 -35.285 9.714 1.00 11.82 168 ASP A N 1
ATOM 2542 C CA . ASP A 1 168 ? -40.938 -35.657 10.292 1.00 11.99 168 ASP A CA 1
ATOM 2543 C C . ASP A 1 168 ? -40.853 -37.008 10.988 1.00 12.92 168 ASP A C 1
ATOM 2544 O O . ASP A 1 168 ? -41.379 -37.190 12.089 1.00 13.19 168 ASP A O 1
ATOM 2553 N N . ASP A 1 169 ? -40.238 -37.991 10.333 1.00 12.30 169 ASP A N 1
ATOM 2554 C CA . ASP A 1 169 ? -40.162 -39.307 10.938 1.00 12.97 169 ASP A CA 1
ATOM 2555 C C . ASP A 1 169 ? -39.322 -39.270 12.205 1.00 13.01 169 ASP A C 1
ATOM 2556 O O . ASP A 1 169 ? -39.639 -39.955 13.182 1.00 12.86 169 ASP A O 1
ATOM 2565 N N . ALA A 1 170 ? -38.255 -38.463 12.215 1.00 12.25 170 ALA A N 1
ATOM 2566 C CA . ALA A 1 170 ? -37.417 -38.361 13.399 1.00 12.23 170 ALA A CA 1
ATOM 2567 C C . ALA A 1 170 ? -38.189 -37.742 14.555 1.00 12.21 170 ALA A C 1
ATOM 2568 O O . ALA A 1 170 ? -38.139 -38.230 15.689 1.00 12.70 170 ALA A O 1
ATOM 2575 N N . PHE A 1 171 ? -38.868 -36.627 14.296 1.00 12.05 171 PHE A N 1
ATOM 2576 C CA . PHE A 1 171 ? -39.637 -36.000 15.358 1.00 12.07 171 PHE A CA 1
ATOM 2577 C C . PHE A 1 171 ? -40.834 -36.844 15.773 1.00 12.28 171 PHE A C 1
ATOM 2578 O O . PHE A 1 171 ? -41.169 -36.869 16.968 1.00 12.79 171 PHE A O 1
ATOM 2595 N N . ARG A 1 172 ? -41.446 -37.578 14.838 1.00 12.38 172 ARG A N 1
ATOM 2596 C CA . ARG A 1 172 ? -42.533 -38.476 15.228 1.00 12.61 172 ARG A CA 1
ATOM 2597 C C . ARG A 1 172 ? -42.026 -39.586 16.131 1.00 13.77 172 ARG A C 1
ATOM 2598 O O . ARG A 1 172 ? -42.725 -39.998 17.060 1.00 13.57 172 ARG A O 1
ATOM 2619 N N . LEU A 1 173 ? -40.837 -40.119 15.843 1.00 12.82 173 LEU A N 1
ATOM 2620 C CA . LEU A 1 173 ? -40.227 -41.099 16.739 1.00 13.59 173 LEU A CA 1
ATOM 2621 C C . LEU A 1 173 ? -40.104 -40.536 18.142 1.00 13.05 173 LEU A C 1
ATOM 2622 O O . LEU A 1 173 ? -40.526 -41.167 19.111 1.00 14.52 173 LEU A O 1
ATOM 2638 N N . ILE A 1 174 ? -39.546 -39.334 18.269 1.00 12.83 174 ILE A N 1
ATOM 2639 C CA . ILE A 1 174 ? -39.405 -38.731 19.590 1.00 13.48 174 ILE A CA 1
ATOM 2640 C C . ILE A 1 174 ? -40.768 -38.534 20.234 1.00 13.44 174 ILE A C 1
ATOM 2641 O O . ILE A 1 174 ? -40.965 -38.832 21.417 1.00 14.45 174 ILE A O 1
ATOM 2657 N N . HIS A 1 175 ? -41.713 -37.983 19.475 1.00 12.86 175 HIS A N 1
ATOM 2658 C CA . HIS A 1 175 ? -43.076 -37.799 19.972 1.00 13.41 175 HIS A CA 1
ATOM 2659 C C . HIS A 1 175 ? -43.655 -39.086 20.532 1.00 15.09 175 HIS A C 1
ATOM 2660 O O . HIS A 1 175 ? -44.235 -39.098 21.628 1.00 15.03 175 HIS A O 1
ATOM 2674 N N . ASP A 1 176 ? -43.542 -40.173 19.767 1.00 13.44 176 ASP A N 1
ATOM 2675 C CA . ASP A 1 176 ? -44.117 -41.451 20.173 1.00 15.76 176 ASP A CA 1
ATOM 2676 C C . ASP A 1 176 ? -43.436 -41.957 21.433 1.00 20.49 176 ASP A C 1
ATOM 2677 O O . ASP A 1 176 ? -44.099 -42.445 22.356 1.00 21.00 176 ASP A O 1
ATOM 2686 N N . ARG A 1 177 ? -42.111 -41.847 21.503 1.00 15.80 177 ARG A N 1
ATOM 2687 C CA . ARG A 1 177 ? -41.405 -42.320 22.689 1.00 15.79 177 ARG A CA 1
ATOM 2688 C C . ARG A 1 177 ? -41.829 -41.535 23.914 1.00 19.33 177 ARG A C 1
ATOM 2689 O O . ARG A 1 177 ? -42.063 -42.116 24.982 1.00 22.40 177 ARG A O 1
ATOM 2710 N N . LEU A 1 178 ? -41.965 -40.220 23.781 1.00 17.09 178 LEU A N 1
ATOM 2711 C CA . LEU A 1 178 ? -42.370 -39.409 24.922 1.00 17.02 178 LEU A CA 1
ATOM 2712 C C . LEU A 1 178 ? -43.765 -39.792 25.386 1.00 25.92 178 LEU A C 1
ATOM 2713 O O . LEU A 1 178 ? -44.014 -39.946 26.588 1.00 25.56 178 LEU A O 1
ATOM 2729 N N . ARG A 1 179 ? -44.702 -39.914 24.444 1.00 20.31 179 ARG A N 1
ATOM 2730 C CA . ARG A 1 179 ? -46.068 -40.280 24.806 1.00 21.68 179 ARG A CA 1
ATOM 2731 C C . ARG A 1 179 ? -46.107 -41.633 25.492 1.00 24.76 179 ARG A C 1
ATOM 2732 O O . ARG A 1 179 ? -46.923 -41.849 26.397 1.00 33.74 179 ARG A O 1
ATOM 2753 N N . ALA A 1 180 ? -45.257 -42.565 25.076 1.00 24.33 180 ALA A N 1
ATOM 2754 C CA . ALA A 1 180 ? -45.249 -43.903 25.645 1.00 29.37 180 ALA A CA 1
ATOM 2755 C C . ALA A 1 180 ? -44.384 -44.013 26.894 1.00 33.71 180 ALA A C 1
ATOM 2756 O O . ALA A 1 180 ? -44.349 -45.082 27.510 1.00 33.86 180 ALA A O 1
ATOM 2763 N N . GLY A 1 181 ? -43.686 -42.946 27.274 1.00 32.10 181 GLY A N 1
ATOM 2764 C CA . GLY A 1 181 ? -42.745 -43.026 28.380 1.00 28.10 181 GLY A CA 1
ATOM 2765 C C . GLY A 1 181 ? -41.590 -43.966 28.136 1.00 28.00 181 GLY A C 1
ATOM 2766 O O . GLY A 1 181 ? -41.063 -44.553 29.087 1.00 33.36 181 GLY A O 1
ATOM 2770 N N . GLN A 1 182 ? -41.161 -44.109 26.887 1.00 24.10 182 GLN A N 1
ATOM 2771 C CA . GLN A 1 182 ? -40.069 -44.999 26.529 1.00 20.58 182 GLN A CA 1
ATOM 2772 C C . GLN A 1 182 ? -38.832 -44.170 26.206 1.00 23.27 182 GLN A C 1
ATOM 2773 O O . GLN A 1 182 ? -38.934 -43.114 25.574 1.00 26.40 182 GLN A O 1
ATOM 2787 N N . SER A 1 183 ? -37.667 -44.649 26.620 1.00 22.16 183 SER A N 1
ATOM 2788 C CA . SER A 1 183 ? -36.454 -43.875 26.444 1.00 23.26 183 SER A CA 1
ATOM 2789 C C . SER A 1 183 ? -36.136 -43.708 24.961 1.00 23.59 183 SER A C 1
ATOM 2790 O O . SER A 1 183 ? -36.419 -44.583 24.137 1.00 22.76 183 SER A O 1
ATOM 2798 N N . VAL A 1 184 ? -35.579 -42.547 24.616 1.00 18.09 184 VAL A N 1
ATOM 2799 C CA . VAL A 1 184 ? -35.034 -42.306 23.286 1.00 18.68 184 VAL A CA 1
ATOM 2800 C C . VAL A 1 184 ? -33.731 -41.536 23.409 1.00 17.87 184 VAL A C 1
ATOM 2801 O O . VAL A 1 184 ? -33.621 -40.601 24.208 1.00 18.19 184 VAL A O 1
ATOM 2814 N N . THR A 1 185 ? -32.738 -41.943 22.628 1.00 17.08 185 THR A N 1
ATOM 2815 C CA . THR A 1 185 ? -31.440 -41.284 22.615 1.00 14.96 185 THR A CA 1
ATOM 2816 C C . THR A 1 185 ? -31.212 -40.513 21.326 1.00 16.21 185 THR A C 1
ATOM 2817 O O . THR A 1 185 ? -31.827 -40.777 20.289 1.00 15.40 185 THR A O 1
ATOM 2828 N N . GLU A 1 186 ? -30.295 -39.553 21.401 1.00 15.51 186 GLU A N 1
ATOM 2829 C CA . GLU A 1 186 ? -29.881 -38.817 20.207 1.00 13.97 186 GLU A CA 1
ATOM 2830 C C . GLU A 1 186 ? -29.379 -39.751 19.119 1.00 15.21 186 GLU A C 1
ATOM 2831 O O . GLU A 1 186 ? -29.666 -39.548 17.937 1.00 14.75 186 GLU A O 1
ATOM 2843 N N . TRP A 1 187 ? -28.600 -40.760 19.489 1.00 16.62 187 TRP A N 1
ATOM 2844 C CA . TRP A 1 187 ? -28.037 -41.644 18.479 1.00 15.24 187 TRP A CA 1
ATOM 2845 C C . TRP A 1 187 ? -29.122 -42.441 17.762 1.00 16.15 187 TRP A C 1
ATOM 2846 O O . TRP A 1 187 ? -29.039 -42.651 16.541 1.00 16.35 187 TRP A O 1
ATOM 2867 N N . GLU A 1 188 ? -30.128 -42.917 18.496 1.00 14.90 188 GLU A N 1
ATOM 2868 C CA . GLU A 1 188 ? -31.219 -43.653 17.869 1.00 16.55 188 GLU A CA 1
ATOM 2869 C C . GLU A 1 188 ? -31.907 -42.806 16.816 1.00 14.65 188 GLU A C 1
ATOM 2870 O O . GLU A 1 188 ? -32.190 -43.277 15.707 1.00 15.72 188 GLU A O 1
ATOM 2882 N N . VAL A 1 189 ? -32.188 -41.541 17.142 1.00 13.35 189 VAL A N 1
ATOM 2883 C CA . VAL A 1 189 ? -32.836 -40.656 16.181 1.00 13.36 189 VAL A CA 1
ATOM 2884 C C . VAL A 1 189 ? -31.906 -40.384 15.017 1.00 13.57 189 VAL A C 1
ATOM 2885 O O . VAL A 1 189 ? -32.327 -40.372 13.864 1.00 12.98 189 VAL A O 1
ATOM 2898 N N . GLN A 1 190 ? -30.633 -40.121 15.301 1.00 12.88 190 GLN A N 1
ATOM 2899 C CA . GLN A 1 190 ? -29.661 -39.901 14.238 1.00 12.79 190 GLN A CA 1
ATOM 2900 C C . GLN A 1 190 ? -29.653 -41.070 13.260 1.00 13.02 190 GLN A C 1
ATOM 2901 O O . GLN A 1 190 ? -29.635 -40.866 12.038 1.00 12.88 190 GLN A O 1
ATOM 2915 N N . GLN A 1 191 ? -29.679 -42.305 13.785 1.00 13.70 191 GLN A N 1
ATOM 2916 C CA . GLN A 1 191 ? -29.577 -43.471 12.924 1.00 14.08 191 GLN A CA 1
ATOM 2917 C C . GLN A 1 191 ? -30.853 -43.699 12.129 1.00 15.39 191 GLN A C 1
ATOM 2918 O O . GLN A 1 191 ? -30.796 -44.156 10.985 1.00 15.00 191 GLN A O 1
ATOM 2932 N N . LEU A 1 192 ? -32.012 -43.343 12.679 1.00 13.51 192 LEU A N 1
ATOM 2933 C CA . LEU A 1 192 ? -33.209 -43.339 11.845 1.00 13.43 192 LEU A CA 1
ATOM 2934 C C . LEU A 1 192 ? -33.002 -42.465 10.612 1.00 13.15 192 LEU A C 1
ATOM 2935 O O . LEU A 1 192 ? -33.289 -42.872 9.481 1.00 13.26 192 LEU A O 1
ATOM 2951 N N . ILE A 1 193 ? -32.492 -41.253 10.814 1.00 12.82 193 ILE A N 1
ATOM 2952 C CA . ILE A 1 193 ? -32.284 -40.331 9.697 1.00 12.55 193 ILE A CA 1
ATOM 2953 C C . ILE A 1 193 ? -31.234 -40.862 8.732 1.00 12.72 193 ILE A C 1
ATOM 2954 O O . ILE A 1 193 ? -31.444 -40.883 7.517 1.00 12.73 193 ILE A O 1
ATOM 2970 N N . MET A 1 194 ? -30.110 -41.346 9.269 1.00 12.90 194 MET A N 1
ATOM 2971 C CA . MET A 1 194 ? -29.047 -41.858 8.408 1.00 13.11 194 MET A CA 1
ATOM 2972 C C . MET A 1 194 ? -29.529 -43.055 7.601 1.00 13.48 194 MET A C 1
ATOM 2973 O O . MET A 1 194 ? -29.191 -43.189 6.419 1.00 13.58 194 MET A O 1
ATOM 2987 N N . ASP A 1 195 ? -30.341 -43.925 8.206 1.00 13.73 195 ASP A N 1
ATOM 2988 C CA . ASP A 1 195 ? -30.886 -45.047 7.454 1.00 14.12 195 ASP A CA 1
ATOM 2989 C C . ASP A 1 195 ? -31.763 -44.559 6.312 1.00 13.96 195 ASP A C 1
ATOM 2990 O O . ASP A 1 195 ? -31.729 -45.111 5.212 1.00 14.95 195 ASP A O 1
ATOM 2999 N N . GLN A 1 196 ? -32.562 -43.520 6.555 1.00 13.57 196 GLN A N 1
ATOM 3000 C CA . GLN A 1 196 ? -33.419 -43.005 5.491 1.00 13.46 196 GLN A CA 1
ATOM 3001 C C . GLN A 1 196 ? -32.595 -42.390 4.364 1.00 16.62 196 GLN A C 1
ATOM 3002 O O . GLN A 1 196 ? -32.909 -42.564 3.175 1.00 17.68 196 GLN A O 1
ATOM 3016 N N . ILE A 1 197 ? -31.549 -41.637 4.714 1.00 13.94 197 ILE A N 1
ATOM 3017 C CA . ILE A 1 197 ? -30.670 -41.051 3.706 1.00 15.26 197 ILE A CA 1
ATOM 3018 C C . ILE A 1 197 ? -30.045 -42.141 2.850 1.00 17.05 197 ILE A C 1
ATOM 3019 O O . ILE A 1 197 ? -30.050 -42.071 1.612 1.00 17.79 197 ILE A O 1
ATOM 3035 N N . ARG A 1 198 ? -29.497 -43.171 3.498 1.00 15.77 198 ARG A N 1
ATOM 3036 C CA . ARG A 1 198 ? -28.831 -44.235 2.751 1.00 19.40 198 ARG A CA 1
ATOM 3037 C C . ARG A 1 198 ? -29.826 -45.023 1.895 1.00 18.88 198 ARG A C 1
ATOM 3038 O O . ARG A 1 198 ? -29.518 -45.380 0.752 1.00 20.35 198 ARG A O 1
ATOM 3059 N N . ALA A 1 199 ? -31.026 -45.290 2.414 1.00 16.86 199 ALA A N 1
ATOM 3060 C CA . ALA A 1 199 ? -32.002 -46.045 1.636 1.00 17.72 199 ALA A CA 1
ATOM 3061 C C . ALA A 1 199 ? -32.401 -45.298 0.379 1.00 24.20 199 ALA A C 1
ATOM 3062 O O . ALA A 1 199 ? -32.763 -45.922 -0.624 1.00 26.10 199 ALA A O 1
ATOM 3069 N N . ALA A 1 200 ? -32.351 -43.970 0.415 1.00 20.24 200 ALA A N 1
ATOM 3070 C CA . ALA A 1 200 ? -32.709 -43.146 -0.729 1.00 20.17 200 ALA A CA 1
ATOM 3071 C C . ALA A 1 200 ? -31.571 -42.986 -1.726 1.00 21.60 200 ALA A C 1
ATOM 3072 O O . ALA A 1 200 ? -31.734 -42.238 -2.703 1.00 23.89 200 ALA A O 1
ATOM 3079 N N . GLY A 1 201 ? -30.435 -43.659 -1.520 1.00 18.33 201 GLY A N 1
ATOM 3080 C CA . GLY A 1 201 ? -29.307 -43.533 -2.415 1.00 22.22 201 GLY A CA 1
ATOM 3081 C C . GLY A 1 201 ? -28.511 -42.275 -2.210 1.00 20.36 201 GLY A C 1
ATOM 3082 O O . GLY A 1 201 ? -27.705 -41.900 -3.068 1.00 20.72 201 GLY A O 1
ATOM 3086 N N . MET A 1 202 ? -28.703 -41.613 -1.092 1.00 17.33 202 MET A N 1
ATOM 3087 C CA . MET A 1 202 ? -28.033 -40.364 -0.800 1.00 16.83 202 MET A CA 1
ATOM 3088 C C . MET A 1 202 ? -26.972 -40.596 0.262 1.00 17.65 202 MET A C 1
ATOM 3089 O O . MET A 1 202 ? -26.848 -41.691 0.815 1.00 18.81 202 MET A O 1
ATOM 3103 N N . GLN A 1 203 ? -26.207 -39.550 0.535 1.00 17.55 203 GLN A N 1
ATOM 3104 C CA . GLN A 1 203 ? -25.128 -39.624 1.500 1.00 18.02 203 GLN A CA 1
ATOM 3105 C C . GLN A 1 203 ? -25.056 -38.303 2.243 1.00 17.84 203 GLN A C 1
ATOM 3106 O O . GLN A 1 203 ? -25.419 -37.254 1.713 1.00 15.31 203 GLN A O 1
ATOM 3120 N N . ALA A 1 204 ? -24.566 -38.359 3.476 1.00 18.19 204 ALA A N 1
ATOM 3121 C CA . ALA A 1 204 ? -24.502 -37.177 4.320 1.00 17.17 204 ALA A CA 1
ATOM 3122 C C . ALA A 1 204 ? -23.096 -36.644 4.523 1.00 18.56 204 ALA A C 1
ATOM 3123 O O . ALA A 1 204 ? -22.946 -35.480 4.901 1.00 18.59 204 ALA A O 1
ATOM 3130 N N . GLY A 1 205 ? -22.073 -37.458 4.290 1.00 20.05 205 GLY A N 1
ATOM 3131 C CA . GLY A 1 205 ? -20.717 -37.043 4.581 1.00 26.04 205 GLY A CA 1
ATOM 3132 C C . GLY A 1 205 ? -20.426 -37.299 6.043 1.00 29.37 205 GLY A C 1
ATOM 3133 O O . GLY A 1 205 ? -19.870 -38.340 6.398 1.00 38.22 205 GLY A O 1
ATOM 3137 N N . HIS A 1 206 ? -20.804 -36.357 6.896 1.00 24.42 206 HIS A N 1
ATOM 3138 C CA . HIS A 1 206 ? -20.755 -36.542 8.339 1.00 24.16 206 HIS A CA 1
ATOM 3139 C C . HIS A 1 206 ? -22.150 -36.894 8.831 1.00 21.39 206 HIS A C 1
ATOM 3140 O O . HIS A 1 206 ? -23.145 -36.401 8.289 1.00 18.61 206 HIS A O 1
ATOM 3154 N N . ASP A 1 207 ? -22.221 -37.752 9.844 1.00 18.21 207 ASP A N 1
ATOM 3155 C CA . ASP A 1 207 ? -23.503 -38.109 10.443 1.00 17.24 207 ASP A CA 1
ATOM 3156 C C . ASP A 1 207 ? -24.215 -36.859 10.950 1.00 18.21 207 ASP A C 1
ATOM 3157 O O . ASP A 1 207 ? -23.598 -35.906 11.427 1.00 16.76 207 ASP A O 1
ATOM 3166 N N . VAL A 1 208 ? -25.536 -36.869 10.841 1.00 15.42 208 VAL A N 1
ATOM 3167 C CA . VAL A 1 208 ? -26.322 -35.674 11.117 1.00 14.73 208 VAL A CA 1
ATOM 3168 C C . VAL A 1 208 ? -26.404 -35.388 12.617 1.00 12.60 208 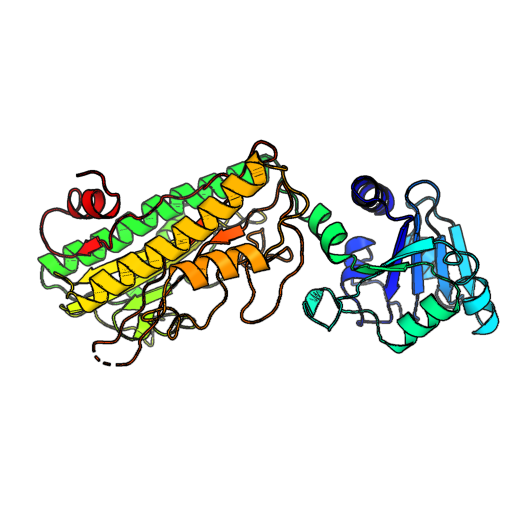VAL A C 1
ATOM 3169 O O . VAL A 1 208 ? -26.048 -36.220 13.458 1.00 13.60 208 VAL A O 1
ATOM 3182 N N . ASN A 1 209 ? -26.867 -34.200 12.960 1.00 12.98 209 ASN A N 1
ATOM 3183 C CA . ASN A 1 209 ? -26.860 -33.706 14.332 1.00 11.94 209 ASN A CA 1
ATOM 3184 C C . ASN A 1 209 ? -28.251 -33.853 14.932 1.00 11.75 209 ASN A C 1
ATOM 3185 O O . ASN A 1 209 ? -29.208 -33.234 14.451 1.00 13.48 209 ASN A O 1
ATOM 3196 N N . VAL A 1 210 ? -28.379 -34.715 15.933 1.00 11.95 210 VAL A N 1
ATOM 3197 C CA . VAL A 1 210 ? -29.530 -34.705 16.814 1.00 12.02 210 VAL A CA 1
ATOM 3198 C C . VAL A 1 210 ? -29.011 -34.293 18.176 1.00 12.21 210 VAL A C 1
ATOM 3199 O O . VAL A 1 210 ? -28.095 -34.937 18.707 1.00 13.07 210 VAL A O 1
ATOM 3212 N N . SER A 1 211 ? -29.570 -33.212 18.725 1.00 12.53 211 SER A N 1
ATOM 3213 C CA . SER A 1 211 ? -29.130 -32.647 20.000 1.00 12.88 211 SER A CA 1
ATOM 3214 C C . SER A 1 211 ? -30.310 -32.476 20.939 1.00 13.30 211 SER A C 1
ATOM 3215 O O . SER A 1 211 ? -31.321 -31.875 20.560 1.00 14.75 211 SER A O 1
ATOM 3223 N N . PHE A 1 212 ? -30.182 -32.982 22.156 1.00 13.74 212 PHE A N 1
ATOM 3224 C CA . PHE A 1 212 ? -31.174 -32.807 23.202 1.00 13.67 212 PHE A CA 1
ATOM 3225 C C . PHE A 1 212 ? -30.644 -31.863 24.277 1.00 14.37 212 PHE A C 1
ATOM 3226 O O . PHE A 1 212 ? -29.473 -31.949 24.689 1.00 15.09 212 PHE A O 1
ATOM 3243 N N . GLY A 1 213 ? -31.511 -30.987 24.768 1.00 14.24 213 GLY A N 1
ATOM 3244 C CA . GLY A 1 213 ? -31.157 -30.182 25.925 1.00 14.47 213 GLY A CA 1
ATOM 3245 C C . GLY A 1 213 ? -29.969 -29.284 25.656 1.00 14.67 213 GLY A C 1
ATOM 3246 O O . GLY A 1 213 ? -29.856 -28.629 24.614 1.00 16.34 213 GLY A O 1
ATOM 3250 N N . VAL A 1 214 ? -29.047 -29.267 26.620 1.00 16.24 214 VAL A N 1
ATOM 3251 C CA . VAL A 1 214 ? -27.901 -28.383 26.528 1.00 16.25 214 VAL A CA 1
ATOM 3252 C C . VAL A 1 214 ? -27.021 -28.688 25.328 1.00 14.42 214 VAL A C 1
ATOM 3253 O O . VAL A 1 214 ? -26.283 -27.819 24.874 1.00 16.58 214 VAL A O 1
ATOM 3266 N N . ASN A 1 215 ? -27.084 -29.903 24.780 1.00 15.71 215 ASN A N 1
ATOM 3267 C CA . ASN A 1 215 ? -26.256 -30.203 23.615 1.00 14.59 215 ASN A CA 1
ATOM 3268 C C . ASN A 1 215 ? -26.647 -29.350 22.414 1.00 12.80 215 ASN A C 1
ATOM 3269 O O . ASN A 1 215 ? -25.811 -29.093 21.542 1.00 14.82 215 ASN A O 1
ATOM 3280 N N . ALA A 1 216 ? -27.903 -28.895 22.353 1.00 14.01 216 ALA A N 1
ATOM 3281 C CA . ALA A 1 216 ? -28.343 -28.033 21.268 1.00 13.31 216 ALA A CA 1
ATOM 3282 C C . ALA A 1 216 ? -27.695 -26.657 21.319 1.00 13.40 216 ALA A C 1
ATOM 3283 O O . ALA A 1 216 ? -27.745 -25.928 20.322 1.00 13.76 216 ALA A O 1
ATOM 3290 N N . ALA A 1 217 ? -27.097 -26.284 22.461 1.00 15.39 217 ALA A N 1
ATOM 3291 C CA . ALA A 1 217 ? -26.365 -25.025 22.554 1.00 15.87 217 ALA A CA 1
ATOM 3292 C C . ALA A 1 217 ? -24.960 -25.120 21.980 1.00 17.82 217 ALA A C 1
ATOM 3293 O O . ALA A 1 217 ? -24.296 -24.088 21.837 1.00 19.48 217 ALA A O 1
ATOM 3300 N N . ASP A 1 218 ? -24.503 -26.318 21.642 1.00 18.14 218 ASP A N 1
ATOM 3301 C CA . ASP A 1 218 ? -23.184 -26.539 21.054 1.00 18.99 218 ASP A CA 1
ATOM 3302 C C . ASP A 1 218 ? -23.370 -26.822 19.569 1.00 23.32 218 ASP A C 1
ATOM 3303 O O . ASP A 1 218 ? -23.738 -27.935 19.186 1.00 22.66 218 ASP A O 1
ATOM 3312 N N . SER A 1 219 ? -23.111 -25.811 18.728 1.00 26.47 219 SER A N 1
ATOM 3313 C CA . SER A 1 219 ? -23.175 -25.998 17.280 1.00 32.40 219 SER A CA 1
ATOM 3314 C C . SER A 1 219 ? -22.305 -27.160 16.824 1.00 30.24 219 SER A C 1
ATOM 3315 O O . SER A 1 219 ? -22.582 -27.774 15.791 1.00 34.93 219 SER A O 1
ATOM 3323 N N . HIS A 1 220 ? -21.241 -27.462 17.561 1.00 35.12 220 HIS A N 1
ATOM 3324 C CA . HIS A 1 220 ? -20.293 -28.498 17.162 1.00 45.01 220 HIS A CA 1
ATOM 3325 C C . HIS A 1 220 ? -20.577 -29.823 17.854 1.00 51.68 220 HIS A C 1
ATOM 3326 O O . HIS A 1 220 ? -19.654 -30.563 18.217 1.00 50.03 220 HIS A O 1
ATOM 3340 N N . TYR A 1 221 ? -21.859 -30.148 18.031 1.00 45.68 221 TYR A N 1
ATOM 3341 C CA . TYR A 1 221 ? -22.270 -31.390 18.669 1.00 38.50 221 TYR A CA 1
ATOM 3342 C C . TYR A 1 221 ? -22.661 -32.413 17.615 1.00 30.38 221 TYR A C 1
ATOM 3343 O O . TYR A 1 221 ? -23.399 -32.106 16.673 1.00 38.01 221 TYR A O 1
ATOM 3361 N N . GLU A 1 222 ? -22.176 -33.626 17.794 1.00 29.72 222 GLU A N 1
ATOM 3362 C CA . GLU A 1 222 ? -22.580 -34.750 16.974 1.00 31.07 222 GLU A CA 1
ATOM 3363 C C . GLU A 1 222 ? -22.689 -35.947 17.908 1.00 26.11 222 GLU A C 1
ATOM 3364 O O . GLU A 1 222 ? -21.690 -36.357 18.510 1.00 27.62 222 GLU A O 1
ATOM 3376 N N . PRO A 1 223 ? -23.874 -36.515 18.097 1.00 21.97 223 PRO A N 1
ATOM 3377 C CA . PRO A 1 223 ? -23.971 -37.712 18.928 1.00 21.07 223 PRO A CA 1
ATOM 3378 C C . PRO A 1 223 ? -23.304 -38.883 18.230 1.00 23.40 223 PRO A C 1
ATOM 3379 O O . PRO A 1 223 ? -23.106 -38.887 17.012 1.00 20.77 223 PRO A O 1
ATOM 3390 N N . SER A 1 224 ? -22.955 -39.884 19.030 1.00 27.57 224 SER A N 1
ATOM 3391 C CA . SER A 1 224 ? -22.356 -41.105 18.517 1.00 26.91 224 SER A CA 1
ATOM 3392 C C . SER A 1 224 ? -22.902 -42.275 19.313 1.00 25.07 224 SER A C 1
ATOM 3393 O O . SER A 1 224 ? -23.574 -42.108 20.333 1.00 22.23 224 SER A O 1
ATOM 3401 N N . GLU A 1 225 ? -22.599 -43.481 18.843 1.00 27.32 225 GLU A N 1
ATOM 3402 C CA . GLU A 1 225 ? -23.012 -44.663 19.582 1.00 29.41 225 GLU A CA 1
ATOM 3403 C C . GLU A 1 225 ? -22.438 -44.647 20.992 1.00 30.01 225 GLU A C 1
ATOM 3404 O O . GLU A 1 225 ? -23.125 -44.998 21.959 1.00 30.71 225 GLU A O 1
ATOM 3416 N N . GLN A 1 226 ? -21.186 -44.211 21.129 1.00 37.53 226 GLN A N 1
ATOM 3417 C CA . GLN A 1 226 ? -20.516 -44.272 22.422 1.00 40.68 226 GLN A CA 1
ATOM 3418 C C . GLN A 1 226 ? -21.080 -43.234 23.383 1.00 43.31 226 GLN A C 1
ATOM 3419 O O . GLN A 1 226 ? -21.307 -43.533 24.561 1.00 47.96 226 GLN A O 1
ATOM 3423 N N . ARG A 1 227 ? -21.338 -42.019 22.897 1.00 38.95 227 ARG A N 1
ATOM 3424 C CA . ARG A 1 227 ? -21.792 -40.917 23.741 1.00 36.90 227 ARG A CA 1
ATOM 3425 C C . ARG A 1 227 ? -22.986 -40.241 23.081 1.00 30.25 227 ARG A C 1
ATOM 3426 O O . ARG A 1 227 ? -22.834 -39.545 22.077 1.00 31.48 227 ARG A O 1
ATOM 3430 N N . SER A 1 228 ? -24.169 -40.441 23.652 1.00 23.68 228 SER A N 1
ATOM 3431 C CA . SER A 1 228 ? -25.351 -39.697 23.250 1.00 21.66 228 SER A CA 1
ATOM 3432 C C . SER A 1 228 ? -26.315 -39.634 24.425 1.00 19.50 228 SER A C 1
ATOM 3433 O O . SER A 1 228 ? -26.364 -40.533 25.265 1.00 22.31 228 SER A O 1
ATOM 3441 N N . ALA A 1 229 ? -27.101 -38.568 24.452 1.00 17.61 229 ALA A N 1
ATOM 3442 C CA . ALA A 1 229 ? -27.998 -38.272 25.553 1.00 16.19 229 ALA A CA 1
ATOM 3443 C C . ALA A 1 229 ? -29.363 -38.929 25.396 1.00 16.14 229 ALA A C 1
ATOM 3444 O O . ALA A 1 229 ? -29.883 -39.090 24.287 1.00 16.24 229 ALA A O 1
ATOM 3451 N N . THR A 1 230 ? -29.969 -39.254 26.530 1.00 16.59 230 THR A N 1
ATOM 3452 C CA . THR A 1 230 ? -31.343 -39.720 26.593 1.00 17.30 230 THR A CA 1
ATOM 3453 C C . THR A 1 230 ? -32.250 -38.525 26.858 1.00 19.95 230 THR A C 1
ATOM 3454 O O . THR A 1 230 ? -31.965 -37.698 27.731 1.00 20.44 230 THR A O 1
ATOM 3465 N N . LEU A 1 231 ? -33.332 -38.419 26.101 1.00 17.79 231 LEU A N 1
ATOM 3466 C CA . LEU A 1 231 ? -34.219 -37.277 26.246 1.00 15.58 231 LEU A CA 1
ATOM 3467 C C . LEU A 1 231 ? -34.993 -37.350 27.555 1.00 18.33 231 LEU A C 1
ATOM 3468 O O . LEU A 1 231 ? -35.409 -38.426 27.993 1.00 21.23 231 LEU A O 1
ATOM 3484 N N . HIS A 1 232 ? -35.209 -36.192 28.164 1.00 20.10 232 HIS A N 1
ATOM 3485 C CA . HIS A 1 232 ? -36.097 -36.088 29.309 1.00 22.10 232 HIS A CA 1
ATOM 3486 C C . HIS A 1 232 ? -37.148 -35.020 29.045 1.00 20.43 232 HIS A C 1
ATOM 3487 O O . HIS A 1 232 ? -36.894 -34.050 28.322 1.00 18.97 232 HIS A O 1
ATOM 3501 N N . PRO A 1 233 ? -38.330 -35.153 29.635 1.00 19.30 233 PRO A N 1
ATOM 3502 C CA . PRO A 1 233 ? -39.311 -34.072 29.528 1.00 16.74 233 PRO A CA 1
ATOM 3503 C C . PRO A 1 233 ? -38.719 -32.746 29.993 1.00 18.81 233 PRO A C 1
ATOM 3504 O O . PRO A 1 233 ? -37.913 -32.693 30.924 1.00 20.76 233 PRO A O 1
ATOM 3515 N N . GLY A 1 234 ? -39.112 -31.666 29.320 1.00 18.06 234 GLY A N 1
ATOM 3516 C CA . GLY A 1 234 ? -38.677 -30.337 29.667 1.00 19.26 234 GLY A CA 1
ATOM 3517 C C . GLY A 1 234 ? -37.393 -29.899 29.008 1.00 21.37 234 GLY A C 1
ATOM 3518 O O . GLY A 1 234 ? -36.859 -28.847 29.378 1.00 24.89 234 GLY A O 1
ATOM 3522 N N . GLU A 1 235 ? -36.877 -30.676 28.057 1.00 16.82 235 GLU A N 1
ATOM 3523 C CA . GLU A 1 235 ? -35.655 -30.381 27.315 1.00 18.50 235 GLU A CA 1
ATOM 3524 C C . GLU A 1 235 ? -35.993 -30.104 25.853 1.00 14.19 235 GLU A C 1
ATOM 3525 O O . GLU A 1 235 ? -36.924 -30.692 25.292 1.00 15.00 235 GLU A O 1
ATOM 3537 N N . CYS A 1 236 ? -35.171 -29.276 25.213 1.00 13.48 236 CYS A N 1
ATOM 3538 C CA . CYS A 1 236 ? -35.371 -28.977 23.807 1.00 13.06 236 CYS A CA 1
ATOM 3539 C C . CYS A 1 236 ? -34.795 -30.082 22.927 1.00 12.62 236 CYS A C 1
ATOM 3540 O O . CYS A 1 236 ? -34.035 -30.945 23.373 1.00 12.84 236 CYS A O 1
ATOM 3548 N N . VAL A 1 237 ? -35.174 -30.036 21.653 1.00 12.34 237 VAL A N 1
ATOM 3549 C CA . VAL A 1 237 ? -34.614 -30.904 20.623 1.00 12.21 237 VAL A CA 1
ATOM 3550 C C . VAL A 1 237 ? -34.226 -30.026 19.442 1.00 12.01 237 VAL A C 1
ATOM 3551 O O . VAL A 1 237 ? -34.972 -29.132 19.036 1.00 11.82 237 VAL A O 1
ATOM 3564 N N . LEU A 1 238 ? -33.074 -30.306 18.857 1.00 11.79 238 LEU A N 1
ATOM 3565 C CA . LEU A 1 238 ? -32.642 -29.643 17.634 1.00 11.54 238 LEU A CA 1
ATOM 3566 C C . LEU A 1 238 ? -32.106 -30.714 16.703 1.00 11.46 238 LEU A C 1
ATOM 3567 O O . LEU A 1 238 ? -31.303 -31.551 17.114 1.00 12.67 238 LEU A O 1
ATOM 3583 N N . ILE A 1 239 ? -32.543 -30.686 15.457 1.00 11.29 239 ILE A N 1
ATOM 3584 C CA . ILE A 1 239 ? -32.082 -31.649 14.475 1.00 11.50 239 ILE A CA 1
ATOM 3585 C C . ILE A 1 239 ? -31.614 -30.892 13.245 1.00 11.61 239 ILE A C 1
ATOM 3586 O O . ILE A 1 239 ? -32.404 -30.210 12.583 1.00 10.93 239 ILE A O 1
ATOM 3602 N N . ASP A 1 240 ? -30.343 -31.036 12.924 1.00 11.01 240 ASP A N 1
ATOM 3603 C CA . ASP A 1 240 ? -29.726 -30.431 11.753 1.00 10.84 240 ASP A CA 1
ATOM 3604 C C . ASP A 1 240 ? -29.322 -31.603 10.876 1.00 10.92 240 ASP A C 1
ATOM 3605 O O . ASP A 1 240 ? -28.517 -32.445 11.290 1.00 11.58 240 ASP A O 1
ATOM 3614 N N . LEU A 1 241 ? -29.954 -31.719 9.718 1.00 10.84 241 LEU A N 1
ATOM 3615 C CA . LEU A 1 241 ? -29.767 -32.880 8.865 1.00 10.97 241 LEU A CA 1
ATOM 3616 C C . LEU A 1 241 ? -29.538 -32.423 7.430 1.00 10.87 241 LEU A C 1
ATOM 3617 O O . LEU A 1 241 ? -30.003 -31.368 7.010 1.00 10.91 241 LEU A O 1
ATOM 3633 N N . TRP A 1 242 ? -28.795 -33.228 6.685 1.00 11.55 242 TRP A N 1
ATOM 3634 C CA . TRP A 1 242 ? -28.337 -32.834 5.366 1.00 11.85 242 TRP A CA 1
ATOM 3635 C C . TRP A 1 242 ? -28.128 -34.100 4.558 1.00 11.53 242 TRP A C 1
ATOM 3636 O O . TRP A 1 242 ? -27.891 -35.176 5.110 1.00 12.32 242 TRP A O 1
ATOM 3657 N N . ALA A 1 243 ? -28.207 -33.961 3.238 1.00 11.17 243 ALA A N 1
ATOM 3658 C CA . ALA A 1 243 ? -28.019 -35.099 2.352 1.00 11.73 243 ALA A CA 1
ATOM 3659 C C . ALA A 1 243 ? -27.785 -34.602 0.933 1.00 11.61 243 ALA A C 1
ATOM 3660 O O . ALA A 1 243 ? -28.247 -33.527 0.555 1.00 11.80 243 ALA A O 1
ATOM 3667 N N . GLN A 1 244 ? -27.066 -35.400 0.149 1.00 13.96 244 GLN A N 1
ATOM 3668 C CA . GLN A 1 244 ? -26.900 -35.135 -1.268 1.00 12.86 244 GLN A CA 1
ATOM 3669 C C . GLN A 1 244 ? -26.966 -36.445 -2.033 1.00 13.08 244 GLN A C 1
ATOM 3670 O O . GLN A 1 244 ? -26.599 -37.503 -1.523 1.00 14.07 244 GLN A O 1
ATOM 3684 N N . GLU A 1 245 ? -27.396 -36.357 -3.277 1.00 14.78 245 GLU A N 1
ATOM 3685 C CA . GLU A 1 245 ? -27.031 -37.396 -4.220 1.00 15.34 245 GLU A CA 1
ATOM 3686 C C . GLU A 1 245 ? -25.558 -37.215 -4.576 1.00 14.64 245 GLU A C 1
ATOM 3687 O O . GLU A 1 245 ? -25.058 -36.087 -4.583 1.00 14.76 245 GLU A O 1
ATOM 3699 N N . PRO A 1 246 ? -24.826 -38.308 -4.810 1.00 18.67 246 PRO A N 1
ATOM 3700 C CA . PRO A 1 246 ? -23.395 -38.176 -5.092 1.00 17.37 246 PRO A CA 1
ATOM 3701 C C . PRO A 1 246 ? -23.130 -37.197 -6.224 1.00 14.49 246 PRO A C 1
ATOM 3702 O O . PRO A 1 246 ? -23.772 -37.245 -7.276 1.00 18.17 246 PRO A O 1
ATOM 3713 N N . GLY A 1 247 ? -22.194 -36.283 -5.987 1.00 16.49 247 GLY A N 1
ATOM 3714 C CA . GLY A 1 247 ? -21.793 -35.314 -6.976 1.00 17.74 247 GLY A CA 1
ATOM 3715 C C . GLY A 1 247 ? -22.782 -34.205 -7.213 1.00 15.84 247 GLY A C 1
ATOM 3716 O O . GLY A 1 247 ? -22.604 -33.420 -8.151 1.00 19.22 247 GLY A O 1
ATOM 3720 N N . ARG A 1 248 ? -23.802 -34.090 -6.370 1.00 13.72 248 ARG A N 1
ATOM 3721 C CA . ARG A 1 248 ? -24.846 -33.089 -6.538 1.00 15.35 248 ARG A CA 1
ATOM 3722 C C . ARG A 1 248 ? -24.945 -32.217 -5.299 1.00 12.60 248 ARG A C 1
ATOM 3723 O O . ARG A 1 248 ? -24.455 -32.589 -4.228 1.00 13.59 248 ARG A O 1
ATOM 3744 N N . PRO A 1 249 ? -25.588 -31.054 -5.393 1.00 12.73 249 PRO A N 1
ATOM 3745 C CA . PRO A 1 249 ? -25.645 -30.180 -4.219 1.00 11.83 249 PRO A CA 1
ATOM 3746 C C . PRO A 1 249 ? -26.446 -30.783 -3.072 1.00 11.03 249 PRO A C 1
ATOM 3747 O O . PRO A 1 249 ? -27.471 -31.460 -3.263 1.00 12.38 249 PRO A O 1
ATOM 3758 N N . PHE A 1 250 ? -25.946 -30.534 -1.864 1.00 11.95 250 PHE A N 1
ATOM 3759 C CA . PHE A 1 250 ? -26.665 -30.885 -0.660 1.00 10.86 250 PHE A CA 1
ATOM 3760 C C . PHE A 1 250 ? -27.967 -30.110 -0.553 1.00 11.51 250 PHE A C 1
ATOM 3761 O O . PHE A 1 250 ? -28.130 -29.006 -1.082 1.00 11.38 250 PHE A O 1
ATOM 3778 N N . ALA A 1 251 ? -28.879 -30.709 0.194 1.00 10.90 251 ALA A N 1
ATOM 3779 C CA . ALA A 1 251 ? -29.871 -29.974 0.968 1.00 10.70 251 ALA A CA 1
ATOM 3780 C C . ALA A 1 251 ? -29.451 -30.072 2.429 1.00 10.60 251 ALA A C 1
ATOM 3781 O O . ALA A 1 251 ? -28.728 -30.997 2.824 1.00 10.68 251 ALA A O 1
ATOM 3788 N N . ASP A 1 252 ? -29.872 -29.090 3.231 1.00 10.47 252 ASP A N 1
ATOM 3789 C CA . ASP A 1 252 ? -29.318 -28.907 4.567 1.00 10.39 252 ASP A CA 1
ATOM 3790 C C . ASP A 1 252 ? -30.308 -28.070 5.372 1.00 11.29 252 ASP A C 1
ATOM 3791 O O . ASP A 1 252 ? -30.503 -26.898 5.075 1.00 11.18 252 ASP A O 1
ATOM 3800 N N . VAL A 1 253 ? -30.937 -28.666 6.386 1.00 10.45 253 VAL A N 1
ATOM 3801 C CA . VAL A 1 253 ? -31.990 -27.990 7.138 1.00 10.97 253 VAL A CA 1
ATOM 3802 C C . VAL A 1 253 ? -31.851 -28.271 8.624 1.00 10.52 253 VAL A C 1
ATOM 3803 O O . VAL A 1 253 ? -31.224 -29.240 9.049 1.00 10.58 253 VAL A O 1
ATOM 3816 N N . THR A 1 254 ? -32.501 -27.424 9.420 1.00 10.55 254 THR A N 1
ATOM 3817 C CA . THR A 1 254 ? -32.492 -27.562 10.873 1.00 10.64 254 THR A CA 1
ATOM 3818 C C . THR A 1 254 ? -33.893 -27.234 11.356 1.00 10.76 254 THR A C 1
ATOM 3819 O O . THR A 1 254 ? -34.447 -26.176 11.021 1.00 10.76 254 THR A O 1
ATOM 3830 N N . TRP A 1 255 ? -34.458 -28.155 12.144 1.00 10.88 255 TRP A N 1
ATOM 3831 C CA . TRP A 1 255 ? -35.789 -28.030 12.727 1.00 11.02 255 TRP A CA 1
ATOM 3832 C C . TRP A 1 255 ? -35.692 -28.280 14.222 1.00 11.17 255 TRP A C 1
ATOM 3833 O O . TRP A 1 255 ? -34.822 -29.023 14.687 1.00 11.17 255 TRP A O 1
ATOM 3854 N N . VAL A 1 256 ? -36.603 -27.660 14.976 1.00 11.29 256 VAL A N 1
ATOM 3855 C CA . VAL A 1 256 ? -36.570 -27.737 16.430 1.00 11.47 256 VAL A CA 1
ATOM 3856 C C . VAL A 1 256 ? -37.881 -28.252 17.024 1.00 11.64 256 VAL A C 1
ATOM 3857 O O . VAL A 1 256 ? -38.963 -28.158 16.432 1.00 11.71 256 VAL A O 1
ATOM 3870 N N . GLY A 1 257 ? -37.753 -28.794 18.228 1.00 11.80 257 GLY A N 1
ATOM 3871 C CA . GLY A 1 257 ? -38.904 -29.186 19.013 1.00 12.00 257 GLY A CA 1
ATOM 3872 C C . GLY A 1 257 ? -38.588 -29.097 20.486 1.00 12.23 257 GLY A C 1
ATOM 3873 O O . GLY A 1 257 ? -37.501 -28.683 20.895 1.00 12.52 257 GLY A O 1
ATOM 3877 N N . PHE A 1 258 ? -39.563 -29.514 21.291 1.00 12.76 258 PHE A N 1
ATOM 3878 C CA . PHE A 1 258 ? -39.417 -29.472 22.739 1.00 13.98 258 PHE A CA 1
ATOM 3879 C C . PHE A 1 258 ? -40.144 -30.666 23.322 1.00 13.91 258 PHE A C 1
ATOM 3880 O O . PHE A 1 258 ? -41.207 -31.046 22.828 1.00 14.17 258 PHE A O 1
ATOM 3897 N N . ALA A 1 259 ? -39.568 -31.270 24.354 1.00 13.16 259 ALA A N 1
ATOM 3898 C CA . ALA A 1 259 ? -40.183 -32.423 25.012 1.00 14.00 259 ALA A CA 1
ATOM 3899 C C . ALA A 1 259 ? -41.221 -31.887 25.986 1.00 16.19 259 ALA A C 1
ATOM 3900 O O . ALA A 1 259 ? -40.895 -31.486 27.102 1.00 16.64 259 ALA A O 1
ATOM 3907 N N . GLY A 1 260 ? -42.463 -31.851 25.544 1.00 14.89 260 GLY A N 1
ATOM 3908 C CA . GLY A 1 260 ? -43.533 -31.266 26.339 1.00 14.78 260 GLY A CA 1
ATOM 3909 C C . GLY A 1 260 ? -43.673 -29.779 26.087 1.00 14.97 260 GLY A C 1
ATOM 3910 O O . GLY A 1 260 ? -43.092 -29.205 25.166 1.00 16.30 260 GLY A O 1
ATOM 3914 N N . GLU A 1 261 ? -44.451 -29.142 26.929 1.00 15.53 261 GLU A N 1
ATOM 3915 C CA . GLU A 1 261 ? -44.783 -27.747 26.710 1.00 16.52 261 GLU A CA 1
ATOM 3916 C C . GLU A 1 261 ? -43.590 -26.873 27.072 1.00 17.39 261 GLU A C 1
ATOM 3917 O O . GLU A 1 261 ? -43.079 -26.974 28.192 1.00 21.24 261 GLU A O 1
ATOM 3929 N N . PRO A 1 262 ? -43.105 -26.027 26.175 1.00 19.01 262 PRO A N 1
ATOM 3930 C CA . PRO A 1 262 ? -41.979 -25.159 26.518 1.00 19.43 262 PRO A CA 1
ATOM 3931 C C . PRO A 1 262 ? -42.423 -23.966 27.344 1.00 20.40 262 PRO A C 1
ATOM 3932 O O . PRO A 1 262 ? -43.556 -23.492 27.256 1.00 21.92 262 PRO A O 1
ATOM 3943 N N . GLY A 1 263 ? -41.479 -23.454 28.121 1.00 24.43 263 GLY A N 1
ATOM 3944 C CA . GLY A 1 263 ? -41.695 -22.241 28.871 1.00 27.65 263 GLY A CA 1
ATOM 3945 C C . GLY A 1 263 ? -41.602 -20.982 28.018 1.00 27.14 263 GLY A C 1
ATOM 3946 O O . GLY A 1 263 ? -41.249 -20.997 26.833 1.00 21.25 263 GLY A O 1
ATOM 3950 N N . THR A 1 264 ? -41.906 -19.856 28.671 1.00 22.66 264 THR A N 1
ATOM 3951 C CA . THR A 1 264 ? -41.961 -18.572 27.985 1.00 21.19 264 THR A CA 1
ATOM 3952 C C . THR A 1 264 ? -40.604 -18.189 27.412 1.00 20.06 264 THR A C 1
ATOM 3953 O O . THR A 1 264 ? -40.528 -17.548 26.362 1.00 19.47 264 THR A O 1
ATOM 3964 N N . GLU A 1 265 ? -39.517 -18.533 28.100 1.00 20.16 265 GLU A N 1
ATOM 3965 C CA . GLU A 1 265 ? -38.198 -18.127 27.623 1.00 18.44 265 GLU A CA 1
ATOM 3966 C C . GLU A 1 265 ? -37.858 -18.804 26.297 1.00 16.89 265 GLU A C 1
ATOM 3967 O O . GLU A 1 265 ? -37.433 -18.138 25.342 1.00 17.07 265 GLU A O 1
ATOM 3979 N N . TYR A 1 266 ? -38.041 -20.133 26.227 1.00 17.12 266 TYR A N 1
ATOM 3980 C CA . TYR A 1 266 ? -37.825 -20.861 24.976 1.00 14.15 266 TYR A CA 1
ATOM 3981 C C . TYR A 1 266 ? -38.699 -20.299 23.863 1.00 14.78 266 TYR A C 1
ATOM 3982 O O . TYR A 1 266 ? -38.225 -20.090 22.735 1.00 15.07 266 TYR A O 1
ATOM 4000 N N . LEU A 1 267 ? -39.967 -20.020 24.169 1.00 15.72 267 LEU A N 1
ATOM 4001 C CA . LEU A 1 267 ? -40.890 -19.516 23.151 1.00 15.43 267 LEU A CA 1
ATOM 4002 C C . LEU A 1 267 ? -40.464 -18.141 22.665 1.00 14.76 267 LEU A C 1
ATOM 4003 O O . LEU A 1 267 ? -40.603 -17.824 21.480 1.00 16.66 267 LEU A O 1
ATOM 4019 N N . ASP A 1 268 ? -39.971 -17.302 23.572 1.00 15.91 268 ASP A N 1
ATOM 4020 C CA . ASP A 1 268 ? -39.491 -15.986 23.180 1.00 16.65 268 ASP A CA 1
ATOM 4021 C C . ASP A 1 268 ? -38.264 -16.097 22.290 1.00 14.59 268 ASP A C 1
ATOM 4022 O O . ASP A 1 268 ? -38.143 -15.382 21.288 1.00 16.82 268 ASP A O 1
ATOM 4031 N N . ALA A 1 269 ? -37.337 -16.983 22.653 1.00 14.63 269 ALA A N 1
ATOM 4032 C CA . ALA A 1 269 ? -36.172 -17.242 21.815 1.00 14.26 269 ALA A CA 1
ATOM 4033 C C . ALA A 1 269 ? -36.585 -17.706 20.428 1.00 14.33 269 ALA A C 1
ATOM 4034 O O . ALA A 1 269 ? -35.999 -17.281 19.424 1.00 13.66 269 ALA A O 1
ATOM 4041 N N . TRP A 1 270 ? -37.581 -18.599 20.351 1.00 13.61 270 TRP A N 1
ATOM 4042 C CA . TRP A 1 270 ? -38.071 -19.035 19.047 1.00 13.59 270 TRP A CA 1
ATOM 4043 C C . TRP A 1 270 ? -38.560 -17.852 18.215 1.00 13.13 270 TRP A C 1
ATOM 4044 O O . TRP A 1 270 ? -38.240 -17.737 17.026 1.00 13.33 270 TRP A O 1
ATOM 4065 N N . GLN A 1 271 ? -39.364 -16.968 18.810 1.00 14.31 271 GLN A N 1
ATOM 4066 C CA . GLN A 1 271 ? -39.881 -15.854 18.029 1.00 14.84 271 GLN A CA 1
ATOM 4067 C C . GLN A 1 271 ? -38.743 -15.005 17.481 1.00 14.94 271 GLN A C 1
ATOM 4068 O O . GLN A 1 271 ? -38.814 -14.509 16.351 1.00 15.14 271 GLN A O 1
ATOM 4082 N N . ALA A 1 272 ? -37.676 -14.832 18.272 1.00 13.46 272 ALA A N 1
ATOM 4083 C CA . ALA A 1 272 ? -36.543 -14.026 17.841 1.00 14.59 272 ALA A CA 1
ATOM 4084 C C . ALA A 1 272 ? -35.797 -14.699 16.701 1.00 13.86 272 ALA A C 1
ATOM 4085 O O . ALA A 1 272 ? -35.397 -14.033 15.739 1.00 14.23 272 ALA A O 1
ATOM 4092 N N . VAL A 1 273 ? -35.611 -16.026 16.785 1.00 13.16 273 VAL A N 1
ATOM 4093 C CA . VAL A 1 273 ? -34.923 -16.754 15.724 1.00 12.54 273 VAL A CA 1
ATOM 4094 C C . VAL A 1 273 ? -35.757 -16.736 14.455 1.00 12.12 273 VAL A C 1
ATOM 4095 O O . VAL A 1 273 ? -35.234 -16.523 13.361 1.00 12.58 273 VAL A O 1
ATOM 4108 N N . ARG A 1 274 ? -37.061 -16.943 14.582 1.00 12.29 274 ARG A N 1
ATOM 4109 C CA . ARG A 1 274 ? -37.926 -16.861 13.417 1.00 12.51 274 ARG A CA 1
ATOM 4110 C C . ARG A 1 274 ? -37.885 -15.470 12.799 1.00 13.82 274 ARG A C 1
ATOM 4111 O O . ARG A 1 274 ? -37.811 -15.336 11.572 1.00 13.12 274 ARG A O 1
ATOM 4132 N N . ALA A 1 275 ? -37.897 -14.425 13.628 1.00 13.18 275 ALA A N 1
ATOM 4133 C CA . ALA A 1 275 ? -37.813 -13.060 13.109 1.00 13.08 275 ALA A CA 1
ATOM 4134 C C . ALA A 1 275 ? -36.494 -12.837 12.371 1.00 12.97 275 ALA A C 1
ATOM 4135 O O . ALA A 1 275 ? -36.456 -12.159 11.332 1.00 15.11 275 ALA A O 1
ATOM 4142 N N . ALA A 1 276 ? -35.403 -13.392 12.899 1.00 12.89 276 ALA A N 1
ATOM 4143 C CA . ALA A 1 276 ? -34.109 -13.278 12.241 1.00 13.26 276 ALA A CA 1
ATOM 4144 C C . ALA A 1 276 ? -34.142 -13.948 10.866 1.00 11.96 276 ALA A C 1
ATOM 4145 O O . ALA A 1 276 ? -33.637 -13.397 9.875 1.00 13.03 276 ALA A O 1
ATOM 4152 N N . ARG A 1 277 ? -34.685 -15.166 10.797 1.00 12.63 277 ARG A N 1
ATOM 4153 C CA . ARG A 1 277 ? -34.787 -15.870 9.519 1.00 12.33 277 ARG A CA 1
ATOM 4154 C C . ARG A 1 277 ? -35.599 -15.057 8.518 1.00 12.23 277 ARG A C 1
ATOM 4155 O O . ARG A 1 277 ? -35.173 -14.844 7.374 1.00 13.12 277 ARG A O 1
ATOM 4176 N N . GLU A 1 278 ? -36.766 -14.582 8.942 1.00 12.97 278 GLU A N 1
ATOM 4177 C CA . GLU A 1 278 ? -37.646 -13.837 8.050 1.00 13.53 278 GLU A CA 1
ATOM 4178 C C . GLU A 1 278 ? -36.991 -12.546 7.575 1.00 14.04 278 GLU A C 1
ATOM 4179 O O . GLU A 1 278 ? -37.170 -12.144 6.421 1.00 15.21 278 GLU A O 1
ATOM 4191 N N . ALA A 1 279 ? -36.215 -11.886 8.435 1.00 14.08 279 ALA A N 1
ATOM 4192 C CA . ALA A 1 279 ? -35.601 -10.625 8.031 1.00 14.03 279 ALA A CA 1
ATOM 4193 C C . ALA A 1 279 ? -34.557 -10.851 6.952 1.00 15.37 279 ALA A C 1
ATOM 4194 O O . ALA A 1 279 ? -34.437 -10.052 6.014 1.00 16.10 279 ALA A O 1
ATOM 4201 N N . ALA A 1 280 ? -33.772 -11.921 7.073 1.00 13.91 280 ALA A N 1
ATOM 4202 C CA . ALA A 1 280 ? -32.799 -12.234 6.033 1.00 12.46 280 ALA A CA 1
ATOM 4203 C C . ALA A 1 280 ? -33.502 -12.549 4.721 1.00 13.65 280 ALA A C 1
ATOM 4204 O O . ALA A 1 280 ? -33.135 -12.039 3.666 1.00 14.39 280 ALA A O 1
ATOM 4211 N N . LEU A 1 281 ? -34.537 -13.391 4.773 1.00 12.46 281 LEU A N 1
ATOM 4212 C CA . LEU A 1 281 ? -35.273 -13.737 3.560 1.00 13.14 281 LEU A CA 1
ATOM 4213 C C . LEU A 1 281 ? -35.914 -12.503 2.938 1.00 13.98 281 LEU A C 1
ATOM 4214 O O . LEU A 1 281 ? -35.930 -12.358 1.709 1.00 15.33 281 LEU A O 1
ATOM 4230 N N . GLU A 1 282 ? -36.456 -11.608 3.772 1.00 13.65 282 GLU A N 1
ATOM 4231 C CA . GLU A 1 282 ? -37.141 -10.419 3.275 1.00 15.38 282 GLU A CA 1
ATOM 4232 C C . GLU A 1 282 ? -36.167 -9.439 2.636 1.00 16.30 282 GLU A C 1
ATOM 4233 O O . GLU A 1 282 ? -36.500 -8.781 1.645 1.00 16.78 282 GLU A O 1
ATOM 4245 N N . LEU A 1 283 ? -34.968 -9.291 3.198 1.00 15.14 283 LEU A N 1
ATOM 4246 C CA . LEU A 1 283 ? -34.001 -8.394 2.570 1.00 15.51 283 LEU A CA 1
ATOM 4247 C C . LEU A 1 283 ? -33.568 -8.941 1.220 1.00 16.47 283 LEU A C 1
ATOM 4248 O O . LEU A 1 283 ? -33.496 -8.201 0.233 1.00 16.67 283 LEU A O 1
ATOM 4264 N N . LEU A 1 284 ? -33.321 -10.243 1.152 1.00 14.98 284 LEU A N 1
ATOM 4265 C CA . LEU A 1 284 ? -32.979 -10.880 -0.116 1.00 14.64 284 LEU A CA 1
ATOM 4266 C C . LEU A 1 284 ? -34.076 -10.645 -1.154 1.00 15.99 284 LEU A C 1
ATOM 4267 O O . LEU A 1 284 ? -33.806 -10.228 -2.287 1.00 16.01 284 LEU A O 1
ATOM 4283 N N . ARG A 1 285 ? -35.333 -10.871 -0.766 1.00 15.56 285 ARG A N 1
ATOM 4284 C CA . ARG A 1 285 ? -36.447 -10.699 -1.692 1.00 16.14 285 ARG A CA 1
ATOM 4285 C C . ARG A 1 285 ? -36.581 -9.242 -2.105 1.00 18.58 285 ARG A C 1
ATOM 4286 O O . ARG A 1 285 ? -36.698 -8.922 -3.299 1.00 18.54 285 ARG A O 1
ATOM 4307 N N . SER A 1 286 ? -36.551 -8.332 -1.135 1.00 17.66 286 SER A N 1
ATOM 4308 C CA . SER A 1 286 ? -36.831 -6.934 -1.448 1.00 18.71 286 SER A CA 1
ATOM 4309 C C . SER A 1 286 ? -35.719 -6.320 -2.284 1.00 21.58 286 SER A C 1
ATOM 4310 O O . SER A 1 286 ? -35.986 -5.513 -3.184 1.00 22.03 286 SER A O 1
ATOM 4318 N N . ARG A 1 287 ? -34.465 -6.699 -2.028 1.00 18.39 287 ARG A N 1
ATOM 4319 C CA . ARG A 1 287 ? -33.364 -6.177 -2.832 1.00 18.29 287 ARG A CA 1
ATOM 4320 C C . ARG A 1 287 ? -33.437 -6.716 -4.252 1.00 19.93 287 ARG A C 1
ATOM 4321 O O . ARG A 1 287 ? -33.231 -5.967 -5.215 1.00 19.61 287 ARG A O 1
ATOM 4342 N N . PHE A 1 288 ? -33.775 -7.998 -4.412 1.00 18.08 288 PHE A N 1
ATOM 4343 C CA . PHE A 1 288 ? -33.920 -8.537 -5.760 1.00 18.12 288 PHE A CA 1
ATOM 4344 C C . PHE A 1 288 ? -35.009 -7.790 -6.530 1.00 19.25 288 PHE A C 1
ATOM 4345 O O . PHE A 1 288 ? -34.828 -7.451 -7.705 1.00 19.92 288 PHE A O 1
ATOM 4362 N N . VAL A 1 289 ? -36.152 -7.547 -5.898 1.00 18.64 289 VAL A N 1
ATOM 4363 C CA . VAL A 1 289 ? -37.229 -6.834 -6.584 1.00 20.04 289 VAL A CA 1
ATOM 4364 C C . VAL A 1 289 ? -36.762 -5.443 -6.980 1.00 25.65 289 VAL A C 1
ATOM 4365 O O . VAL A 1 289 ? -37.104 -4.936 -8.058 1.00 25.66 289 VAL A O 1
ATOM 4378 N N . ALA A 1 290 ? -35.984 -4.801 -6.117 1.00 23.44 290 ALA A N 1
ATOM 4379 C CA . ALA A 1 290 ? -35.622 -3.408 -6.342 1.00 23.44 290 ALA A CA 1
ATOM 4380 C C . ALA A 1 290 ? -34.567 -3.265 -7.424 1.00 24.84 290 ALA A C 1
ATOM 4381 O O . ALA A 1 290 ? -34.612 -2.308 -8.207 1.00 27.73 290 ALA A O 1
ATOM 4388 N N . GLU A 1 291 ? -33.608 -4.191 -7.483 1.00 21.26 291 GLU A N 1
ATOM 4389 C CA . GLU A 1 291 ? -32.433 -3.986 -8.321 1.00 21.99 291 GLU A CA 1
ATOM 4390 C C . GLU A 1 291 ? -31.855 -5.280 -8.886 1.00 21.48 291 GLU A C 1
ATOM 4391 O O . GLU A 1 291 ? -30.787 -5.233 -9.512 1.00 22.19 291 GLU A O 1
ATOM 4403 N N . GLY A 1 292 ? -32.505 -6.425 -8.685 1.00 18.97 292 GLY A N 1
ATOM 4404 C CA . GLY A 1 292 ? -31.947 -7.670 -9.135 1.00 17.78 292 GLY A CA 1
ATOM 4405 C C . GLY A 1 292 ? -30.737 -8.048 -8.286 1.00 17.20 292 GLY A C 1
ATOM 4406 O O . GLY A 1 292 ? -30.421 -7.418 -7.272 1.00 21.57 292 GLY A O 1
ATOM 4410 N N . TYR A 1 293 ? -30.058 -9.106 -8.713 1.00 17.58 293 TYR A N 1
ATOM 4411 C CA . TYR A 1 293 ? -28.807 -9.472 -8.077 1.00 17.28 293 TYR A CA 1
ATOM 4412 C C . TYR A 1 293 ? -27.688 -8.602 -8.632 1.00 19.51 293 TYR A C 1
ATOM 4413 O O . TYR A 1 293 ? -27.779 -8.067 -9.748 1.00 20.56 293 TYR A O 1
ATOM 4431 N N . GLY A 1 294 ? -26.622 -8.476 -7.847 1.00 17.19 294 GLY A N 1
ATOM 4432 C CA . GLY A 1 294 ? -25.406 -7.858 -8.341 1.00 17.46 294 GLY A CA 1
ATOM 4433 C C . GLY A 1 294 ? -24.803 -6.861 -7.382 1.00 16.61 294 GLY A C 1
ATOM 4434 O O . GLY A 1 294 ? -23.616 -6.549 -7.508 1.00 19.41 294 GLY A O 1
ATOM 4438 N N . ARG A 1 295 ? -25.590 -6.337 -6.448 1.00 14.75 295 ARG A N 1
ATOM 4439 C CA . ARG A 1 295 ? -25.048 -5.447 -5.424 1.00 18.65 295 ARG A CA 1
ATOM 4440 C C . ARG A 1 295 ? -25.115 -6.044 -4.030 1.00 19.11 295 ARG A C 1
ATOM 4441 O O . ARG A 1 295 ? -24.170 -5.892 -3.251 1.00 17.15 295 ARG A O 1
ATOM 4462 N N . LEU A 1 296 ? -26.183 -6.766 -3.721 1.00 15.44 296 LEU A N 1
ATOM 4463 C CA . LEU A 1 296 ? -26.355 -7.351 -2.396 1.00 14.75 296 LEU A CA 1
ATOM 4464 C C . LEU A 1 296 ? -25.227 -8.327 -2.078 1.00 13.90 296 LEU A C 1
ATOM 4465 O O . LEU A 1 296 ? -24.949 -9.248 -2.855 1.00 14.50 296 LEU A O 1
ATOM 4481 N N . GLN A 1 297 ? -24.587 -8.132 -0.924 1.00 13.63 297 GLN A N 1
ATOM 4482 C CA . GLN A 1 297 ? -23.469 -8.949 -0.474 1.00 14.16 297 GLN A CA 1
ATOM 4483 C C . GLN A 1 297 ? -23.877 -9.822 0.711 1.00 12.82 297 GLN A C 1
ATOM 4484 O O . GLN A 1 297 ? -24.825 -9.513 1.436 1.00 13.19 297 GLN A O 1
ATOM 4498 N N . GLY A 1 298 ? -23.145 -10.928 0.892 1.00 13.60 298 GLY A N 1
ATOM 4499 C CA . GLY A 1 298 ? -23.534 -11.920 1.884 1.00 13.45 298 GLY A CA 1
ATOM 4500 C C . GLY A 1 298 ? -23.667 -11.347 3.280 1.00 12.52 298 GLY A C 1
ATOM 4501 O O . GLY A 1 298 ? -24.617 -11.662 4.002 1.00 12.00 298 GLY A O 1
ATOM 4505 N N . TRP A 1 299 ? -22.742 -10.471 3.677 1.00 12.16 299 TRP A N 1
ATOM 4506 C CA . TRP A 1 299 ? -22.749 -9.964 5.045 1.00 13.07 299 TRP A CA 1
ATOM 4507 C C . TRP A 1 299 ? -24.042 -9.231 5.357 1.00 12.70 299 TRP A C 1
ATOM 4508 O O . TRP A 1 299 ? -24.476 -9.198 6.515 1.00 13.90 299 TRP A O 1
ATOM 4529 N N . GLU A 1 300 ? -24.697 -8.678 4.335 1.00 12.02 300 GLU A N 1
ATOM 4530 C CA . GLU A 1 300 ? -25.876 -7.858 4.598 1.00 13.98 300 GLU A CA 1
ATOM 4531 C C . GLU A 1 300 ? -27.032 -8.698 5.117 1.00 12.66 300 GLU A C 1
ATOM 4532 O O . GLU A 1 300 ? -27.869 -8.198 5.880 1.00 13.16 300 GLU A O 1
ATOM 4544 N N . LEU A 1 301 ? -27.118 -9.963 4.701 1.00 12.58 301 LEU A N 1
ATOM 4545 C CA . LEU A 1 301 ? -28.189 -10.806 5.218 1.00 12.74 301 LEU A CA 1
ATOM 4546 C C . LEU A 1 301 ? -27.919 -11.215 6.660 1.00 11.70 301 LEU A C 1
ATOM 4547 O O . LEU A 1 301 ? -28.870 -11.396 7.438 1.00 12.50 301 LEU A O 1
ATOM 4563 N N . ASP A 1 302 ? -26.636 -11.360 7.028 1.00 12.38 302 ASP A N 1
ATOM 4564 C CA . ASP A 1 302 ? -26.294 -11.599 8.428 1.00 12.55 302 ASP A CA 1
ATOM 4565 C C . ASP A 1 302 ? -26.684 -10.402 9.285 1.00 12.55 302 ASP A C 1
ATOM 4566 O O . ASP A 1 302 ? -27.295 -10.556 10.353 1.00 13.10 302 ASP A O 1
ATOM 4575 N N . ARG A 1 303 ? -26.371 -9.195 8.816 1.00 13.25 303 ARG A N 1
ATOM 4576 C CA . ARG A 1 303 ? -26.767 -8.008 9.559 1.00 14.00 303 ARG A CA 1
ATOM 4577 C C . ARG A 1 303 ? -28.275 -7.957 9.738 1.00 14.87 303 ARG A C 1
ATOM 4578 O O . ARG A 1 303 ? -28.764 -7.679 10.834 1.00 15.42 303 ARG A O 1
ATOM 4599 N N . ALA A 1 304 ? -29.028 -8.262 8.680 1.00 13.54 304 ALA A N 1
ATOM 4600 C CA . ALA A 1 304 ? -30.483 -8.224 8.787 1.00 15.05 304 ALA A CA 1
ATOM 4601 C C . ALA A 1 304 ? -30.981 -9.199 9.843 1.00 12.62 304 ALA A C 1
ATOM 4602 O O . ALA A 1 304 ? -31.855 -8.867 10.646 1.00 13.81 304 ALA A O 1
ATOM 4609 N N . ALA A 1 305 ? -30.467 -10.426 9.821 1.00 13.34 305 ALA A N 1
ATOM 4610 C CA . ALA A 1 305 ? -30.912 -11.452 10.766 1.00 14.31 305 ALA A CA 1
ATOM 4611 C C . ALA A 1 305 ? -30.535 -11.089 12.195 1.00 13.66 305 ALA A C 1
ATOM 4612 O O . ALA A 1 305 ? -31.355 -11.193 13.118 1.00 13.77 305 ALA A O 1
ATOM 4619 N N . ARG A 1 306 ? -29.288 -10.676 12.396 1.00 14.34 306 ARG A N 1
ATOM 4620 C CA . ARG A 1 306 ? -28.803 -10.378 13.734 1.00 16.14 306 ARG A CA 1
ATOM 4621 C C . ARG A 1 306 ? -29.533 -9.180 14.321 1.00 17.40 306 ARG A C 1
AT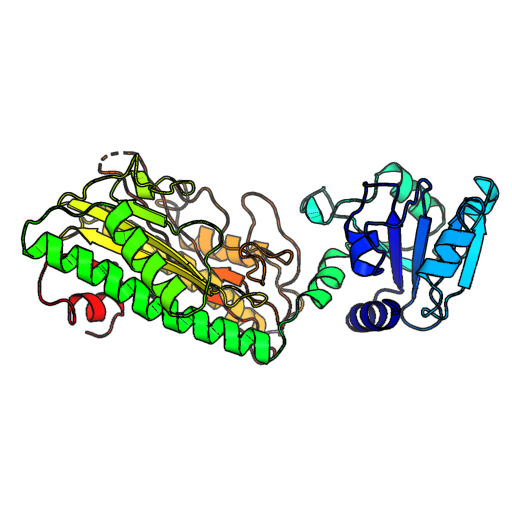OM 4622 O O . ARG A 1 306 ? -29.926 -9.197 15.491 1.00 16.60 306 ARG A O 1
ATOM 4643 N N . ASP A 1 307 ? -29.746 -8.138 13.515 1.00 15.45 307 ASP A N 1
ATOM 4644 C CA . ASP A 1 307 ? -30.512 -6.988 13.978 1.00 16.61 307 ASP A CA 1
ATOM 4645 C C . ASP A 1 307 ? -31.917 -7.404 14.382 1.00 16.24 307 ASP A C 1
ATOM 4646 O O . ASP A 1 307 ? -32.441 -6.952 15.401 1.00 18.21 307 ASP A O 1
ATOM 4655 N N . ALA A 1 308 ? -32.571 -8.218 13.549 1.00 15.18 308 ALA A N 1
ATOM 4656 C CA . ALA A 1 308 ? -33.953 -8.595 13.805 1.00 15.20 308 ALA A CA 1
ATOM 4657 C C . ALA A 1 308 ? -34.077 -9.509 15.013 1.00 16.03 308 ALA A C 1
ATOM 4658 O O . ALA A 1 308 ? -35.132 -9.540 15.659 1.00 16.77 308 ALA A O 1
ATOM 4665 N N . MET A 1 309 ? -33.026 -10.274 15.318 1.00 16.09 309 MET A N 1
ATOM 4666 C CA . MET A 1 309 ? -33.093 -11.175 16.461 1.00 16.82 309 MET A CA 1
ATOM 4667 C C . MET A 1 309 ? -33.252 -10.406 17.766 1.00 18.13 309 MET A C 1
ATOM 4668 O O . MET A 1 309 ? -33.862 -10.907 18.717 1.00 18.68 309 MET A O 1
ATOM 4682 N N . GLY A 1 310 ? -32.694 -9.210 17.844 1.00 16.79 310 GLY A N 1
ATOM 4683 C CA . GLY A 1 310 ? -32.900 -8.368 19.001 1.00 19.52 310 GLY A CA 1
ATOM 4684 C C . GLY A 1 310 ? -31.858 -8.550 20.091 1.00 20.01 310 GLY A C 1
ATOM 4685 O O . GLY A 1 310 ? -31.057 -9.488 20.102 1.00 19.96 310 GLY A O 1
ATOM 4689 N N A GLU A 1 311 ? -31.909 -7.625 21.050 0.50 23.39 311 GLU A N 1
ATOM 4690 N N B GLU A 1 311 ? -31.896 -7.625 21.049 0.50 23.35 311 GLU A N 1
ATOM 4691 C CA A GLU A 1 311 ? -30.865 -7.498 22.059 0.50 24.62 311 GLU A CA 1
ATOM 4692 C CA B GLU A 1 311 ? -30.845 -7.513 22.051 0.50 24.58 311 GLU A CA 1
ATOM 4693 C C A GLU A 1 311 ? -30.898 -8.609 23.104 0.50 23.78 311 GLU A C 1
ATOM 4694 C C B GLU A 1 311 ? -30.908 -8.588 23.130 0.50 23.72 311 GLU A C 1
ATOM 4695 O O A GLU A 1 311 ? -29.881 -8.840 23.768 0.50 24.54 311 GLU A O 1
ATOM 4696 O O B GLU A 1 311 ? -29.916 -8.775 23.845 0.50 24.50 311 GLU A O 1
ATOM 4719 N N . ARG A 1 312 ? -32.020 -9.310 23.265 1.00 20.44 312 ARG A N 1
ATOM 4720 C CA . ARG A 1 312 ? -32.059 -10.375 24.261 1.00 18.52 312 ARG A CA 1
ATOM 4721 C C . ARG A 1 312 ? -31.359 -11.627 23.747 1.00 18.93 312 ARG A C 1
ATOM 4722 O O . ARG A 1 312 ? -30.590 -12.258 24.476 1.00 20.52 312 ARG A O 1
ATOM 4744 N N . TRP A 1 313 ? -31.594 -11.982 22.485 1.00 15.78 313 TRP A N 1
ATOM 4745 C CA . TRP A 1 313 ? -31.144 -13.256 21.944 1.00 15.56 313 TRP A CA 1
ATOM 4746 C C . TRP A 1 313 ? -29.935 -13.162 21.023 1.00 15.91 313 TRP A C 1
ATOM 4747 O O . TRP A 1 313 ? -29.191 -14.136 20.924 1.00 15.47 313 TRP A O 1
ATOM 4768 N N . ALA A 1 314 ? -29.665 -12.006 20.413 1.00 16.03 314 ALA A N 1
ATOM 4769 C CA . ALA A 1 314 ? -28.463 -11.877 19.595 1.00 16.22 314 ALA A CA 1
ATOM 4770 C C . ALA A 1 314 ? -27.175 -12.124 20.380 1.00 14.28 314 ALA A C 1
ATOM 4771 O O . ALA A 1 314 ? -26.240 -12.702 19.796 1.00 14.81 314 ALA A O 1
ATOM 4778 N N . PRO A 1 315 ? -27.058 -11.757 21.664 1.00 17.31 315 PRO A N 1
ATOM 4779 C CA . PRO A 1 315 ? -25.816 -12.079 22.390 1.00 17.17 315 PRO A CA 1
ATOM 4780 C C . PRO A 1 315 ? -25.524 -13.567 22.489 1.00 17.34 315 PRO A C 1
ATOM 4781 O O . PRO A 1 315 ? -24.388 -13.956 22.787 1.00 17.42 315 PRO A O 1
ATOM 4792 N N . HIS A 1 316 ? -26.514 -14.427 22.241 1.00 15.40 316 HIS A N 1
ATOM 4793 C CA . HIS A 1 316 ? -26.301 -15.869 22.261 1.00 16.11 316 HIS A CA 1
ATOM 4794 C C . HIS A 1 316 ? -26.284 -16.458 20.858 1.00 15.55 316 HIS A C 1
ATOM 4795 O O . HIS A 1 316 ? -26.362 -17.683 20.709 1.00 14.27 316 HIS A O 1
ATOM 4809 N N . PHE A 1 317 ? -26.144 -15.605 19.842 1.00 15.22 317 PHE A N 1
ATOM 4810 C CA . PHE A 1 317 ? -26.059 -15.999 18.434 1.00 14.18 317 PHE A CA 1
ATOM 4811 C C . PHE A 1 317 ? -24.644 -15.726 17.926 1.00 16.12 317 PHE A C 1
ATOM 4812 O O . PHE A 1 317 ? -24.403 -14.822 17.144 1.00 18.17 317 PHE A O 1
ATOM 4829 N N . LEU A 1 318 ? -23.698 -16.511 18.388 1.00 19.12 318 LEU A N 1
ATOM 4830 C CA . LEU A 1 318 ? -22.292 -16.217 18.119 1.00 15.60 318 LEU A CA 1
ATOM 4831 C C . LEU A 1 318 ? -21.804 -17.040 16.933 1.00 15.21 318 LEU A C 1
ATOM 4832 O O . LEU A 1 318 ? -20.868 -17.828 17.025 1.00 17.34 318 LEU A O 1
ATOM 4848 N N . HIS A 1 319 ? -22.528 -16.875 15.822 1.00 14.31 319 HIS A N 1
ATOM 4849 C CA . HIS A 1 319 ? -22.315 -17.639 14.604 1.00 16.43 319 HIS A CA 1
ATOM 4850 C C . HIS A 1 319 ? -22.782 -16.795 13.434 1.00 13.76 319 HIS A C 1
ATOM 4851 O O . HIS A 1 319 ? -23.585 -15.873 13.588 1.00 15.93 319 HIS A O 1
ATOM 4865 N N . ARG A 1 320 ? -22.285 -17.144 12.262 1.00 13.96 320 ARG A N 1
ATOM 4866 C CA . ARG A 1 320 ? -22.786 -16.556 11.034 1.00 13.33 320 ARG A CA 1
ATOM 4867 C C . ARG A 1 320 ? -24.234 -16.986 10.762 1.00 13.47 320 ARG A C 1
ATOM 4868 O O . ARG A 1 320 ? -24.743 -17.981 11.302 1.00 14.46 320 ARG A O 1
ATOM 4889 N N . THR A 1 321 ? -24.898 -16.218 9.901 1.00 11.99 321 THR A N 1
ATOM 4890 C CA . THR A 1 321 ? -26.285 -16.509 9.544 1.00 12.00 321 THR A CA 1
ATOM 4891 C C . THR A 1 321 ? -26.433 -17.684 8.577 1.00 11.65 321 THR A C 1
ATOM 4892 O O . THR A 1 321 ? -27.440 -18.399 8.653 1.00 13.15 321 THR A O 1
ATOM 4903 N N . GLY A 1 322 ? -25.488 -17.918 7.681 1.00 11.13 322 GLY A N 1
ATOM 4904 C CA . GLY A 1 322 ? -25.623 -19.047 6.773 1.00 11.52 322 GLY A CA 1
ATOM 4905 C C . GLY A 1 322 ? -24.445 -19.156 5.833 1.00 10.62 322 GLY A C 1
ATOM 4906 O O . GLY A 1 322 ? -23.509 -18.347 5.876 1.00 11.92 322 GLY A O 1
ATOM 4910 N N . HIS A 1 323 ? -24.490 -20.191 4.999 1.00 9.81 323 HIS A N 1
ATOM 4911 C CA . HIS A 1 323 ? -23.353 -20.535 4.159 1.00 10.49 323 HIS A CA 1
ATOM 4912 C C . HIS A 1 323 ? -23.805 -20.865 2.748 1.00 11.11 323 HIS A C 1
ATOM 4913 O O . HIS A 1 323 ? -24.913 -21.354 2.511 1.00 11.28 323 HIS A O 1
ATOM 4927 N N . ASP A 1 324 ? -22.895 -20.647 1.807 1.00 10.44 324 ASP A N 1
ATOM 4928 C CA . ASP A 1 324 ? -23.073 -21.184 0.471 1.00 11.13 324 ASP A CA 1
ATOM 4929 C C . ASP A 1 324 ? -23.306 -22.689 0.560 1.00 10.12 324 ASP A C 1
ATOM 4930 O O . ASP A 1 324 ? -22.703 -23.383 1.398 1.00 11.24 324 ASP A O 1
ATOM 4939 N N . LEU A 1 325 ? -24.177 -23.193 -0.311 1.00 10.91 325 LEU A N 1
ATOM 4940 C CA . LEU A 1 325 ? -24.636 -24.568 -0.258 1.00 10.54 325 LEU A CA 1
ATOM 4941 C C . LEU A 1 325 ? -24.343 -25.200 -1.606 1.00 10.03 325 LEU A C 1
ATOM 4942 O O . LEU A 1 325 ? -24.875 -24.746 -2.620 1.00 11.63 325 LEU A O 1
ATOM 4958 N N . GLY A 1 326 ? -23.492 -26.215 -1.629 1.00 11.52 326 GLY A N 1
ATOM 4959 C CA . GLY A 1 326 ? -23.112 -26.818 -2.896 1.00 14.75 326 GLY A CA 1
ATOM 4960 C C . GLY A 1 326 ? -22.916 -28.317 -2.845 1.00 14.04 326 GLY A C 1
ATOM 4961 O O . GLY A 1 326 ? -23.443 -28.997 -1.959 1.00 12.95 326 GLY A O 1
ATOM 4965 N N . VAL A 1 327 ? -22.140 -28.842 -3.801 1.00 15.09 327 VAL A N 1
ATOM 4966 C CA . VAL A 1 327 ? -21.711 -30.232 -3.742 1.00 14.12 327 VAL A CA 1
ATOM 4967 C C . VAL A 1 327 ? -20.891 -30.462 -2.485 1.00 13.04 327 VAL A C 1
ATOM 4968 O O . VAL A 1 327 ? -20.841 -31.578 -1.958 1.00 15.55 327 VAL A O 1
ATOM 4981 N N . GLN A 1 328 ? -20.241 -29.412 -1.988 1.00 13.94 328 GLN A N 1
ATOM 4982 C CA . GLN A 1 328 ? -19.737 -29.359 -0.626 1.00 15.31 328 GLN A CA 1
ATOM 4983 C C . GLN A 1 328 ? -20.789 -28.652 0.212 1.00 12.95 328 GLN A C 1
ATOM 4984 O O . GLN A 1 328 ? -21.273 -27.591 -0.186 1.00 12.85 328 GLN A O 1
ATOM 4998 N N . ILE A 1 329 ? -21.136 -29.227 1.361 1.00 14.29 329 ILE A N 1
ATOM 4999 C CA . ILE A 1 329 ? -22.229 -28.648 2.145 1.00 15.07 329 ILE A CA 1
ATOM 5000 C C . ILE A 1 329 ? -21.911 -27.208 2.524 1.00 13.05 329 ILE A C 1
ATOM 5001 O O . ILE A 1 329 ? -22.779 -26.323 2.475 1.00 12.54 329 ILE A O 1
ATOM 5017 N N . HIS A 1 330 ? -20.661 -26.942 2.888 1.00 13.41 330 HIS A N 1
ATOM 5018 C CA . HIS A 1 330 ? -20.182 -25.578 3.094 1.00 11.74 330 HIS A CA 1
ATOM 5019 C C . HIS A 1 330 ? -19.423 -25.211 1.827 1.00 13.47 330 HIS A C 1
ATOM 5020 O O . HIS A 1 330 ? -18.238 -25.487 1.688 1.00 15.69 330 HIS A O 1
ATOM 5034 N N . GLY A 1 331 ? -20.138 -24.619 0.878 1.00 12.57 331 GLY A N 1
ATOM 5035 C CA . GLY A 1 331 ? -19.610 -24.388 -0.444 1.00 12.86 331 GLY A CA 1
ATOM 5036 C C . GLY A 1 331 ? -18.632 -23.242 -0.510 1.00 13.86 331 GLY A C 1
ATOM 5037 O O . GLY A 1 331 ? -18.447 -22.468 0.427 1.00 13.41 331 GLY A O 1
ATOM 5041 N N . ALA A 1 332 ? -17.987 -23.153 -1.663 1.00 12.49 332 ALA A N 1
ATOM 5042 C CA . ALA A 1 332 ? -16.915 -22.188 -1.853 1.00 12.19 332 ALA A CA 1
ATOM 5043 C C . ALA A 1 332 ? -17.402 -20.793 -2.191 1.00 13.07 332 ALA A C 1
ATOM 5044 O O . ALA A 1 332 ? -16.561 -19.896 -2.341 1.00 14.11 332 ALA A O 1
ATOM 5051 N N . GLY A 1 333 ? -18.708 -20.563 -2.307 1.00 11.88 333 GLY A N 1
ATOM 5052 C CA . GLY A 1 333 ? -19.233 -19.266 -2.666 1.00 11.76 333 GLY A CA 1
ATOM 5053 C C . GLY A 1 333 ? -19.522 -18.367 -1.468 1.00 10.14 333 GLY A C 1
ATOM 5054 O O . GLY A 1 333 ? -19.131 -18.636 -0.330 1.00 10.64 333 GLY A O 1
ATOM 5058 N N . ALA A 1 334 ? -20.236 -17.286 -1.741 1.00 12.09 334 ALA A N 1
ATOM 5059 C CA . ALA A 1 334 ? -20.541 -16.308 -0.703 1.00 12.15 334 ALA A CA 1
ATOM 5060 C C . ALA A 1 334 ? -21.299 -16.927 0.464 1.00 10.57 334 ALA A C 1
ATOM 5061 O O . ALA A 1 334 ? -22.242 -17.707 0.286 1.00 12.20 334 ALA A O 1
ATOM 5068 N N . ASN A 1 335 ? -20.890 -16.540 1.662 1.00 11.20 335 ASN A N 1
ATOM 5069 C CA . ASN A 1 335 ? -21.579 -16.895 2.891 1.00 10.11 335 ASN A CA 1
ATOM 5070 C C . ASN A 1 335 ? -22.300 -15.686 3.463 1.00 11.44 335 ASN A C 1
ATOM 5071 O O . ASN A 1 335 ? -21.999 -14.531 3.150 1.00 12.52 335 ASN A O 1
ATOM 5082 N N . LEU A 1 336 ? -23.302 -15.968 4.296 1.00 11.47 336 LEU A N 1
ATOM 5083 C CA . LEU A 1 336 ? -24.106 -14.917 4.911 1.00 11.33 336 LEU A CA 1
ATOM 5084 C C . LEU A 1 336 ? -23.471 -14.650 6.258 1.00 13.35 336 LEU A C 1
ATOM 5085 O O . LEU A 1 336 ? -23.878 -15.176 7.301 1.00 11.98 336 LEU A O 1
ATOM 5101 N N . ASP A 1 337 ? -22.412 -13.848 6.224 1.00 12.83 337 ASP A N 1
ATOM 5102 C CA . ASP A 1 337 ? -21.553 -13.716 7.383 1.00 12.47 337 ASP A CA 1
ATOM 5103 C C . ASP A 1 337 ? -21.067 -12.292 7.502 1.00 13.66 337 ASP A C 1
ATOM 5104 O O . ASP A 1 337 ? -20.437 -11.776 6.576 1.00 13.96 337 ASP A O 1
ATOM 5113 N N . ASP A 1 338 ? -21.388 -11.677 8.629 1.00 15.68 338 ASP A N 1
ATOM 5114 C CA . ASP A 1 338 ? -20.714 -10.490 9.138 1.00 15.42 338 ASP A CA 1
ATOM 5115 C C . ASP A 1 338 ? -20.177 -10.753 10.540 1.00 16.91 338 ASP A C 1
ATOM 5116 O O . ASP A 1 338 ? -19.882 -9.800 11.286 1.00 21.92 338 ASP A O 1
ATOM 5125 N N . TYR A 1 339 ? -20.056 -12.027 10.914 1.00 14.89 339 TYR A N 1
ATOM 5126 C CA . TYR A 1 339 ? -19.668 -12.433 12.264 1.00 20.54 339 TYR A CA 1
ATOM 5127 C C . TYR A 1 339 ? -18.226 -12.924 12.272 1.00 20.11 339 TYR A C 1
ATOM 5128 O O . TYR A 1 339 ? -17.368 -12.265 12.871 1.00 18.24 339 TYR A O 1
ATOM 5146 N N . GLU A 1 340 ? -17.950 -14.091 11.680 1.00 17.95 340 GLU A N 1
ATOM 5147 C CA . GLU A 1 340 ? -16.589 -14.612 11.607 1.00 19.67 340 GLU A CA 1
ATOM 5148 C C . GLU A 1 340 ? -15.761 -13.808 10.623 1.00 19.22 340 GLU A C 1
ATOM 5149 O O . GLU A 1 340 ? -14.579 -13.532 10.865 1.00 17.92 340 GLU A O 1
ATOM 5161 N N . THR A 1 341 ? -16.368 -13.447 9.500 1.00 17.69 341 THR A N 1
ATOM 5162 C CA . THR A 1 341 ? -15.760 -12.651 8.449 1.00 19.00 341 THR A CA 1
ATOM 5163 C C . THR A 1 341 ? -16.800 -11.629 8.019 1.00 17.08 341 THR A C 1
ATOM 5164 O O . THR A 1 341 ? -17.998 -11.815 8.255 1.00 17.37 341 THR A O 1
ATOM 5175 N N . ARG A 1 342 ? -16.351 -10.545 7.401 1.00 14.49 342 ARG A N 1
ATOM 5176 C CA . ARG A 1 342 ? -17.249 -9.642 6.687 1.00 14.18 342 ARG A CA 1
ATOM 5177 C C . ARG A 1 342 ? -17.205 -10.070 5.220 1.00 13.06 342 ARG A C 1
ATOM 5178 O O . ARG A 1 342 ? -16.300 -9.703 4.464 1.00 14.02 342 ARG A O 1
ATOM 5199 N N . ASP A 1 343 ? -18.155 -10.917 4.825 1.00 13.14 343 ASP A N 1
ATOM 5200 C CA . ASP A 1 343 ? -18.132 -11.528 3.500 1.00 12.06 343 ASP A CA 1
ATOM 5201 C C . ASP A 1 343 ? -18.791 -10.580 2.501 1.00 13.11 343 ASP A C 1
ATOM 5202 O O . ASP A 1 343 ? -20.012 -10.481 2.431 1.00 12.34 343 ASP A O 1
ATOM 5211 N N . THR A 1 344 ? -17.962 -9.863 1.739 1.00 12.54 344 THR A N 1
ATOM 5212 C CA . THR A 1 344 ? -18.430 -8.858 0.790 1.00 11.93 344 THR A CA 1
ATOM 5213 C C . THR A 1 344 ? -18.713 -9.454 -0.584 1.00 14.82 344 THR A C 1
ATOM 5214 O O . THR A 1 344 ? -19.013 -8.704 -1.526 1.00 14.88 344 THR A O 1
ATOM 5225 N N . ARG A 1 345 ? -18.600 -10.775 -0.726 1.00 11.94 345 ARG A N 1
ATOM 5226 C CA . ARG A 1 345 ? -18.959 -11.411 -1.979 1.00 11.60 345 ARG A CA 1
ATOM 5227 C C . ARG A 1 345 ? -20.425 -11.177 -2.297 1.00 12.29 345 ARG A C 1
ATOM 5228 O O . ARG A 1 345 ? -21.291 -11.163 -1.414 1.00 12.73 345 ARG A O 1
ATOM 5249 N N . THR A 1 346 ? -20.700 -10.996 -3.577 1.00 13.30 346 THR A N 1
ATOM 5250 C CA A THR A 1 346 ? -22.034 -10.713 -4.069 0.49 13.57 346 THR A CA 1
ATOM 5251 C CA B THR A 1 346 ? -22.059 -10.714 -4.000 0.51 13.90 346 THR A CA 1
ATOM 5252 C C . THR A 1 346 ? -22.826 -12.008 -4.190 1.00 12.43 346 THR A C 1
ATOM 5253 O O . THR A 1 346 ? -22.307 -13.017 -4.682 1.00 13.27 346 THR A O 1
ATOM 5274 N N . LEU A 1 347 ? -24.075 -11.984 -3.745 1.00 12.85 347 LEU A N 1
ATOM 5275 C CA . LEU A 1 347 ? -24.939 -13.137 -3.946 1.00 12.95 347 LEU A CA 1
ATOM 5276 C C . LEU A 1 347 ? -25.197 -13.315 -5.439 1.00 12.14 347 LEU A C 1
ATOM 5277 O O . LEU A 1 347 ? -25.563 -12.364 -6.130 1.00 14.12 347 LEU A O 1
ATOM 5293 N N . THR A 1 348 ? -24.964 -14.514 -5.929 1.00 13.60 348 THR A N 1
ATOM 5294 C CA . THR A 1 348 ? -24.795 -14.783 -7.348 1.00 13.86 348 THR A CA 1
ATOM 5295 C C . THR A 1 348 ? -25.942 -15.636 -7.860 1.00 14.20 348 THR A C 1
ATOM 5296 O O . THR A 1 348 ? -26.209 -16.704 -7.288 1.00 13.42 348 THR A O 1
ATOM 5307 N N . PRO A 1 349 ? -26.616 -15.241 -8.937 1.00 14.50 349 PRO A N 1
ATOM 5308 C CA . PRO A 1 349 ? -27.713 -16.069 -9.441 1.00 14.02 349 PRO A CA 1
ATOM 5309 C C . PRO A 1 349 ? -27.198 -17.436 -9.840 1.00 13.25 349 PRO A C 1
ATOM 5310 O O . PRO A 1 349 ? -26.129 -17.572 -10.445 1.00 14.41 349 PRO A O 1
ATOM 5321 N N . GLY A 1 350 ? -27.982 -18.464 -9.491 1.00 12.25 350 GLY A N 1
ATOM 5322 C CA . GLY A 1 350 ? -27.612 -19.822 -9.787 1.00 13.22 350 GLY A CA 1
ATOM 5323 C C . GLY A 1 350 ? -26.918 -20.547 -8.658 1.00 12.40 350 GLY A C 1
ATOM 5324 O O . GLY A 1 350 ? -26.706 -21.766 -8.769 1.00 13.84 350 GLY A O 1
ATOM 5328 N N . LEU A 1 351 ? -26.536 -19.846 -7.591 1.00 11.48 351 LEU A N 1
ATOM 5329 C CA . LEU A 1 351 ? -26.011 -20.477 -6.393 1.00 11.51 351 LEU A CA 1
ATOM 5330 C C . LEU A 1 351 ? -27.145 -20.624 -5.382 1.00 13.32 351 LEU A C 1
ATOM 5331 O O . LEU A 1 351 ? -28.267 -20.182 -5.609 1.00 12.77 351 LEU A O 1
ATOM 5347 N N . SER A 1 352 ? -26.830 -21.244 -4.249 1.00 12.54 352 SER A N 1
ATOM 5348 C CA A SER A 1 352 ? -27.783 -21.386 -3.159 0.60 11.95 352 SER A CA 1
ATOM 5349 C CA B SER A 1 352 ? -27.768 -21.440 -3.154 0.40 12.15 352 SER A CA 1
ATOM 5350 C C . SER A 1 352 ? -27.068 -21.084 -1.853 1.00 12.58 352 SER A C 1
ATOM 5351 O O . SER A 1 352 ? -25.864 -21.316 -1.708 1.00 12.06 352 SER A O 1
ATOM 5366 N N . VAL A 1 353 ? -27.831 -20.567 -0.898 1.00 11.76 353 VAL A N 1
ATOM 5367 C CA . VAL A 1 353 ? -27.322 -20.262 0.427 1.00 11.41 353 VAL A CA 1
ATOM 5368 C C . VAL A 1 353 ? -28.293 -20.816 1.443 1.00 11.32 353 VAL A C 1
ATOM 5369 O O . VAL A 1 353 ? -29.489 -20.973 1.174 1.00 13.45 353 VAL A O 1
ATOM 5382 N N . THR A 1 354 ? -27.779 -21.105 2.627 1.00 10.10 354 THR A N 1
ATOM 5383 C CA . THR A 1 354 ? -28.641 -21.399 3.749 1.00 11.27 354 THR A CA 1
ATOM 5384 C C . THR A 1 354 ? -28.869 -20.134 4.558 1.00 12.71 354 THR A C 1
ATOM 5385 O O . THR A 1 354 ? -28.034 -19.224 4.589 1.00 11.43 354 THR A O 1
ATOM 5396 N N . VAL A 1 355 ? -30.030 -20.083 5.201 1.00 10.62 355 VAL A N 1
ATOM 5397 C CA . VAL A 1 355 ? -30.389 -19.061 6.169 1.00 10.87 355 VAL A CA 1
ATOM 5398 C C . VAL A 1 355 ? -30.681 -19.838 7.439 1.00 11.14 355 VAL A C 1
ATOM 5399 O O . VAL A 1 355 ? -31.659 -20.598 7.497 1.00 11.78 355 VAL A O 1
ATOM 5412 N N . GLU A 1 356 ? -29.807 -19.712 8.439 1.00 10.89 356 GLU A N 1
ATOM 5413 C CA . GLU A 1 356 ? -29.836 -20.585 9.617 1.00 12.15 356 GLU A CA 1
ATOM 5414 C C . GLU A 1 356 ? -29.431 -19.833 10.882 1.00 11.64 356 GLU A C 1
ATOM 5415 O O . GLU A 1 356 ? -28.556 -20.275 11.634 1.00 12.34 356 GLU A O 1
ATOM 5427 N N . PRO A 1 357 ? -30.108 -18.734 11.192 1.00 11.19 357 PRO A N 1
ATOM 5428 C CA . PRO A 1 357 ? -29.877 -18.069 12.473 1.00 11.72 357 PRO A CA 1
ATOM 5429 C C . PRO A 1 357 ? -30.306 -18.957 13.626 1.00 11.11 357 PRO A C 1
ATOM 5430 O O . PRO A 1 357 ? -31.111 -19.885 13.485 1.00 11.74 357 PRO A O 1
ATOM 5441 N N . GLY A 1 358 ? -29.758 -18.653 14.794 1.00 11.30 358 GLY A N 1
ATOM 5442 C CA . GLY A 1 358 ? -30.114 -19.403 15.984 1.00 11.67 358 GLY A CA 1
ATOM 5443 C C . GLY A 1 358 ? -29.663 -18.660 17.219 1.00 11.77 358 GLY A C 1
ATOM 5444 O O . GLY A 1 358 ? -28.987 -17.631 17.139 1.00 12.87 358 GLY A O 1
ATOM 5448 N N . THR A 1 359 ? -30.079 -19.174 18.373 1.00 11.98 359 THR A N 1
ATOM 5449 C CA . THR A 1 359 ? -29.593 -18.638 19.636 1.00 12.90 359 THR A CA 1
ATOM 5450 C C . THR A 1 359 ? -29.376 -19.787 20.612 1.00 14.31 359 THR A C 1
ATOM 5451 O O . THR A 1 359 ? -30.121 -20.767 20.601 1.00 12.84 359 THR A O 1
ATOM 5462 N N . TYR A 1 360 ? -28.306 -19.701 21.406 1.00 13.99 360 TYR A N 1
ATOM 5463 C CA . TYR A 1 360 ? -27.733 -20.875 22.072 1.00 13.40 360 TYR A CA 1
ATOM 5464 C C . TYR A 1 360 ? -27.379 -20.574 23.527 1.00 14.81 360 TYR A C 1
ATOM 5465 O O . TYR A 1 360 ? -26.213 -20.638 23.927 1.00 15.80 360 TYR A O 1
ATOM 5483 N N . PRO A 1 361 ? -28.378 -20.292 24.368 1.00 14.93 361 PRO A N 1
ATOM 5484 C CA . PRO A 1 361 ? -28.081 -20.050 25.790 1.00 17.68 361 PRO A CA 1
ATOM 5485 C C . PRO A 1 361 ? -27.832 -21.358 26.529 1.00 15.71 361 PRO A C 1
ATOM 5486 O O . PRO A 1 361 ? -28.780 -22.020 26.950 1.00 16.90 361 PRO A O 1
ATOM 5497 N N . ALA A 1 362 ? -26.561 -21.724 26.724 1.00 16.63 362 ALA A N 1
ATOM 5498 C CA . ALA A 1 362 ? -26.239 -22.994 27.370 1.00 19.86 362 ALA A CA 1
ATOM 5499 C C . ALA A 1 362 ? -26.574 -23.003 28.853 1.00 21.61 362 ALA A C 1
ATOM 5500 O O . ALA A 1 362 ? -26.741 -24.082 29.430 1.00 23.49 362 ALA A O 1
ATOM 5507 N N . ALA A 1 363 ? -26.678 -21.839 29.489 1.00 18.86 363 ALA A N 1
ATOM 5508 C CA . ALA A 1 363 ? -26.955 -21.806 30.928 1.00 21.57 363 ALA A CA 1
ATOM 5509 C C . ALA A 1 363 ? -28.435 -21.674 31.267 1.00 27.85 363 ALA A C 1
ATOM 5510 O O . ALA A 1 363 ? -29.250 -21.269 30.440 1.00 30.61 363 ALA A O 1
ATOM 5517 N N . GLY A 1 370 ? -33.549 -25.410 31.989 1.00 41.28 370 GLY A N 1
ATOM 5518 C CA . GLY A 1 370 ? -32.188 -25.669 31.549 1.00 35.12 370 GLY A CA 1
A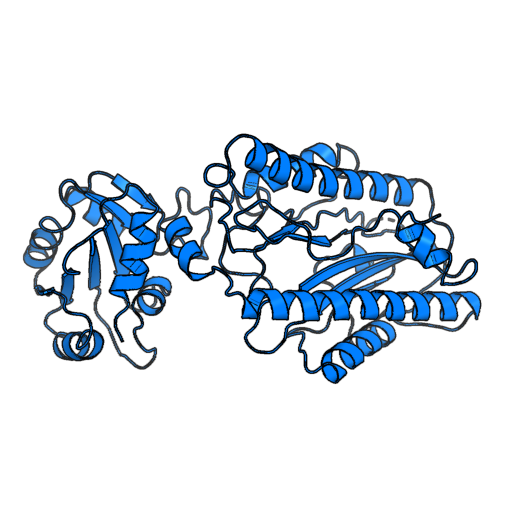TOM 5519 C C . GLY A 1 370 ? -31.796 -25.000 30.242 1.00 36.75 370 GLY A C 1
ATOM 5520 O O . GLY A 1 370 ? -32.626 -24.428 29.527 1.00 34.11 370 GLY A O 1
ATOM 5523 N N . GLY A 1 371 ? -30.508 -25.068 29.918 1.00 33.46 371 GLY A N 1
ATOM 5524 C CA . GLY A 1 371 ? -30.035 -24.461 28.696 1.00 22.28 371 GLY A CA 1
ATOM 5525 C C . GLY A 1 371 ? -30.601 -25.139 27.464 1.00 18.00 371 GLY A C 1
ATOM 5526 O O . GLY A 1 371 ? -31.062 -26.284 27.495 1.00 19.42 371 GLY A O 1
ATOM 5530 N N . PHE A 1 372 ? -30.555 -24.401 26.363 1.00 15.49 372 PHE A N 1
ATOM 5531 C CA . PHE A 1 372 ? -31.139 -24.863 25.115 1.00 14.72 372 PHE A CA 1
ATOM 5532 C C . PHE A 1 372 ? -30.452 -24.206 23.927 1.00 13.99 372 PHE A C 1
ATOM 5533 O O . PHE A 1 372 ? -29.655 -23.271 24.055 1.00 15.04 372 PHE A O 1
ATOM 5550 N N . GLY A 1 373 ? -30.796 -24.706 22.748 1.00 12.85 373 GLY A N 1
ATOM 5551 C CA . GLY A 1 373 ? -30.386 -24.077 21.522 1.00 12.34 373 GLY A CA 1
ATOM 5552 C C . GLY A 1 373 ? -31.507 -24.167 20.516 1.00 13.61 373 GLY A C 1
ATOM 5553 O O . GLY A 1 373 ? -32.218 -25.173 20.475 1.00 13.10 373 GLY A O 1
ATOM 5557 N N . ILE A 1 374 ? -31.697 -23.107 19.739 1.00 11.98 374 ILE A N 1
ATOM 5558 C CA . ILE A 1 374 ? -32.678 -23.059 18.670 1.00 11.79 374 ILE A CA 1
ATOM 5559 C C . ILE A 1 374 ? -31.951 -22.618 17.412 1.00 12.03 374 ILE A C 1
ATOM 5560 O O . ILE A 1 374 ? -31.213 -21.633 17.443 1.00 12.87 374 ILE A O 1
ATOM 5576 N N . ARG A 1 375 ? -32.184 -23.314 16.313 1.00 12.16 375 ARG A N 1
ATOM 5577 C CA . ARG A 1 375 ? -31.731 -22.882 15.006 1.00 11.87 375 ARG A CA 1
ATOM 5578 C C . ARG A 1 375 ? -32.831 -23.252 14.021 1.00 11.00 375 ARG A C 1
ATOM 5579 O O . ARG A 1 375 ? -33.414 -24.336 14.122 1.00 11.42 375 ARG A O 1
ATOM 5600 N N . SER A 1 376 ? -33.134 -22.348 13.093 1.00 10.96 376 SER A N 1
ATOM 5601 C CA . SER A 1 376 ? -34.073 -22.638 12.013 1.00 10.91 376 SER A CA 1
ATOM 5602 C C . SER A 1 376 ? -33.352 -22.411 10.695 1.00 10.91 376 SER A C 1
ATOM 5603 O O . SER A 1 376 ? -32.936 -21.290 10.411 1.00 11.58 376 SER A O 1
ATOM 5611 N N . GLU A 1 377 ? -33.194 -23.477 9.904 1.00 10.61 377 GLU A N 1
ATOM 5612 C CA . GLU A 1 377 ? -32.407 -23.439 8.682 1.00 11.21 377 GLU A CA 1
ATOM 5613 C C . GLU A 1 377 ? -33.272 -23.837 7.499 1.00 10.97 377 GLU A C 1
ATOM 5614 O O . GLU A 1 377 ? -33.873 -24.923 7.488 1.00 11.74 377 GLU A O 1
ATOM 5626 N N . VAL A 1 378 ? -33.297 -22.958 6.505 1.00 10.60 378 VAL A N 1
ATOM 5627 C CA . VAL A 1 378 ? -33.877 -23.206 5.201 1.00 10.56 378 VAL A CA 1
ATOM 5628 C C . VAL A 1 378 ? -32.797 -22.994 4.144 1.00 10.92 378 VAL A C 1
ATOM 5629 O O . VAL A 1 378 ? -31.806 -22.288 4.351 1.00 12.54 378 VAL A O 1
ATOM 5642 N N . ASP A 1 379 ? -33.010 -23.604 2.998 1.00 10.49 379 ASP A N 1
ATOM 5643 C CA . ASP A 1 379 ? -32.145 -23.408 1.851 1.00 11.85 379 ASP A CA 1
ATOM 5644 C C . ASP A 1 379 ? -32.842 -22.477 0.874 1.00 11.79 379 ASP A C 1
ATOM 5645 O O . ASP A 1 379 ? -34.056 -22.546 0.695 1.00 11.43 379 ASP A O 1
ATOM 5654 N N . VAL A 1 380 ? -32.066 -21.605 0.245 1.00 10.99 380 VAL A N 1
ATOM 5655 C CA . VAL A 1 380 ? -32.565 -20.617 -0.699 1.00 10.89 380 VAL A CA 1
ATOM 5656 C C . VAL A 1 380 ? -31.787 -20.778 -1.989 1.00 11.63 380 VAL A C 1
ATOM 5657 O O . VAL A 1 380 ? -30.559 -20.652 -1.989 1.00 13.04 380 VAL A O 1
ATOM 5670 N N . TYR A 1 381 ? -32.491 -21.007 -3.087 1.00 11.26 381 TYR A N 1
ATOM 5671 C CA . TYR A 1 381 ? -31.868 -21.061 -4.397 1.00 12.27 381 TYR A CA 1
ATOM 5672 C C . TYR A 1 381 ? -32.003 -19.686 -5.036 1.00 13.39 381 TYR A C 1
ATOM 5673 O O . TYR A 1 381 ? -33.096 -19.114 -5.092 1.00 12.82 381 TYR A O 1
ATOM 5691 N N . LEU A 1 382 ? -30.874 -19.135 -5.472 1.00 14.36 382 LEU A N 1
ATOM 5692 C CA . LEU A 1 382 ? -30.834 -17.780 -6.018 1.00 14.02 382 LEU A CA 1
ATOM 5693 C C . LEU A 1 382 ? -31.200 -17.853 -7.502 1.00 15.18 382 LEU A C 1
ATOM 5694 O O . LEU A 1 382 ? -30.381 -17.655 -8.400 1.00 15.51 382 LEU A O 1
ATOM 5710 N N . ALA A 1 383 ? -32.468 -18.168 -7.747 1.00 15.36 383 ALA A N 1
ATOM 5711 C CA . ALA A 1 383 ? -32.919 -18.362 -9.110 1.00 18.08 383 ALA A CA 1
ATOM 5712 C C . ALA A 1 383 ? -32.805 -17.048 -9.877 1.00 16.68 383 ALA A C 1
ATOM 5713 O O . ALA A 1 383 ? -33.027 -15.976 -9.308 1.00 17.23 383 ALA A O 1
ATOM 5720 N N . PRO A 1 384 ? -32.477 -17.088 -11.165 1.00 18.76 384 PRO A N 1
ATOM 5721 C CA . PRO A 1 384 ? -32.436 -15.830 -11.933 1.00 21.40 384 PRO A CA 1
ATOM 5722 C C . PRO A 1 384 ? -33.704 -14.995 -11.827 1.00 22.37 384 PRO A C 1
ATOM 5723 O O . PRO A 1 384 ? -33.622 -13.759 -11.791 1.00 23.03 384 PRO A O 1
ATOM 5734 N N . ASP A 1 385 ? -34.875 -15.624 -11.767 1.00 20.08 385 ASP A N 1
ATOM 5735 C CA . ASP A 1 385 ? -36.122 -14.877 -11.672 1.00 21.43 385 ASP A CA 1
ATOM 5736 C C . ASP A 1 385 ? -36.466 -14.473 -10.250 1.00 22.32 385 ASP A C 1
ATOM 5737 O O . ASP A 1 385 ? -37.530 -13.879 -10.034 1.00 24.91 385 ASP A O 1
ATOM 5746 N N . GLY A 1 386 ? -35.603 -14.777 -9.278 1.00 19.30 386 GLY A N 1
ATOM 5747 C CA . GLY A 1 386 ? -35.788 -14.314 -7.925 1.00 20.69 386 GLY A CA 1
ATOM 5748 C C . GLY A 1 386 ? -35.491 -15.396 -6.900 1.00 16.02 386 GLY A C 1
ATOM 5749 O O . GLY A 1 386 ? -35.654 -16.586 -7.163 1.00 18.97 386 GLY A O 1
ATOM 5753 N N . PRO A 1 387 ? -35.056 -14.996 -5.710 1.00 15.49 387 PRO A N 1
ATOM 5754 C CA . PRO A 1 387 ? -34.686 -15.983 -4.686 1.00 16.24 387 PRO A CA 1
ATOM 5755 C C . PRO A 1 387 ? -35.888 -16.801 -4.246 1.00 15.69 387 PRO A C 1
ATOM 5756 O O . PRO A 1 387 ? -36.992 -16.275 -4.078 1.00 18.89 387 PRO A O 1
ATOM 5767 N N . GLU A 1 388 ? -35.668 -18.102 -4.054 1.00 15.99 388 GLU A N 1
ATOM 5768 C CA . GLU A 1 388 ? -36.760 -18.960 -3.617 1.00 14.98 388 GLU A CA 1
ATOM 5769 C C . GLU A 1 388 ? -36.300 -19.999 -2.609 1.00 14.88 388 GLU A C 1
ATOM 5770 O O . GLU A 1 388 ? -35.250 -20.642 -2.765 1.00 14.47 388 GLU A O 1
ATOM 5782 N N . VAL A 1 389 ? -37.088 -20.123 -1.559 1.00 14.96 389 VAL A N 1
ATOM 5783 C CA . VAL A 1 389 ? -36.815 -21.109 -0.537 1.00 12.70 389 VAL A CA 1
ATOM 5784 C C . VAL A 1 389 ? -37.159 -22.483 -1.086 1.00 13.83 389 VAL A C 1
ATOM 5785 O O . VAL A 1 389 ? -38.206 -22.666 -1.720 1.00 16.29 389 VAL A O 1
ATOM 5798 N N . THR A 1 390 ? -36.279 -23.456 -0.882 1.00 12.60 390 THR A N 1
ATOM 5799 C CA . THR A 1 390 ? -36.469 -24.792 -1.438 1.00 12.31 390 THR A CA 1
ATOM 5800 C C . THR A 1 390 ? -36.784 -25.836 -0.387 1.00 12.49 390 THR A C 1
ATOM 5801 O O . THR A 1 390 ? -36.955 -27.005 -0.729 1.00 13.69 390 THR A O 1
ATOM 5812 N N . THR A 1 391 ? -36.807 -25.461 0.888 1.00 12.94 391 THR A N 1
ATOM 5813 C CA . THR A 1 391 ? -37.178 -26.350 1.970 1.00 11.44 391 THR A CA 1
ATOM 5814 C C . THR A 1 391 ? -38.251 -25.661 2.803 1.00 13.72 391 THR A C 1
ATOM 5815 O O . THR A 1 391 ? -38.523 -24.472 2.634 1.00 14.61 391 THR A O 1
ATOM 5826 N N . ASP A 1 392 ? -38.900 -26.412 3.689 1.00 13.54 392 ASP A N 1
ATOM 5827 C CA . ASP A 1 392 ? -40.083 -25.889 4.357 1.00 13.32 392 ASP A CA 1
ATOM 5828 C C . ASP A 1 392 ? -39.731 -24.903 5.465 1.00 12.19 392 ASP A C 1
ATOM 5829 O O . ASP A 1 392 ? -38.675 -24.974 6.111 1.00 11.98 392 ASP A O 1
ATOM 5838 N N . LEU A 1 393 ? -40.654 -23.983 5.702 1.00 13.05 393 LEU A N 1
ATOM 5839 C CA . LEU A 1 393 ? -40.516 -22.967 6.737 1.00 12.38 393 LEU A CA 1
ATOM 5840 C C . LEU A 1 393 ? -41.246 -23.396 8.002 1.00 11.71 393 LEU A C 1
ATOM 5841 O O . LEU A 1 393 ? -42.469 -23.566 8.006 1.00 15.15 393 LEU A O 1
ATOM 5857 N N . GLN A 1 394 ? -40.494 -23.558 9.079 1.00 11.57 394 GLN A N 1
ATOM 5858 C CA . GLN A 1 394 ? -41.070 -23.887 10.372 1.00 11.67 394 GLN A CA 1
ATOM 5859 C C . GLN A 1 394 ? -41.657 -22.638 11.015 1.00 13.04 394 GLN A C 1
ATOM 5860 O O . GLN A 1 394 ? -40.996 -21.596 11.104 1.00 13.00 394 GLN A O 1
ATOM 5874 N N . GLN A 1 395 ? -42.899 -22.743 11.483 1.00 12.16 395 GLN A N 1
ATOM 5875 C CA . GLN A 1 395 ? -43.534 -21.602 12.112 1.00 13.53 395 GLN A CA 1
ATOM 5876 C C . GLN A 1 395 ? -43.515 -21.675 13.632 1.00 12.54 395 GLN A C 1
ATOM 5877 O O . GLN A 1 395 ? -43.562 -20.630 14.281 1.00 13.89 395 GLN A O 1
ATOM 5891 N N . ALA A 1 396 ? -43.408 -22.864 14.210 1.00 12.41 396 ALA A N 1
ATOM 5892 C CA . ALA A 1 396 ? -43.334 -23.026 15.652 1.00 12.50 396 ALA A CA 1
ATOM 5893 C C . ALA A 1 396 ? -42.557 -24.290 15.965 1.00 12.43 396 ALA A C 1
ATOM 5894 O O . ALA A 1 396 ? -42.592 -25.246 15.181 1.00 12.54 396 ALA A O 1
ATOM 5901 N N . PRO A 1 397 ? -41.887 -24.347 17.115 1.00 12.29 397 PRO A N 1
ATOM 5902 C CA . PRO A 1 397 ? -41.217 -25.591 17.504 1.00 12.78 397 PRO A CA 1
ATOM 5903 C C . PRO A 1 397 ? -42.241 -26.699 17.651 1.00 12.29 397 PRO A C 1
ATOM 5904 O O . PRO A 1 397 ? -43.346 -26.457 18.129 1.00 12.45 397 PRO A O 1
ATOM 5915 N N . PHE A 1 398 ? -41.880 -27.917 17.263 1.00 12.08 398 PHE A N 1
ATOM 5916 C CA . PHE A 1 398 ? -42.786 -29.041 17.487 1.00 12.18 398 PHE A CA 1
ATOM 5917 C C . PHE A 1 398 ? -42.910 -29.258 18.988 1.00 12.37 398 PHE A C 1
ATOM 5918 O O . PHE A 1 398 ? -41.901 -29.385 19.697 1.00 12.91 398 PHE A O 1
ATOM 5935 N N . ILE A 1 399 ? -44.141 -29.314 19.486 1.00 12.64 399 ILE A N 1
ATOM 5936 C CA . ILE A 1 399 ? -44.396 -29.533 20.909 1.00 14.97 399 ILE A CA 1
ATOM 5937 C C . ILE A 1 399 ? -44.631 -31.034 21.060 1.00 14.00 399 ILE A C 1
ATOM 5938 O O . ILE A 1 399 ? -45.736 -31.558 20.859 1.00 14.38 399 ILE A O 1
ATOM 5954 N N . LEU A 1 400 ? -43.556 -31.755 21.400 1.00 12.77 400 LEU A N 1
ATOM 5955 C CA . LEU A 1 400 ? -43.508 -33.201 21.242 1.00 13.24 400 LEU A CA 1
ATOM 5956 C C . LEU A 1 400 ? -44.092 -33.934 22.437 1.00 14.38 400 LEU A C 1
ATOM 5957 O O . LEU A 1 400 ? -43.853 -33.558 23.586 1.00 14.98 400 LEU A O 1
ATOM 5973 N N . GLY A 1 401 ? -44.806 -35.017 22.151 1.00 14.76 401 GLY A N 1
ATOM 5974 C CA . GLY A 1 401 ? -45.326 -35.908 23.165 1.00 17.20 401 GLY A CA 1
ATOM 5975 C C . GLY A 1 401 ? -46.705 -35.545 23.653 1.00 18.95 401 GLY A C 1
ATOM 5976 O O . GLY A 1 401 ? -47.205 -36.194 24.576 1.00 22.24 401 GLY A O 1
ATOM 5980 N N . VAL A 1 402 ? -47.329 -34.528 23.066 1.00 16.79 402 VAL A N 1
ATOM 5981 C CA . VAL A 1 402 ? -48.644 -34.054 23.479 1.00 15.20 402 VAL A CA 1
ATOM 5982 C C . VAL A 1 402 ? -49.565 -34.067 22.263 1.00 17.17 402 VAL A C 1
ATOM 5983 O O . VAL A 1 402 ? -49.304 -33.380 21.271 1.00 17.70 402 VAL A O 1
ATOM 5996 N N . GLY A 1 403 ? -50.633 -34.845 22.338 1.00 17.29 403 GLY A N 1
ATOM 5997 C CA . GLY A 1 403 ? -51.538 -34.964 21.215 1.00 17.53 403 GLY A CA 1
ATOM 5998 C C . GLY A 1 403 ? -51.048 -35.950 20.167 1.00 18.51 403 GLY A C 1
ATOM 5999 O O . GLY A 1 403 ? -50.101 -36.709 20.374 1.00 19.48 403 GLY A O 1
ATOM 6003 N N . ASP A 1 404 ? -51.729 -35.941 19.021 1.00 17.11 404 ASP A N 1
ATOM 6004 C CA . ASP A 1 404 ? -51.373 -36.798 17.902 1.00 18.33 404 ASP A CA 1
ATOM 6005 C C . ASP A 1 404 ? -50.308 -36.123 17.044 1.00 15.07 404 ASP A C 1
ATOM 6006 O O . ASP A 1 404 ? -50.324 -34.906 16.852 1.00 15.59 404 ASP A O 1
ATOM 6015 N N . TRP A 1 405 ? -49.403 -36.932 16.498 1.00 15.17 405 TRP A N 1
ATOM 6016 C CA . TRP A 1 405 ? -48.316 -36.397 15.681 1.00 16.26 405 TRP A CA 1
ATOM 6017 C C . TRP A 1 405 ? -48.801 -35.491 14.555 1.00 16.17 405 TRP A C 1
ATOM 6018 O O . TRP A 1 405 ? -48.190 -34.452 14.296 1.00 14.75 405 TRP A O 1
ATOM 6039 N N A ASP A 1 406 ? -49.873 -35.878 13.853 0.58 16.55 406 ASP A N 1
ATOM 6040 N N B ASP A 1 406 ? -49.854 -35.878 13.837 0.42 16.53 406 ASP A N 1
ATOM 6041 C CA A ASP A 1 406 ? -50.343 -35.062 12.734 0.58 16.22 406 ASP A CA 1
ATOM 6042 C CA B ASP A 1 406 ? -50.290 -35.044 12.720 0.42 16.66 406 ASP A CA 1
ATOM 6043 C C A ASP A 1 406 ? -50.602 -33.628 13.171 0.58 16.17 406 ASP A C 1
ATOM 6044 C C B ASP A 1 406 ? -50.583 -33.616 13.173 0.42 15.88 406 ASP A C 1
ATOM 6045 O O A ASP A 1 406 ? -50.271 -32.679 12.448 0.58 15.17 406 ASP A O 1
ATOM 6046 O O B ASP A 1 406 ? -50.265 -32.655 12.460 0.42 14.80 406 ASP A O 1
ATOM 6063 N N . ALA A 1 407 ? -51.169 -33.457 14.365 1.00 14.03 407 ALA A N 1
ATOM 6064 C CA . ALA A 1 407 ? -51.477 -32.127 14.885 1.00 14.04 407 ALA A CA 1
ATOM 6065 C C . ALA A 1 407 ? -50.230 -31.436 15.406 1.00 13.21 407 ALA A C 1
ATOM 6066 O O . ALA A 1 407 ? -50.085 -30.220 15.263 1.00 14.44 407 ALA A O 1
ATOM 6073 N N . VAL A 1 408 ? -49.318 -32.195 16.015 1.00 13.05 408 VAL A N 1
ATOM 6074 C CA . VAL A 1 408 ? -48.034 -31.620 16.416 1.00 12.84 408 VAL A CA 1
ATOM 6075 C C . VAL A 1 408 ? -47.320 -31.059 15.200 1.00 12.66 408 VAL A C 1
ATOM 6076 O O . VAL A 1 408 ? -46.800 -29.938 15.209 1.00 12.89 408 VAL A O 1
ATOM 6089 N N . ARG A 1 409 ? -47.303 -31.836 14.120 1.00 13.77 409 ARG A N 1
ATOM 6090 C CA . ARG A 1 409 ? -46.658 -31.378 12.905 1.00 12.59 409 ARG A CA 1
ATOM 6091 C C . ARG A 1 409 ? -47.377 -30.162 12.338 1.00 12.95 409 ARG A C 1
ATOM 6092 O O . ARG A 1 409 ? -46.735 -29.185 11.930 1.00 13.27 409 ARG A O 1
ATOM 6113 N N . ALA A 1 410 ? -48.712 -30.196 12.317 1.00 13.44 410 ALA A N 1
ATOM 6114 C CA . ALA A 1 410 ? -49.466 -29.086 11.750 1.00 13.54 410 ALA A CA 1
ATOM 6115 C C . ALA A 1 410 ? -49.168 -27.798 12.496 1.00 13.08 410 ALA A C 1
ATOM 6116 O O . ALA A 1 410 ? -48.968 -26.744 11.882 1.00 13.10 410 ALA A O 1
ATOM 6123 N N . ALA A 1 411 ? -49.142 -27.853 13.833 1.00 13.09 411 ALA A N 1
ATOM 6124 C CA . ALA A 1 411 ? -48.811 -26.645 14.582 1.00 13.13 411 ALA A CA 1
ATOM 6125 C C . ALA A 1 411 ? -47.404 -26.163 14.246 1.00 13.31 411 ALA A C 1
ATOM 6126 O O . ALA A 1 411 ? -47.169 -24.963 14.105 1.00 13.03 411 ALA A O 1
ATOM 6133 N N . GLY A 1 412 ? -46.457 -27.084 14.073 1.00 13.08 412 GLY A N 1
ATOM 6134 C CA . GLY A 1 412 ? -45.098 -26.661 13.759 1.00 12.34 412 GLY A CA 1
ATOM 6135 C C . GLY A 1 412 ? -45.005 -25.984 12.405 1.00 12.54 412 GLY A C 1
ATOM 6136 O O . GLY A 1 412 ? -44.158 -25.114 12.181 1.00 12.81 412 GLY A O 1
ATOM 6140 N N . TYR A 1 413 ? -45.883 -26.369 11.489 1.00 12.44 413 TYR A N 1
ATOM 6141 C CA . TYR A 1 413 ? -46.001 -25.792 10.153 1.00 12.50 413 TYR A CA 1
ATOM 6142 C C . TYR A 1 413 ? -46.920 -24.585 10.089 1.00 13.53 413 TYR A C 1
ATOM 6143 O O . TYR A 1 413 ? -47.031 -23.976 9.024 1.00 15.97 413 TYR A O 1
ATOM 6161 N N . GLY A 1 414 ? -47.575 -24.221 11.190 1.00 13.01 414 GLY A N 1
ATOM 6162 C CA . GLY A 1 414 ? -48.571 -23.161 11.146 1.00 13.93 414 GLY A CA 1
ATOM 6163 C C . GLY A 1 414 ? -49.806 -23.518 10.363 1.00 14.79 414 GLY A C 1
ATOM 6164 O O . GLY A 1 414 ? -50.446 -22.632 9.788 1.00 17.92 414 GLY A O 1
ATOM 6168 N N . GLU A 1 415 ? -50.155 -24.795 10.331 1.00 13.61 415 GLU A N 1
ATOM 6169 C CA . GLU A 1 415 ? -51.257 -25.299 9.524 1.00 15.45 415 GLU A CA 1
ATOM 6170 C C . GLU A 1 415 ? -52.520 -25.556 10.331 1.00 17.71 415 GLU A C 1
ATOM 6171 O O . GLU A 1 415 ? -53.443 -26.186 9.807 1.00 15.61 415 GLU A O 1
ATOM 6183 N N . GLN A 1 416 ? -52.587 -25.085 11.580 1.00 18.00 416 GLN A N 1
ATOM 6184 C CA . GLN A 1 416 ? -53.818 -25.176 12.383 1.00 19.11 416 GLN A CA 1
ATOM 6185 C C . GLN A 1 416 ? -54.659 -23.904 12.315 1.00 21.49 416 GLN A C 1
ATOM 6186 O O . GLN A 1 416 ? -54.337 -22.925 11.653 1.00 23.26 416 GLN A O 1
#

Nearest PDB structures (foldseek):
  5xev-assembly1_A-2  TM=1.002E+00  e=3.135E-94  Deinococcus radiodurans R1 = ATCC 13939 = DSM 20539
  4ege-assembly1_A-2  TM=6.350E-01  e=3.796E-25  Mycobacterium ulcerans Agy99
  4s00-assembly1_C  TM=5.660E-01  e=8.748E-17  Ruegeria lacuscaerulensis ITI-1157
  4b28-assembly1_A-2  TM=5.399E-01  e=3.522E-16  Roseobacter denitrificans OCh 114
  8bqx-assembly1_x  TM=7.240E-01  e=3.293E-12  Saccharomyces cerevisiae

B-factor: mean 19.67, std 8.24, range [9.57, 69.67]

Solvent-accessible surface area: 17235 Å² total; per-residue (Å²): 110,54,16,10,83,51,0,34,70,8,0,66,97,42,103,16,45,0,0,0,0,5,1,88,89,62,61,0,74,41,0,41,80,18,2,57,11,32,142,135,36,154,10,44,102,69,4,0,0,17,0,22,93,82,55,146,1,8,0,1,10,7,106,121,20,16,57,58,3,89,60,28,8,143,108,11,132,27,49,59,93,78,12,37,53,138,65,93,5,32,43,2,0,120,62,20,0,63,53,54,86,0,0,0,1,52,8,73,160,42,24,12,90,180,4,41,70,21,55,79,40,3,21,123,73,0,115,69,8,35,18,67,63,14,25,33,0,9,62,7,23,2,43,85,58,72,20,69,115,90,20,36,42,0,0,98,120,0,4,45,5,0,22,130,0,0,21,51,0,0,107,33,0,4,59,60,40,139,61,72,108,80,3,32,0,79,71,0,1,38,52,0,10,84,41,0,123,94,46,52,17,76,6,73,136,48,0,7,0,0,3,2,83,31,2,18,66,36,170,43,92,3,49,131,104,69,38,34,53,12,98,112,49,48,1,0,1,0,12,0,35,0,14,34,85,54,76,1,11,0,4,0,1,1,0,0,16,2,19,119,18,44,121,82,6,73,58,0,2,90,12,0,66,43,0,0,72,26,0,23,84,49,1,116,38,48,43,107,82,69,22,40,49,160,4,52,0,26,21,0,0,118,19,0,51,105,40,6,30,166,129,9,21,74,75,1,102,56,59,0,0,4,4,1,11,76,126,31,110,13,61,0,2,23,0,4,52,99,119,42,118,1,64,17,22,2,24,55,4,5,1,2,0,0,26,0,0,0,20,11,60,123,114,14,12,0,0,13,2,1,1,0,1,21,1,12,88,140,10,30,67,50,16,9,52,59,2,58,34,3,0,41,1,17,78,37,95,34,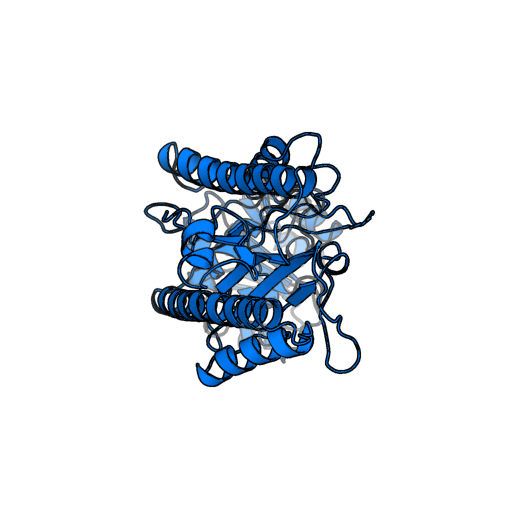106,39,10,66,19,37,0,26,50,110,164

Secondary structure (DSSP, 8-state):
--SHHHHHHHHHTS--SEEEEEE-TTS-HHHHHHHT--TT----S-EEEEEESSS--EEEEEGGGHHHHHHHTTTT--EEEEE-SHHHHHHHHHHHHBT-EEEES--GGG--TTT--S-HHHHHHHHHTTBSEEEESHHHHHGGGPPPHHHHHHHHHHHHHHHHHHHHHHHHHHHHHHHT---BHHHHHHHHHHHHHHTT-B-SSPPEEEEGGGGG-TT----SSS-PBP-TT-EEEEEEEEB-TTS--EEEEEEEEESS--HHHHHHHHHHHHHHHHHHHHHHHHHHHH-SSS-BHHHHHHHHHHHHHHHHGGG--S-SB-B-SSSSS-SS--B-SSSS---PBP-TT-EEEE--EE--------EE-BEEEEEETTEEEE-SPPP-S-EEETSS-HHHHHHHHHT--

Foldseek 3Di:
DALQVLLLVLCVVDPFFWAKEKDAFPQAVVSCVSGVPDPPQDAHGIKIWIHGNDDAIEIEEAPVCVVSVCVSCVPHRHHYHHDHDVVRVLVVLLVRAAPGAYEYLPDVVCQDVNSHRDDPVVVVSSVVSHHPHYDHCQQSVCSVFFDDPVLVVQQLVQQVLVVVLVLVLQQVQQVCLLVVHKDKQVNSQVSSQVSQVVVQKHFPDGWAKDKALQQLPPPDHADPVDIDIHDAAIKIKTWGKIGRQPHWMFIWMAIAHRADYDPVVQLQVVLQLQLLVQLVVVQQVCCVVPRWDQDALCVSQVRSLVSSDDVFSVQFQDFQKAWIISPRRDSHGHNDPHSGNGRHTDDARTKMKGWTKGWQVVVTHIDIGIWMWHQHRVGIDTSHAGFDGHQRGNPDDSVVSVCVRRVND

InterPro domains:
  IPR000994 Peptidase M24 [PF00557] (52-277)
  IPR036005 Creatinase/aminopeptidase-like [G3DSA:3.90.230.10] (43-293)
  IPR036005 Creatinase/aminopeptidase-like [SSF55920] (42-293)
  IPR050659 Peptidase M24B family [PTHR46112] (17-295)

Organism: Deinococcus radiodurans (strain ATCC 13939 / DSM 20539 / JCM 16871 / CCUG 27074 / LMG 4051 / NBRC 15346 / NCIMB 9279 / VKM B-1422 / R1) (NCBI:txid243230)

Radius of gyration: 24.71 Å; Cα contacts (8 Å, |Δi|>4): 914; chains: 1; bounding box: 69×46×60 Å